Protein AF-A0A1V5MZ57-F1 (afdb_monomer)

Mean predicted aligned error: 4.32 Å

Radius of gyration: 23.65 Å; Cα contacts (8 Å, |Δi|>4): 1078; chains: 1; bounding box: 58×50×70 Å

Structure (mmCIF, N/CA/C/O backbone):
data_AF-A0A1V5MZ57-F1
#
_entry.id   AF-A0A1V5MZ57-F1
#
loop_
_atom_site.group_PDB
_atom_site.id
_atom_site.type_symbol
_atom_site.label_atom_id
_atom_site.label_alt_id
_atom_site.label_comp_id
_atom_site.label_asym_id
_atom_site.label_entity_id
_atom_site.label_seq_id
_atom_site.pdbx_PDB_ins_code
_atom_site.Cartn_x
_atom_site.Cartn_y
_atom_site.Cartn_z
_atom_site.occupancy
_atom_site.B_iso_or_equiv
_atom_site.auth_seq_id
_atom_site.auth_comp_id
_atom_site.auth_asym_id
_atom_site.auth_atom_id
_atom_site.pdbx_PDB_model_num
ATOM 1 N N . MET A 1 1 ? -8.142 15.574 20.049 1.00 90.88 1 MET A N 1
ATOM 2 C CA . MET A 1 1 ? -8.834 16.724 19.424 1.00 90.88 1 MET A CA 1
ATOM 3 C C . MET A 1 1 ? -10.019 16.215 18.628 1.00 90.88 1 MET A C 1
ATOM 5 O O . MET A 1 1 ? -9.872 15.219 17.935 1.00 90.88 1 MET A O 1
ATOM 9 N N . VAL A 1 2 ? -11.161 16.890 18.723 1.00 94.31 2 VAL A N 1
ATOM 10 C CA . VAL A 1 2 ? -12.369 16.614 17.938 1.00 94.31 2 VAL A CA 1
ATOM 11 C C . VAL A 1 2 ? -12.802 17.921 17.284 1.00 94.31 2 VAL A C 1
ATOM 13 O O . VAL A 1 2 ? -12.843 18.961 17.944 1.00 94.31 2 VAL A O 1
ATOM 16 N N . ALA A 1 3 ? -13.090 17.876 15.987 1.00 95.12 3 ALA A N 1
ATOM 17 C CA . ALA A 1 3 ? -13.591 19.017 15.238 1.00 95.12 3 ALA A CA 1
ATOM 18 C C . ALA A 1 3 ? -14.881 18.650 14.504 1.00 95.12 3 ALA A C 1
ATOM 20 O O . ALA A 1 3 ? -15.064 17.507 14.090 1.00 95.12 3 ALA A O 1
ATOM 21 N N . LYS A 1 4 ? -15.770 19.629 14.347 1.00 94.75 4 LYS A N 1
ATOM 22 C CA . LYS A 1 4 ? -17.080 19.485 13.709 1.00 94.75 4 LYS A CA 1
ATOM 23 C C . LYS A 1 4 ? -17.196 20.398 12.493 1.00 94.75 4 LYS A C 1
ATOM 25 O O . LYS A 1 4 ? -16.560 21.449 12.426 1.00 94.75 4 LYS A O 1
ATOM 30 N N . SER A 1 5 ? -18.040 20.003 11.549 1.00 96.56 5 SER A N 1
ATOM 31 C CA . SER A 1 5 ? -18.446 20.818 10.406 1.00 96.56 5 SER A CA 1
ATOM 32 C C . SER A 1 5 ? -19.829 20.382 9.927 1.00 96.56 5 SER A C 1
ATOM 34 O O . SER A 1 5 ? -20.243 19.251 10.173 1.00 96.56 5 SER A O 1
ATOM 36 N N . SER A 1 6 ? -20.540 21.267 9.229 1.00 96.62 6 SER A N 1
ATOM 37 C CA . SER A 1 6 ? -21.767 20.922 8.501 1.00 96.62 6 SER A CA 1
ATOM 38 C C . SER A 1 6 ? -21.489 20.315 7.121 1.00 96.62 6 SER A C 1
ATOM 40 O O . SER A 1 6 ? -22.423 19.881 6.447 1.00 96.62 6 SER A O 1
ATOM 42 N N . ARG A 1 7 ? -20.220 20.287 6.690 1.00 96.38 7 ARG A N 1
ATOM 43 C CA . ARG A 1 7 ? -19.770 19.725 5.414 1.00 96.38 7 ARG A CA 1
ATOM 44 C C . ARG A 1 7 ? -18.602 18.756 5.622 1.00 96.38 7 ARG A C 1
ATOM 46 O O . ARG A 1 7 ? -17.784 18.978 6.512 1.00 96.38 7 ARG A O 1
ATOM 53 N N . PRO A 1 8 ? -18.460 17.722 4.777 1.00 93.75 8 PRO A N 1
ATOM 54 C CA . PRO A 1 8 ? -17.354 16.769 4.882 1.00 93.75 8 PRO A CA 1
ATOM 55 C C . PRO A 1 8 ? -15.978 17.382 4.568 1.00 93.75 8 PRO A C 1
ATOM 57 O O . PRO A 1 8 ? -14.963 16.840 4.991 1.00 93.75 8 PRO A O 1
ATOM 60 N N . ASP A 1 9 ? -15.933 18.501 3.841 1.00 92.06 9 ASP A N 1
ATOM 61 C CA . ASP A 1 9 ? -14.716 19.218 3.440 1.00 92.06 9 ASP A CA 1
ATOM 62 C C . ASP A 1 9 ? -14.440 20.482 4.278 1.00 92.06 9 ASP A C 1
ATOM 64 O O . ASP A 1 9 ? -13.515 21.239 3.983 1.00 92.06 9 ASP A O 1
ATOM 68 N N . GLY A 1 10 ? -15.209 20.703 5.347 1.00 94.25 10 GLY A N 1
ATOM 69 C CA . GLY A 1 10 ? -15.054 21.854 6.230 1.00 94.25 10 GLY A CA 1
ATOM 70 C C . GLY A 1 10 ? -15.815 23.115 5.776 1.00 94.25 10 GLY A C 1
ATOM 71 O O . GLY A 1 10 ? -16.664 23.061 4.883 1.00 94.25 10 GLY A O 1
ATOM 72 N N . PRO A 1 11 ? -15.555 24.277 6.407 1.00 95.75 11 PRO A N 1
ATOM 73 C CA . PRO A 1 11 ? -14.533 24.520 7.431 1.00 95.75 11 PRO A CA 1
ATOM 74 C C . PRO A 1 11 ? -14.809 23.764 8.737 1.00 95.75 11 PRO A C 1
ATOM 76 O O . PRO A 1 11 ? -15.962 23.478 9.061 1.00 95.75 11 PRO A O 1
ATOM 79 N N . PHE A 1 12 ? -13.746 23.442 9.474 1.00 96.31 12 PHE A N 1
ATOM 80 C CA . PHE A 1 12 ? -13.815 22.695 10.732 1.00 96.31 12 PHE A CA 1
ATOM 81 C C . PHE A 1 12 ? -13.658 23.614 11.946 1.00 96.31 12 PHE A C 1
ATOM 83 O O . PHE A 1 12 ? -12.795 24.490 11.964 1.00 96.31 12 PHE A O 1
ATOM 90 N N . GLU A 1 13 ? -14.456 23.368 12.982 1.00 95.19 13 GLU A N 1
ATOM 91 C CA . GLU A 1 13 ? -14.379 24.027 14.287 1.00 95.19 13 GLU A CA 1
ATOM 92 C C . GLU A 1 13 ? -14.045 22.986 15.362 1.00 95.19 13 GLU A C 1
ATOM 94 O O . GLU A 1 13 ? -14.750 21.987 15.499 1.00 95.19 13 GLU A O 1
ATOM 99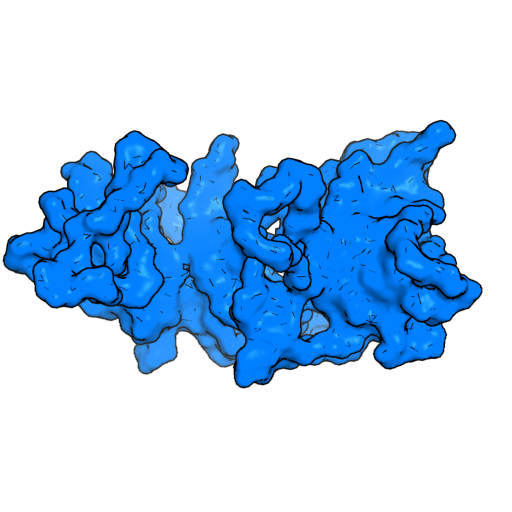 N N . VAL A 1 14 ? -12.982 23.200 16.139 1.00 95.31 14 VAL A N 1
ATOM 100 C CA . VAL A 1 14 ? -12.626 22.306 17.254 1.00 95.31 14 VAL A CA 1
ATOM 101 C C . VAL A 1 14 ? -13.624 22.480 18.401 1.00 95.31 14 VAL A C 1
ATOM 103 O O . VAL A 1 14 ? -13.860 23.598 18.853 1.00 95.31 14 VAL A O 1
ATOM 106 N N . CYS A 1 15 ? -14.192 21.376 18.892 1.00 92.75 15 CYS A N 1
ATOM 107 C CA . CYS A 1 15 ? -15.291 21.390 19.864 1.00 92.75 15 CYS A CA 1
ATOM 108 C C . CYS A 1 15 ? -14.902 20.945 21.280 1.00 92.75 15 CYS A C 1
ATOM 110 O O . CYS A 1 15 ? -15.745 20.961 22.171 1.00 92.75 15 CYS A O 1
ATOM 112 N N . ASN A 1 16 ? -13.644 20.557 21.504 1.00 95.25 16 ASN A N 1
ATOM 113 C CA . ASN A 1 16 ? -13.178 20.020 22.784 1.00 95.25 16 ASN A CA 1
ATOM 114 C C . ASN A 1 16 ? -11.897 20.700 23.301 1.00 95.25 16 ASN A C 1
ATOM 116 O O . ASN A 1 16 ? -11.047 20.051 23.915 1.00 95.25 16 ASN A O 1
ATOM 120 N N . TRP A 1 17 ? -11.730 21.999 23.036 1.00 95.75 17 TRP A N 1
ATOM 121 C CA . TRP A 1 17 ? -10.631 22.779 23.613 1.00 95.75 17 TRP A CA 1
ATOM 122 C C . TRP A 1 17 ? -10.619 22.695 25.141 1.00 95.75 17 TRP A C 1
ATOM 124 O O . TRP A 1 17 ? -11.667 22.678 25.787 1.00 95.75 17 TRP A O 1
ATOM 134 N N . HIS A 1 18 ? -9.422 22.676 25.724 1.00 95.19 18 HIS A N 1
ATOM 135 C CA . HIS A 1 18 ? -9.266 22.778 27.164 1.00 95.19 18 HIS A CA 1
ATOM 136 C C . HIS A 1 18 ? -9.757 24.162 27.633 1.00 95.19 18 HIS A C 1
ATOM 138 O O . HIS A 1 18 ? -9.311 25.172 27.082 1.00 95.19 18 HIS A O 1
ATOM 144 N N . PRO A 1 19 ? -10.622 24.254 28.665 1.00 93.12 19 PRO A N 1
ATOM 145 C CA . PRO A 1 19 ? -11.266 25.516 29.052 1.00 93.12 19 PRO A CA 1
ATOM 146 C C . PRO A 1 19 ? -10.303 26.656 29.404 1.00 93.12 19 PRO A C 1
ATOM 148 O O . PRO A 1 19 ? -10.640 27.825 29.247 1.00 93.12 19 PRO A O 1
ATOM 151 N N . THR A 1 20 ? -9.109 26.324 29.901 1.00 95.62 20 THR A N 1
ATOM 152 C CA . THR A 1 20 ? -8.105 27.305 30.351 1.00 95.62 20 THR A CA 1
ATOM 153 C C . THR A 1 20 ? -6.789 27.265 29.575 1.00 95.62 20 THR A C 1
ATOM 155 O O . THR A 1 20 ? -5.940 28.125 29.796 1.00 95.62 20 THR A O 1
ATOM 158 N N . ASN A 1 21 ? -6.595 26.296 28.671 1.00 95.25 21 ASN A N 1
ATOM 159 C CA . ASN A 1 21 ? -5.347 26.148 27.922 1.00 95.25 21 ASN A CA 1
ATOM 160 C C . ASN A 1 21 ? -5.645 26.055 26.417 1.00 95.25 21 ASN A C 1
ATOM 162 O O . ASN A 1 21 ? -6.019 24.991 25.929 1.00 95.25 21 ASN A O 1
ATOM 166 N N . PRO A 1 22 ? -5.443 27.135 25.644 1.00 90.25 22 PRO A N 1
ATOM 167 C CA . PRO A 1 22 ? -5.821 27.176 24.231 1.00 90.25 22 PRO A CA 1
ATOM 168 C C . PRO A 1 22 ? -4.953 26.289 23.319 1.00 90.25 22 PRO A C 1
ATOM 170 O O . PRO A 1 22 ? -5.158 26.280 22.109 1.00 90.25 22 PRO A O 1
ATOM 173 N N . ARG A 1 23 ? -3.957 25.577 23.861 1.00 92.44 23 ARG A N 1
ATOM 174 C CA . ARG A 1 23 ? -3.076 24.664 23.113 1.00 92.44 23 ARG A CA 1
ATOM 175 C C . ARG A 1 23 ? -3.381 23.189 23.360 1.00 92.44 23 ARG A C 1
ATOM 177 O O . ARG A 1 23 ? -2.683 22.333 22.828 1.00 92.44 23 ARG A O 1
ATOM 184 N N . GLU A 1 24 ? -4.404 22.888 24.153 1.00 94.19 24 GLU A N 1
ATOM 185 C CA . GLU A 1 24 ? -4.744 21.528 24.562 1.00 94.19 24 GLU A CA 1
ATOM 186 C C . GLU A 1 24 ? -6.220 21.231 24.318 1.00 94.19 24 GLU A C 1
ATOM 188 O O . GLU A 1 24 ? -7.064 22.124 24.326 1.00 94.19 24 GLU A O 1
ATOM 193 N N . THR A 1 25 ? -6.542 19.955 24.126 1.00 94.50 25 THR A N 1
ATOM 194 C CA . THR A 1 25 ? -7.926 19.474 24.052 1.00 94.50 25 THR A CA 1
ATOM 195 C C . THR A 1 25 ? -8.198 18.478 25.165 1.00 94.50 25 THR A C 1
ATOM 197 O O . THR A 1 25 ? -7.306 17.707 25.507 1.00 94.50 25 THR A O 1
ATOM 200 N N . VAL A 1 26 ? -9.427 18.442 25.673 1.00 94.75 26 VAL A N 1
ATOM 201 C CA . VAL A 1 26 ? -9.877 17.458 26.669 1.00 94.75 26 VAL A CA 1
ATOM 202 C C . VAL A 1 26 ? -10.599 16.293 26.000 1.00 94.75 26 VAL A C 1
ATOM 204 O O . VAL A 1 26 ? -11.355 16.485 25.049 1.00 94.75 26 VAL A O 1
ATOM 207 N N . GLY A 1 27 ? -10.382 15.074 26.485 1.00 94.31 27 GLY A N 1
ATOM 208 C CA . GLY A 1 27 ? -11.098 13.895 26.008 1.00 94.31 27 GLY A CA 1
ATOM 209 C C . GLY A 1 27 ? -10.365 12.589 26.283 1.00 94.31 27 GLY A C 1
ATOM 210 O O . GLY A 1 27 ? -9.207 12.594 26.693 1.00 94.31 27 GLY A O 1
ATOM 211 N N . VAL A 1 28 ? -11.063 11.479 26.059 1.00 95.62 28 VAL A N 1
ATOM 212 C CA . VAL A 1 28 ? -10.567 10.116 26.323 1.00 95.62 28 VAL A CA 1
ATOM 213 C C . VAL A 1 28 ? -9.830 9.502 25.135 1.00 95.62 28 VAL A C 1
ATOM 215 O O . VAL A 1 28 ? -9.001 8.616 25.321 1.00 95.62 28 VAL A O 1
ATOM 218 N N . LEU A 1 29 ? -10.123 9.978 23.921 1.00 95.06 29 LEU A N 1
ATOM 219 C CA . LEU A 1 29 ? -9.523 9.478 22.689 1.00 95.06 29 LEU A CA 1
ATOM 220 C C . LEU A 1 29 ? -8.018 9.772 22.682 1.00 95.06 29 LEU A C 1
ATOM 222 O O . LEU A 1 29 ? -7.600 10.930 22.608 1.00 95.06 29 LEU A O 1
ATOM 226 N N . GLY A 1 30 ? -7.223 8.708 22.775 1.00 93.44 30 GLY A N 1
ATOM 227 C CA . GLY A 1 30 ? -5.767 8.758 22.734 1.00 93.44 30 GLY A CA 1
ATOM 228 C C . GLY A 1 30 ? -5.209 8.716 21.311 1.00 93.44 30 GLY A C 1
ATOM 229 O O . GLY A 1 30 ? -5.761 9.300 20.381 1.00 93.44 30 GLY A O 1
ATOM 230 N N . PHE A 1 31 ? -4.080 8.027 21.158 1.00 95.69 31 PHE A N 1
ATOM 231 C CA . PHE A 1 31 ? -3.392 7.862 19.878 1.00 95.69 31 PHE A CA 1
ATOM 232 C C . PHE A 1 31 ? -4.236 7.064 18.868 1.00 95.69 31 PHE A C 1
ATOM 234 O O . PHE A 1 31 ? -4.933 6.131 19.264 1.00 95.69 31 PHE A O 1
ATOM 241 N N . ASP A 1 32 ? -4.167 7.443 17.588 1.00 97.19 32 ASP A N 1
ATOM 242 C CA . ASP A 1 32 ? -4.902 6.845 16.461 1.00 97.19 32 ASP A CA 1
ATOM 243 C C . ASP A 1 32 ? -6.386 6.540 16.723 1.00 97.19 32 ASP A C 1
ATOM 245 O O . ASP A 1 32 ? -6.799 5.373 16.715 1.00 97.19 32 ASP A O 1
ATOM 249 N N . PRO A 1 33 ? -7.213 7.572 16.964 1.00 97.00 33 PRO A N 1
ATOM 250 C CA . PRO A 1 33 ? -8.619 7.358 17.238 1.00 97.00 33 PRO A CA 1
ATOM 251 C C . PRO A 1 33 ? -9.401 6.970 15.976 1.00 97.00 33 PRO A C 1
ATOM 253 O O . PRO A 1 33 ? -9.268 7.594 14.923 1.00 97.00 33 PRO A O 1
ATOM 256 N N . ALA A 1 34 ? -10.312 6.015 16.127 1.00 97.69 34 ALA A N 1
ATOM 257 C CA . ALA A 1 34 ? -11.440 5.785 15.238 1.00 97.69 34 ALA A CA 1
ATOM 258 C C . ALA A 1 34 ? -12.753 5.986 15.988 1.00 97.69 34 ALA A C 1
ATOM 260 O O . ALA A 1 34 ? -12.869 5.683 17.174 1.00 97.69 34 ALA A O 1
ATOM 261 N N . VAL A 1 35 ? -13.753 6.478 15.265 1.00 97.12 35 VAL A N 1
ATOM 262 C CA . VAL A 1 35 ? -15.117 6.651 15.760 1.00 97.12 35 VAL A CA 1
ATOM 263 C C . VAL A 1 35 ? -16.058 5.902 14.827 1.00 97.12 35 VAL A C 1
ATOM 265 O O . VAL A 1 35 ? -15.882 5.933 13.607 1.00 97.12 35 VAL A O 1
ATOM 268 N N . PHE A 1 36 ? -17.040 5.222 15.400 1.00 98.06 36 PHE A N 1
ATOM 269 C CA . PHE A 1 36 ? -18.060 4.473 14.682 1.00 98.06 36 PHE A CA 1
ATOM 270 C C . PHE A 1 36 ? -19.433 4.835 15.241 1.00 98.06 36 PHE A C 1
ATOM 272 O O . PHE A 1 36 ? -19.619 4.860 16.455 1.00 98.06 36 PHE A O 1
ATOM 279 N N . VAL A 1 37 ? -20.374 5.141 14.352 1.00 97.81 37 VAL A N 1
ATOM 280 C CA . VAL A 1 37 ? -21.782 5.351 14.695 1.00 97.81 37 VAL A CA 1
ATOM 281 C C . VAL A 1 37 ? -22.528 4.111 14.231 1.00 97.81 37 VAL A C 1
ATOM 283 O O . VAL A 1 37 ? -22.456 3.771 13.051 1.00 97.81 37 VAL A O 1
ATOM 286 N N . ASP A 1 38 ? -23.178 3.426 15.161 1.00 98.25 38 ASP A N 1
ATOM 287 C CA . ASP A 1 38 ? -23.920 2.200 14.888 1.00 98.25 38 ASP A CA 1
ATOM 288 C C . ASP A 1 38 ? -25.340 2.503 14.385 1.00 98.25 38 ASP A C 1
ATOM 290 O O . ASP A 1 38 ? -25.832 3.630 14.476 1.00 98.25 38 ASP A O 1
ATOM 294 N N . ASP A 1 39 ? -26.018 1.479 13.871 1.00 97.75 39 ASP A N 1
ATOM 295 C CA . ASP A 1 39 ? -27.361 1.591 13.294 1.00 97.75 39 ASP A CA 1
ATOM 296 C C . ASP A 1 39 ? -28.420 2.016 14.327 1.00 97.75 39 ASP A C 1
ATOM 298 O O . ASP A 1 39 ? -29.454 2.577 13.963 1.00 97.75 39 ASP A O 1
ATOM 302 N N . ASP A 1 40 ? -28.175 1.759 15.617 1.00 97.31 40 ASP A N 1
ATOM 303 C CA . ASP A 1 40 ? -29.039 2.181 16.726 1.00 97.31 40 ASP A CA 1
ATOM 304 C C . ASP A 1 40 ? -28.765 3.623 17.199 1.00 97.31 40 ASP A C 1
ATOM 306 O O . ASP A 1 40 ? -29.419 4.115 18.121 1.00 97.31 40 ASP A O 1
ATOM 310 N N . GLY A 1 41 ? -27.823 4.319 16.555 1.00 96.62 41 GLY A N 1
ATOM 311 C CA . GLY A 1 41 ? -27.432 5.690 16.865 1.00 96.62 41 GLY A CA 1
ATOM 312 C C . GLY A 1 41 ? -26.404 5.820 17.988 1.00 96.62 41 GLY A C 1
ATOM 313 O O . GLY A 1 41 ? -25.986 6.943 18.284 1.00 96.62 41 GLY A O 1
ATOM 314 N N . LYS A 1 42 ? -25.964 4.716 18.607 1.00 97.94 42 LYS A N 1
ATOM 315 C CA . LYS A 1 42 ? -24.863 4.757 19.572 1.00 97.94 42 LYS A CA 1
ATOM 316 C C . LYS A 1 42 ? -23.549 5.076 18.882 1.00 97.94 42 LYS A C 1
ATOM 318 O O . LYS A 1 42 ? -23.316 4.731 17.724 1.00 97.94 42 LYS A O 1
ATOM 323 N N . VAL A 1 43 ? -22.667 5.728 19.627 1.00 97.94 43 VAL A N 1
ATOM 324 C CA . VAL A 1 43 ? -21.355 6.144 19.143 1.00 97.94 43 VAL A CA 1
ATOM 325 C C . VAL A 1 43 ? -20.292 5.409 19.937 1.00 97.94 43 VAL A C 1
ATOM 327 O O . VAL A 1 43 ? -20.337 5.387 21.161 1.00 97.94 43 VAL A O 1
ATOM 330 N N . TYR A 1 44 ? -19.305 4.851 19.249 1.00 98.62 44 TYR A N 1
ATOM 331 C CA . TYR A 1 44 ? -18.182 4.146 19.851 1.00 98.62 44 TYR A CA 1
ATOM 332 C C . TYR A 1 44 ? -16.862 4.776 19.423 1.00 98.62 44 TYR A C 1
ATOM 334 O O . TYR A 1 44 ? -16.676 5.130 18.258 1.00 98.62 44 TYR A O 1
ATOM 342 N N . GLY A 1 45 ? -15.943 4.912 20.375 1.00 98.44 45 GLY A N 1
ATOM 343 C CA . GLY A 1 45 ? -14.568 5.342 20.155 1.00 98.44 45 GLY A CA 1
ATOM 344 C C . GLY A 1 45 ? -13.609 4.172 20.330 1.00 98.44 45 GLY A C 1
ATOM 345 O O . GLY A 1 45 ? -13.823 3.332 21.199 1.00 98.44 45 GLY A O 1
ATOM 346 N N . TYR A 1 46 ? -12.546 4.143 19.528 1.00 98.69 46 TYR A N 1
ATOM 347 C CA . TYR A 1 46 ? -11.485 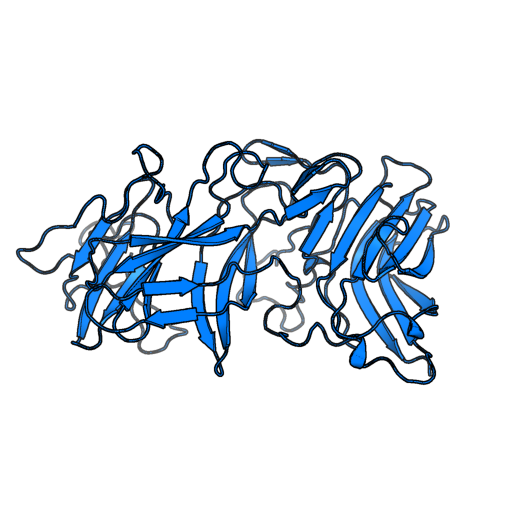3.133 19.542 1.00 98.69 46 TYR A CA 1
ATOM 348 C C . TYR A 1 46 ? -10.140 3.842 19.424 1.00 98.69 46 TYR A C 1
ATOM 350 O O . TYR A 1 46 ? -10.000 4.706 18.565 1.00 98.69 46 TYR A O 1
ATOM 358 N N . TRP A 1 47 ? -9.161 3.533 20.267 1.00 98.50 47 TRP A N 1
ATOM 359 C CA . TRP A 1 47 ? -7.856 4.202 20.241 1.00 98.50 47 TRP A CA 1
ATOM 360 C C . TRP A 1 47 ? -6.777 3.342 20.898 1.00 98.50 47 TRP A C 1
ATOM 362 O O . TRP A 1 47 ? -7.070 2.350 21.567 1.00 98.50 47 TRP A O 1
ATOM 372 N N . GLY A 1 48 ? -5.517 3.747 20.748 1.00 97.88 48 GLY A N 1
ATOM 373 C CA . GLY A 1 48 ? -4.410 3.197 21.520 1.00 97.88 48 GLY A CA 1
ATOM 374 C C . GLY A 1 48 ? -3.135 2.943 20.725 1.00 97.88 48 GLY A C 1
ATOM 375 O O . GLY A 1 48 ? -3.124 2.938 19.498 1.00 97.88 48 GLY A O 1
ATOM 376 N N . PHE A 1 49 ? -2.058 2.712 21.473 1.00 97.81 49 PHE A N 1
ATOM 377 C CA . PHE A 1 49 ? -0.733 2.356 20.975 1.00 97.81 49 PHE A CA 1
ATOM 378 C C . PHE A 1 49 ? -0.159 1.261 21.879 1.00 97.81 49 PHE A C 1
ATOM 380 O O . PHE A 1 49 ? -0.091 1.433 23.095 1.00 97.81 49 PHE A O 1
ATOM 387 N N . GLU A 1 50 ? 0.171 0.106 21.305 1.00 97.31 50 GLU A N 1
ATOM 388 C CA . GLU A 1 50 ? 0.533 -1.156 21.968 1.00 97.31 50 GLU A CA 1
ATOM 389 C C . GLU A 1 50 ? -0.490 -1.677 22.994 1.00 97.31 50 GLU A C 1
ATOM 391 O O . GLU A 1 50 ? -0.251 -2.675 23.663 1.00 97.31 50 GLU A O 1
ATOM 396 N N . THR A 1 51 ? -1.637 -1.030 23.150 1.00 97.88 51 THR A N 1
ATOM 397 C CA . THR A 1 51 ? -2.750 -1.436 24.012 1.00 97.88 51 THR A CA 1
ATOM 398 C C . THR A 1 51 ? -4.010 -0.885 23.373 1.00 97.88 51 THR A C 1
ATOM 400 O O . THR A 1 51 ? -4.064 0.312 23.093 1.00 97.88 51 THR A O 1
ATOM 403 N N . SER A 1 52 ? -4.988 -1.749 23.106 1.00 98.50 52 SER A N 1
ATOM 404 C CA . SER A 1 52 ? -6.246 -1.342 22.482 1.00 98.50 52 SER A CA 1
ATOM 405 C C . SER A 1 52 ? -7.240 -0.868 23.542 1.00 98.50 52 SER A C 1
ATOM 407 O O . SER A 1 52 ? -7.346 -1.462 24.616 1.00 98.50 52 SER A O 1
ATOM 409 N N . TYR A 1 53 ? -7.970 0.200 23.232 1.00 98.75 53 TYR A N 1
ATOM 410 C CA . TYR A 1 53 ? -9.055 0.726 24.052 1.00 98.75 53 TYR A CA 1
ATOM 411 C C . TYR A 1 53 ? -10.281 0.981 23.191 1.00 98.75 53 TYR A C 1
ATOM 413 O O . TYR A 1 53 ? -10.149 1.417 22.045 1.00 98.75 53 TYR A O 1
ATOM 421 N N . GLY A 1 54 ? -11.464 0.769 23.752 1.00 98.56 54 GLY A N 1
ATOM 422 C CA . GLY A 1 54 ? -12.695 1.255 23.151 1.00 98.56 54 GLY A CA 1
ATOM 423 C C . GLY A 1 54 ? -13.794 1.477 24.173 1.00 98.56 54 GLY A C 1
ATOM 424 O O . GLY A 1 54 ? -13.733 0.975 25.290 1.00 98.56 54 GLY A O 1
ATOM 425 N N . GLY A 1 55 ? -14.800 2.259 23.812 1.00 98.44 55 GLY A N 1
ATOM 426 C CA . GLY A 1 55 ? -15.914 2.546 24.704 1.00 98.44 55 GLY A CA 1
ATOM 427 C C . GLY A 1 55 ? -17.039 3.289 24.006 1.00 98.44 55 GLY A C 1
ATOM 428 O O . GLY A 1 55 ? -16.846 3.870 22.937 1.00 98.44 55 GLY A O 1
ATOM 429 N N . GLU A 1 56 ? -18.221 3.248 24.614 1.00 98.50 56 GLU A N 1
ATOM 430 C CA . GLU A 1 56 ? -19.364 4.042 24.168 1.00 98.50 56 GLU A CA 1
ATOM 431 C C . GLU A 1 56 ? -19.110 5.519 24.498 1.00 98.50 56 GLU A C 1
ATOM 433 O O . GLU A 1 56 ? -18.743 5.871 25.620 1.00 98.50 56 GLU A O 1
ATOM 438 N N . MET A 1 57 ? -19.252 6.381 23.499 1.00 98.06 57 MET A N 1
ATOM 439 C CA . MET A 1 57 ? -18.985 7.812 23.583 1.00 98.06 57 MET A CA 1
ATOM 440 C C . MET A 1 57 ? -20.253 8.561 23.975 1.00 98.06 57 MET A C 1
ATOM 442 O O . MET A 1 57 ? -21.351 8.208 23.554 1.00 98.06 57 MET A O 1
ATOM 446 N N . ASP A 1 58 ? -20.095 9.651 24.720 1.00 97.12 58 ASP A N 1
ATOM 447 C CA . ASP A 1 58 ? -21.175 10.607 24.931 1.00 97.12 58 ASP A CA 1
ATOM 448 C C . ASP A 1 58 ? -21.415 11.392 23.626 1.00 97.12 58 ASP A C 1
ATOM 450 O O . ASP A 1 58 ? -20.548 12.180 23.225 1.00 97.12 58 ASP A O 1
ATOM 454 N N . PRO A 1 59 ? -22.570 11.227 22.951 1.00 93.81 59 PRO A N 1
ATOM 455 C CA . PRO A 1 59 ? -22.836 11.905 21.685 1.00 93.81 59 PRO A CA 1
ATOM 456 C C . PRO A 1 59 ? -22.944 13.430 21.835 1.00 93.81 59 PRO A C 1
ATOM 458 O O . PRO A 1 59 ? -22.820 14.151 20.847 1.00 93.81 59 PRO A O 1
ATOM 461 N N . SER A 1 60 ? -23.156 13.948 23.052 1.00 92.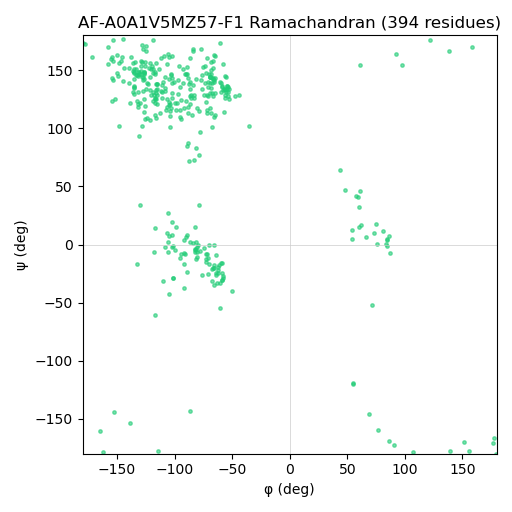62 60 SER A N 1
ATOM 462 C CA . SER A 1 60 ? -23.215 15.391 23.305 1.00 92.62 60 SER A CA 1
ATOM 463 C C . SER A 1 60 ? -21.836 16.055 23.304 1.00 92.62 60 SER A C 1
ATOM 465 O O . SER A 1 60 ? -21.730 17.243 22.992 1.00 92.62 60 SER A O 1
ATOM 467 N N . THR A 1 61 ? -20.774 15.300 23.609 1.00 92.50 61 THR A N 1
ATOM 468 C CA . THR A 1 61 ? -19.398 15.818 23.659 1.00 92.50 61 THR A CA 1
ATOM 469 C C . THR A 1 61 ? -18.528 15.290 22.523 1.00 92.50 61 THR A C 1
ATOM 471 O O . THR A 1 61 ? -17.600 15.980 22.099 1.00 92.50 61 THR A O 1
ATOM 474 N N . MET A 1 62 ? -18.791 14.063 22.053 1.00 94.06 62 MET A N 1
ATOM 475 C CA . MET A 1 62 ? -17.963 13.289 21.116 1.00 94.06 62 MET A CA 1
ATOM 476 C C . MET A 1 62 ? -16.496 13.122 21.556 1.00 94.06 62 MET A C 1
ATOM 478 O O . MET A 1 62 ? -15.649 12.701 20.771 1.00 94.06 62 MET A O 1
ATOM 482 N N . ALA A 1 63 ? -16.181 13.453 22.810 1.00 94.69 63 ALA A N 1
ATOM 483 C CA . ALA A 1 63 ? -14.823 13.495 23.348 1.00 94.69 63 ALA A CA 1
ATOM 484 C C . ALA A 1 63 ? -14.694 12.780 24.701 1.00 94.69 63 ALA A C 1
ATOM 486 O O . ALA A 1 63 ? -13.578 12.450 25.102 1.00 94.69 63 ALA A O 1
ATOM 487 N N . SER A 1 64 ? -15.803 12.517 25.394 1.00 96.12 64 SER A N 1
ATOM 488 C CA . SER A 1 64 ? -15.864 11.722 26.622 1.00 96.12 64 SER A CA 1
ATOM 489 C C . SER A 1 64 ? -16.596 10.404 26.391 1.00 96.12 64 SER A C 1
ATOM 491 O O . SER A 1 64 ? -17.368 10.268 25.443 1.00 96.12 64 SER A O 1
ATOM 493 N N . LEU A 1 65 ? -16.376 9.446 27.288 1.00 97.94 65 LEU A N 1
ATOM 494 C CA . LEU A 1 65 ? -17.231 8.266 27.378 1.00 97.94 65 LEU A CA 1
ATOM 495 C C . LEU A 1 65 ? -18.636 8.650 27.848 1.00 97.94 65 LEU A C 1
ATOM 497 O O . LEU A 1 65 ? -18.813 9.681 28.508 1.00 97.94 65 LEU A O 1
ATOM 501 N N . LEU A 1 66 ? -19.611 7.799 27.539 1.00 97.88 66 LEU A N 1
ATOM 502 C CA . LEU A 1 66 ? -20.964 7.903 28.065 1.00 97.88 66 LEU A CA 1
ATOM 503 C C . LEU A 1 66 ? -20.920 7.906 29.610 1.00 97.88 66 LEU A C 1
ATOM 505 O O . LEU A 1 66 ? -20.234 7.058 30.196 1.00 97.88 66 LEU A O 1
ATOM 509 N N . PRO A 1 67 ? -21.627 8.820 30.303 1.00 97.31 67 PRO A N 1
ATOM 510 C CA . PRO A 1 67 ? -21.604 8.880 31.762 1.00 97.31 67 PRO A CA 1
ATOM 511 C C . PRO A 1 67 ? -21.949 7.537 32.420 1.00 97.31 67 PRO A C 1
ATOM 513 O O . PRO A 1 67 ? -22.947 6.905 32.083 1.00 97.31 67 PRO A O 1
ATOM 516 N N . GLY A 1 68 ? -21.125 7.115 33.382 1.00 96.50 68 GLY A N 1
ATOM 517 C CA . GLY A 1 68 ? -21.288 5.833 34.078 1.00 96.50 68 GLY A CA 1
ATOM 518 C C . GLY A 1 68 ? -20.683 4.624 33.356 1.00 96.50 68 GLY A C 1
ATOM 519 O O . GLY A 1 68 ? -20.845 3.507 33.838 1.00 96.50 68 GLY A O 1
ATOM 520 N N . THR A 1 69 ? -19.981 4.831 32.238 1.00 96.75 69 THR A N 1
ATOM 521 C CA . THR A 1 69 ? -19.240 3.779 31.524 1.00 96.75 69 THR A CA 1
ATOM 522 C C . THR A 1 69 ? -17.726 3.950 31.665 1.00 96.75 69 THR A C 1
ATOM 524 O O . THR A 1 69 ? -17.233 5.025 32.013 1.00 96.75 69 THR A O 1
ATOM 527 N N . GLU A 1 70 ? -16.986 2.878 31.382 1.00 96.56 70 GLU A N 1
ATOM 528 C CA . GLU A 1 70 ? -15.522 2.854 31.372 1.00 96.56 70 GLU A CA 1
ATOM 529 C C . GLU A 1 70 ? -15.005 2.332 30.029 1.00 96.56 70 GLU A C 1
ATOM 531 O O . GLU A 1 70 ? -15.702 1.614 29.309 1.00 96.56 70 GLU A O 1
ATOM 536 N N . ALA A 1 71 ? -13.765 2.689 29.689 1.00 97.88 71 ALA A N 1
ATOM 537 C CA . ALA A 1 71 ? -13.117 2.157 28.500 1.00 97.88 71 ALA A CA 1
ATOM 538 C C . ALA A 1 71 ? -12.806 0.668 28.700 1.00 97.88 71 ALA A C 1
ATOM 540 O O . ALA A 1 71 ? -12.168 0.276 29.678 1.00 97.88 71 ALA A O 1
ATOM 541 N N . VAL A 1 72 ? -13.185 -0.149 27.724 1.00 98.31 72 VAL A N 1
ATOM 542 C CA . VAL A 1 72 ? -12.728 -1.529 27.599 1.00 98.31 72 VAL A CA 1
ATOM 543 C C . VAL A 1 72 ? -11.270 -1.498 27.168 1.00 98.31 72 VAL A C 1
ATOM 545 O O . VAL A 1 72 ? -10.939 -1.028 26.080 1.00 98.31 72 VAL A O 1
ATOM 548 N N . LYS A 1 73 ? -10.394 -1.997 28.035 1.00 98.06 73 LYS A N 1
ATOM 549 C CA . LYS A 1 73 ? -8.974 -2.201 27.751 1.00 98.06 73 LYS A CA 1
ATOM 550 C C . LYS A 1 73 ? -8.751 -3.597 27.167 1.00 98.06 73 LYS A C 1
ATOM 552 O O . LYS A 1 73 ? -9.418 -4.541 27.574 1.00 98.06 73 LYS A O 1
ATOM 557 N N . ASP A 1 74 ? -7.773 -3.720 26.272 1.00 97.75 74 ASP A N 1
ATOM 558 C CA . ASP A 1 74 ? -7.352 -4.983 25.657 1.00 97.75 74 ASP A CA 1
ATOM 559 C C . ASP A 1 74 ? -8.493 -5.684 24.896 1.00 97.75 74 ASP A C 1
ATOM 561 O O . ASP A 1 74 ? -8.619 -6.907 24.939 1.00 97.75 74 ASP A O 1
ATOM 565 N N . MET A 1 75 ? -9.310 -4.914 24.158 1.00 98.06 75 MET A N 1
ATOM 566 C CA . MET A 1 75 ? -10.344 -5.463 23.257 1.00 98.06 75 MET A CA 1
ATOM 567 C C . MET A 1 75 ? -9.773 -6.548 22.331 1.00 98.06 75 MET A C 1
ATOM 569 O O . MET A 1 75 ? -10.401 -7.576 22.083 1.00 98.06 75 MET A O 1
ATOM 573 N N . VAL A 1 76 ? -8.557 -6.307 21.841 1.00 98.44 76 VAL A N 1
ATOM 574 C CA . VAL A 1 76 ? -7.679 -7.289 21.203 1.00 98.44 76 VAL A CA 1
ATOM 575 C C . VAL A 1 76 ? -6.309 -7.250 21.884 1.00 98.44 76 VAL A C 1
ATOM 577 O O . VAL A 1 76 ? -5.841 -6.175 22.278 1.00 98.44 76 VAL A O 1
ATOM 580 N N . SER A 1 77 ? -5.652 -8.408 22.021 1.00 98.12 77 SER A N 1
ATOM 581 C CA . SER A 1 77 ? -4.388 -8.496 22.761 1.00 98.12 77 SER A CA 1
ATOM 582 C C . SER A 1 77 ? -3.246 -7.749 22.061 1.00 98.12 77 SER A C 1
ATOM 584 O O . SER A 1 77 ? -3.095 -7.774 20.835 1.00 98.12 77 SER A O 1
ATOM 586 N N . SER A 1 78 ? -2.432 -7.058 22.856 1.00 97.88 78 SER A N 1
ATOM 587 C CA . SER A 1 78 ? -1.251 -6.316 22.410 1.00 97.88 78 SER A CA 1
ATOM 588 C C . SER A 1 78 ? -0.160 -7.219 21.840 1.00 97.88 78 SER A C 1
ATOM 590 O O . SER A 1 78 ? -0.086 -8.408 22.145 1.00 97.88 78 SER A O 1
ATOM 592 N N . ARG A 1 79 ? 0.792 -6.645 21.087 1.00 96.19 79 ARG A N 1
ATOM 593 C CA . ARG A 1 79 ? 1.990 -7.388 20.638 1.00 96.19 79 ARG A CA 1
ATOM 594 C C . ARG A 1 79 ? 2.863 -7.951 21.773 1.00 96.19 79 ARG A C 1
ATOM 596 O O . ARG A 1 79 ? 3.732 -8.781 21.503 1.00 96.19 79 ARG A O 1
ATOM 603 N N . LYS A 1 80 ? 2.670 -7.468 23.008 1.00 96.38 80 LYS A N 1
ATOM 604 C CA . LYS A 1 80 ? 3.387 -7.892 24.225 1.00 96.38 80 LYS A CA 1
ATOM 605 C C . LYS A 1 80 ? 2.682 -9.032 24.965 1.00 96.38 80 LYS A C 1
ATOM 607 O O . LYS A 1 80 ? 3.241 -9.563 25.919 1.00 96.38 80 LYS A O 1
ATOM 612 N N . GLN A 1 81 ? 1.470 -9.382 24.550 1.00 96.94 81 GLN A N 1
ATOM 613 C CA . GLN A 1 81 ? 0.697 -10.499 25.075 1.00 96.94 81 GLN A CA 1
ATOM 614 C C . GLN A 1 81 ? 0.758 -11.685 24.107 1.00 96.94 81 GLN A C 1
ATOM 616 O O . GLN A 1 81 ? 1.103 -11.542 22.930 1.00 96.94 81 GLN A O 1
ATOM 621 N N . GLU A 1 82 ? 0.426 -12.870 24.615 1.00 94.81 82 GLU A N 1
ATOM 622 C CA . GLU A 1 82 ? 0.299 -14.064 23.787 1.00 94.81 82 GLU A CA 1
ATOM 623 C C . GLU A 1 82 ? -0.909 -13.969 22.842 1.00 94.81 82 GLU A C 1
ATOM 625 O O . GLU A 1 82 ? -1.878 -13.237 23.075 1.00 94.81 82 GLU A O 1
ATOM 630 N N . GLY A 1 83 ? -0.842 -14.742 21.760 1.00 95.62 83 GLY A N 1
ATOM 631 C CA . GLY A 1 83 ? -1.903 -14.848 20.766 1.00 95.62 83 GLY A CA 1
ATOM 632 C C . GLY A 1 83 ? -1.597 -14.148 19.446 1.00 95.62 83 GLY A C 1
ATOM 633 O O . GLY A 1 83 ? -0.512 -13.608 19.210 1.00 95.62 83 GLY A O 1
ATOM 634 N N . ASP A 1 84 ? -2.580 -14.218 18.553 1.00 97.00 84 ASP A N 1
ATOM 635 C CA . ASP A 1 84 ? -2.424 -13.795 17.163 1.00 97.00 84 ASP A CA 1
ATOM 636 C C . ASP A 1 84 ? -2.812 -12.343 16.917 1.00 97.00 84 ASP A C 1
ATOM 638 O O . ASP A 1 84 ? -2.374 -11.791 15.911 1.00 97.00 84 ASP A O 1
ATOM 642 N N . PHE A 1 85 ? -3.550 -11.700 17.830 1.00 98.44 85 PHE A N 1
ATOM 643 C CA . PHE A 1 85 ? -4.008 -10.325 17.634 1.00 98.44 85 PHE A CA 1
ATOM 644 C C . PHE A 1 85 ? -2.848 -9.349 17.469 1.00 98.44 85 PHE A C 1
ATOM 646 O O . PHE A 1 85 ? -2.787 -8.655 16.459 1.00 98.44 85 PHE A O 1
ATOM 653 N N . ARG A 1 86 ? -1.913 -9.330 18.425 1.00 98.25 86 ARG A N 1
ATOM 654 C CA . ARG A 1 86 ? -0.671 -8.543 18.383 1.00 98.25 86 ARG A CA 1
ATOM 655 C C . ARG A 1 86 ? -0.885 -7.073 17.985 1.00 98.25 86 ARG A C 1
ATOM 657 O O . ARG A 1 86 ? -0.164 -6.538 17.139 1.00 98.25 86 ARG A O 1
ATOM 664 N N . PHE A 1 87 ? -1.879 -6.431 18.598 1.00 98.69 87 PHE A N 1
ATOM 665 C CA . PHE A 1 87 ? -2.233 -5.033 18.351 1.00 98.69 87 PHE A CA 1
ATOM 666 C C . PHE A 1 87 ? -1.033 -4.099 18.541 1.00 98.69 87 PHE A C 1
ATOM 668 O O . PHE A 1 87 ? -0.303 -4.209 19.538 1.00 98.69 87 PHE A O 1
ATOM 675 N N . PHE A 1 88 ? -0.854 -3.181 17.586 1.00 98.50 88 PHE A N 1
ATOM 676 C CA . PHE A 1 88 ? 0.134 -2.114 17.651 1.00 98.50 88 PHE A CA 1
ATOM 677 C C . PHE A 1 88 ? -0.525 -0.730 17.662 1.00 98.50 88 PHE A C 1
ATOM 679 O O . PHE A 1 88 ? -0.363 -0.027 18.648 1.00 98.50 88 PHE A O 1
ATOM 686 N N . GLU A 1 89 ? -1.288 -0.345 16.638 1.00 98.62 89 GLU A N 1
ATOM 687 C CA . GLU A 1 89 ? -1.892 0.998 16.531 1.00 98.62 89 GLU A CA 1
ATOM 688 C C . GLU A 1 89 ? -3.004 1.031 15.454 1.00 98.62 89 GLU A C 1
ATOM 690 O O . GLU A 1 89 ? -3.504 -0.024 15.054 1.00 98.62 89 GLU A O 1
ATOM 695 N N . ALA A 1 90 ? -3.374 2.216 14.948 1.00 98.25 90 ALA A N 1
ATOM 696 C CA . ALA A 1 90 ? -4.222 2.392 13.759 1.00 98.25 90 ALA A CA 1
ATOM 697 C C . ALA A 1 90 ? -5.644 1.802 13.848 1.00 98.25 90 ALA A C 1
ATOM 699 O O . ALA A 1 90 ? -6.104 1.142 12.915 1.00 98.25 90 ALA A O 1
ATOM 700 N N . SER A 1 91 ? -6.347 2.035 14.959 1.00 98.62 91 SER A N 1
ATOM 701 C CA . SER A 1 91 ? -7.719 1.544 15.155 1.00 98.62 91 SER A CA 1
ATOM 702 C C . SER A 1 91 ? -8.659 1.977 14.022 1.00 98.62 91 SER A C 1
ATOM 704 O O . SER A 1 91 ? -8.659 3.138 13.621 1.00 98.62 91 SER A O 1
ATOM 706 N N . SER A 1 92 ? -9.504 1.067 13.526 1.00 98.50 92 SER A N 1
ATOM 707 C CA . SER A 1 92 ? -10.551 1.376 12.547 1.00 98.50 92 SER A CA 1
ATOM 708 C C . SER A 1 92 ? -11.710 0.381 12.622 1.00 98.50 92 SER A C 1
ATOM 710 O O . SER A 1 92 ? -11.510 -0.818 12.477 1.00 98.50 92 SER A O 1
ATOM 712 N N . MET A 1 93 ? -12.938 0.860 12.831 1.00 98.44 93 MET A N 1
ATOM 713 C CA . MET A 1 93 ? -14.120 0.004 12.999 1.00 98.44 93 MET A CA 1
ATOM 714 C C . MET A 1 93 ? -15.075 0.103 11.806 1.00 98.44 93 MET A C 1
ATOM 716 O O . MET A 1 93 ? -15.321 1.193 11.281 1.00 98.44 93 MET A O 1
ATOM 720 N N . ARG A 1 94 ? -15.640 -1.031 11.388 1.00 98.00 94 ARG A N 1
ATOM 721 C CA . ARG A 1 94 ? -16.728 -1.133 10.408 1.00 98.00 94 ARG A CA 1
ATOM 722 C C . ARG A 1 94 ? -17.798 -2.079 10.918 1.00 98.00 94 ARG A C 1
ATOM 724 O O . ARG A 1 94 ? -17.482 -3.047 11.595 1.00 98.00 94 ARG A O 1
ATOM 731 N N . LYS A 1 95 ? -19.039 -1.856 10.507 1.00 98.38 95 LYS A N 1
ATOM 732 C CA . LYS A 1 95 ? -20.079 -2.875 10.583 1.00 98.38 95 LYS A CA 1
ATOM 733 C C . LYS A 1 95 ? -20.351 -3.389 9.180 1.00 98.38 95 LYS A C 1
ATOM 735 O O . LYS A 1 95 ? -20.563 -2.599 8.264 1.00 98.38 95 LYS A O 1
ATOM 740 N N . ILE A 1 96 ? -20.260 -4.701 9.002 1.00 98.31 96 ILE A N 1
ATOM 741 C CA . ILE A 1 96 ? -20.504 -5.370 7.726 1.00 98.31 96 ILE A CA 1
ATOM 742 C C . ILE A 1 96 ? -21.588 -6.401 7.980 1.00 98.31 96 ILE A C 1
ATOM 744 O O . ILE A 1 96 ? -21.354 -7.404 8.656 1.00 98.31 96 ILE A O 1
ATOM 748 N N . LYS A 1 97 ? -22.784 -6.125 7.455 1.00 97.88 97 LYS A N 1
ATOM 749 C CA . LYS A 1 97 ? -24.011 -6.832 7.831 1.00 97.88 97 LYS A CA 1
ATOM 750 C C . LYS A 1 97 ? -24.223 -6.775 9.353 1.00 97.88 97 LYS A C 1
ATOM 752 O O . LYS A 1 97 ? -24.306 -5.686 9.906 1.00 97.88 97 LYS A O 1
ATOM 757 N N . ASP A 1 98 ? -24.272 -7.914 10.035 1.00 98.06 98 ASP A N 1
ATOM 758 C CA . ASP A 1 98 ? -24.476 -8.015 11.481 1.00 98.06 98 ASP A CA 1
ATOM 759 C C . ASP A 1 98 ? -23.171 -8.215 12.281 1.00 98.06 98 ASP A C 1
ATOM 761 O O . ASP A 1 98 ? -23.217 -8.615 13.443 1.00 98.06 98 ASP A O 1
ATOM 765 N N . LYS A 1 99 ? -22.002 -7.964 11.670 1.00 98.69 99 LYS A N 1
ATOM 766 C CA . LYS A 1 99 ? -20.685 -8.147 12.301 1.00 98.69 99 LYS A CA 1
ATOM 767 C C . LYS A 1 99 ? -19.930 -6.836 12.442 1.00 98.69 99 LYS A C 1
ATOM 769 O O . LYS A 1 99 ? -19.852 -6.050 11.498 1.00 98.69 99 LYS A O 1
ATOM 774 N N . TYR A 1 100 ? -19.288 -6.658 13.591 1.00 98.81 100 TYR A N 1
ATOM 775 C CA . TYR A 1 100 ? -18.339 -5.578 13.852 1.00 98.81 100 TYR A CA 1
ATOM 776 C C . TYR A 1 100 ? -16.945 -6.045 13.460 1.00 98.81 100 TYR A C 1
ATOM 778 O O . TYR A 1 100 ? -16.479 -7.068 13.950 1.00 98.81 100 TYR A O 1
ATOM 786 N N . VAL A 1 101 ? -16.286 -5.315 12.568 1.00 98.88 101 VAL A N 1
ATOM 787 C CA . VAL A 1 101 ? -14.977 -5.625 11.995 1.00 98.88 101 VAL A CA 1
ATOM 788 C C . VAL A 1 101 ? -13.993 -4.540 12.414 1.00 98.88 101 VAL A C 1
ATOM 790 O O . VAL A 1 101 ? -14.052 -3.404 11.941 1.00 98.88 101 VAL A O 1
ATOM 793 N N . PHE A 1 102 ? -13.078 -4.911 13.303 1.00 98.88 102 PHE A N 1
ATOM 794 C CA . PHE A 1 102 ? -12.012 -4.065 13.813 1.00 98.88 102 PHE A CA 1
ATOM 795 C C . PHE A 1 102 ? -10.731 -4.284 13.008 1.00 98.88 102 PHE A C 1
ATOM 797 O O . PHE A 1 102 ? -10.089 -5.324 13.134 1.00 98.88 102 PHE A O 1
ATOM 804 N N . VAL A 1 103 ? -10.362 -3.309 12.184 1.00 98.88 103 VAL A N 1
ATOM 805 C CA . VAL A 1 103 ? -9.095 -3.248 11.447 1.00 98.88 103 VAL A CA 1
ATOM 806 C C . VAL A 1 103 ? -8.071 -2.471 12.274 1.00 98.88 103 VAL A C 1
ATOM 808 O O . VAL A 1 103 ? -8.406 -1.460 12.889 1.00 98.88 103 VAL A O 1
ATOM 811 N N . TYR A 1 104 ? -6.828 -2.945 12.302 1.00 98.88 104 TYR A N 1
ATOM 812 C CA . TYR A 1 104 ? -5.750 -2.326 13.073 1.00 98.88 104 TYR A CA 1
ATOM 813 C C . TYR A 1 104 ? -4.371 -2.658 12.487 1.00 98.88 104 TYR A C 1
ATOM 815 O O . TYR A 1 104 ? -4.212 -3.646 11.762 1.00 98.88 104 TYR A O 1
ATOM 823 N N . SER A 1 105 ? -3.358 -1.849 12.811 1.00 98.50 105 SER A N 1
ATOM 824 C CA . SER A 1 105 ? -1.962 -2.181 12.511 1.00 98.50 105 SER A CA 1
ATOM 825 C C . SER A 1 105 ? -1.503 -3.293 13.445 1.00 98.50 105 SER A C 1
ATOM 827 O O . SER A 1 105 ? -1.562 -3.171 14.676 1.00 98.50 105 SER A O 1
ATOM 829 N N . ARG A 1 106 ? -1.053 -4.398 12.851 1.00 98.25 106 ARG A N 1
ATOM 830 C CA . ARG A 1 106 ? -0.613 -5.590 13.573 1.00 98.25 106 ARG A CA 1
ATOM 831 C C . ARG A 1 106 ? 0.895 -5.726 13.482 1.00 98.25 106 ARG A C 1
ATOM 833 O O . ARG A 1 106 ? 1.469 -5.656 12.398 1.00 98.25 106 ARG A O 1
ATOM 840 N N . TRP A 1 107 ? 1.520 -6.014 14.621 1.00 98.12 107 TRP A N 1
ATOM 841 C CA . TRP A 1 107 ? 2.907 -6.461 14.640 1.00 98.12 107 TRP A CA 1
ATOM 842 C C . TRP A 1 107 ? 2.968 -7.956 14.311 1.00 98.12 107 TRP A C 1
ATOM 844 O O . TRP A 1 107 ? 2.435 -8.779 15.061 1.00 98.12 107 TRP A O 1
ATOM 854 N N . THR A 1 108 ? 3.615 -8.339 13.214 1.00 97.56 108 THR A N 1
ATOM 855 C CA . THR A 1 108 ? 3.721 -9.751 12.814 1.00 97.56 108 THR A CA 1
ATOM 856 C C . THR A 1 108 ? 4.548 -10.576 13.808 1.00 97.56 108 THR A C 1
ATOM 858 O O . THR A 1 108 ? 5.251 -10.046 14.672 1.00 97.56 108 THR A O 1
ATOM 861 N N . LYS A 1 109 ? 4.441 -11.905 13.769 1.00 96.38 109 LYS A N 1
ATOM 862 C CA . LYS A 1 109 ? 5.369 -12.771 14.509 1.00 96.38 109 LYS A CA 1
ATOM 863 C C . LYS A 1 109 ? 6.742 -12.782 13.816 1.00 96.38 109 LYS A C 1
ATOM 865 O O . LYS A 1 109 ? 6.803 -12.607 12.596 1.00 96.38 109 LYS A O 1
ATOM 870 N N . PRO A 1 110 ? 7.838 -13.029 14.553 1.00 94.12 110 PRO A N 1
ATOM 871 C CA . PRO A 1 110 ? 9.144 -13.271 13.944 1.00 94.12 110 PRO A CA 1
ATOM 872 C C . PRO A 1 110 ? 9.076 -14.398 12.906 1.00 94.12 110 PRO A C 1
ATOM 874 O O . PRO A 1 110 ? 8.557 -15.476 13.200 1.00 94.12 110 PRO A O 1
ATOM 877 N N . GLY A 1 111 ? 9.570 -14.142 11.692 1.00 93.81 111 GLY A N 1
ATOM 878 C CA . GLY A 1 111 ? 9.562 -15.106 10.586 1.00 93.81 111 GLY A CA 1
ATOM 879 C C . GLY A 1 111 ? 8.203 -15.303 9.907 1.00 93.81 111 GLY A C 1
ATOM 880 O O . GLY A 1 111 ? 8.102 -16.101 8.973 1.00 93.81 111 GLY A O 1
ATOM 881 N N . GLU A 1 112 ? 7.150 -14.599 10.338 1.00 96.06 112 GLU A N 1
ATOM 882 C CA . GLU A 1 112 ? 5.848 -14.648 9.671 1.00 96.06 112 GLU A CA 1
ATOM 883 C C . GLU A 1 112 ? 5.996 -14.171 8.218 1.00 96.06 112 GLU A C 1
ATOM 885 O O . GLU A 1 112 ? 6.630 -13.153 7.936 1.00 96.06 112 GLU A O 1
ATOM 890 N N . PHE A 1 113 ? 5.440 -14.945 7.284 1.00 95.31 113 PHE A N 1
ATOM 891 C CA . PHE A 1 113 ? 5.598 -14.751 5.836 1.00 95.31 113 PHE A CA 1
ATOM 892 C C . PHE A 1 113 ? 7.041 -14.868 5.307 1.00 95.31 113 PHE A C 1
ATOM 894 O O . PHE A 1 113 ? 7.314 -14.437 4.189 1.00 95.31 113 PHE A O 1
ATOM 901 N N . GLY A 1 114 ? 7.963 -15.456 6.079 1.00 95.50 114 GLY A N 1
ATOM 902 C CA . GLY A 1 114 ? 9.366 -15.614 5.682 1.00 95.50 114 GLY A CA 1
ATOM 903 C C . GLY A 1 114 ? 10.185 -14.323 5.756 1.00 95.50 114 GLY A C 1
ATOM 904 O O . GLY A 1 114 ? 11.243 -14.249 5.139 1.00 95.50 114 GLY A O 1
ATOM 905 N N . LEU A 1 115 ? 9.702 -13.313 6.487 1.00 94.69 115 LEU A N 1
ATOM 906 C CA . LEU A 1 115 ? 10.340 -12.006 6.650 1.00 94.69 115 LEU A CA 1
ATOM 907 C C . LEU A 1 115 ? 10.549 -11.668 8.136 1.00 94.69 115 LEU A C 1
ATOM 909 O O . LEU A 1 115 ? 9.969 -12.300 9.022 1.00 94.69 115 LEU A O 1
ATOM 913 N N . GLU A 1 116 ? 11.366 -10.649 8.410 1.00 93.75 116 GLU A N 1
ATOM 914 C CA . GLU A 1 116 ? 11.502 -10.067 9.754 1.00 93.75 116 GLU A CA 1
ATOM 915 C C . GLU A 1 116 ? 10.150 -9.552 10.277 1.00 93.75 116 GLU A C 1
ATOM 917 O O . GLU A 1 116 ? 9.233 -9.263 9.501 1.00 93.75 116 GLU A O 1
ATOM 922 N N . ASP A 1 117 ? 9.987 -9.464 11.596 1.00 95.31 117 ASP A N 1
ATOM 923 C CA . ASP A 1 117 ? 8.751 -8.958 12.181 1.00 95.31 117 ASP A CA 1
ATOM 924 C C . ASP A 1 117 ? 8.576 -7.451 11.958 1.00 95.31 117 ASP A C 1
ATOM 926 O O . ASP A 1 117 ? 9.532 -6.681 11.890 1.00 95.31 117 ASP A O 1
ATOM 930 N N . THR A 1 118 ? 7.328 -7.011 11.796 1.00 95.81 118 THR A N 1
ATOM 931 C CA . THR A 1 118 ? 7.031 -5.612 11.472 1.00 95.81 118 THR A CA 1
ATOM 932 C C . THR A 1 118 ? 5.604 -5.221 11.849 1.00 95.81 118 THR A C 1
ATOM 934 O O . THR A 1 118 ? 4.716 -6.069 11.871 1.00 95.81 118 THR A O 1
ATOM 937 N N . ASN A 1 119 ? 5.360 -3.928 12.075 1.00 96.38 119 ASN A N 1
ATOM 938 C CA . ASN A 1 119 ? 4.027 -3.311 12.100 1.00 96.38 119 ASN A CA 1
ATOM 939 C C . ASN A 1 119 ? 3.557 -2.810 10.727 1.00 96.38 119 ASN A C 1
ATOM 941 O O . ASN A 1 119 ? 2.520 -2.152 10.628 1.00 96.38 119 ASN A O 1
ATOM 945 N N . TYR A 1 120 ? 4.287 -3.116 9.655 1.00 97.50 120 TYR A N 1
ATOM 946 C CA . TYR A 1 120 ? 3.954 -2.655 8.310 1.00 97.50 120 TYR A CA 1
ATOM 947 C C . TYR A 1 120 ? 2.832 -3.471 7.645 1.00 97.50 120 TYR A C 1
ATOM 949 O O . TYR A 1 120 ? 2.827 -3.699 6.434 1.00 97.50 120 TYR A O 1
ATOM 957 N N . THR A 1 121 ? 1.883 -3.931 8.463 1.00 98.25 121 THR A N 1
ATOM 958 C CA . THR A 1 121 ? 0.739 -4.747 8.067 1.00 98.25 121 THR A CA 1
ATOM 959 C C . THR A 1 121 ? -0.540 -4.242 8.726 1.00 98.25 121 THR A C 1
ATOM 961 O O . THR A 1 121 ? -0.506 -3.758 9.861 1.00 98.25 121 THR A O 1
ATOM 964 N N . LEU A 1 122 ? -1.673 -4.387 8.036 1.00 98.81 122 LEU A N 1
ATOM 965 C CA . LEU A 1 122 ? -2.993 -4.289 8.664 1.00 98.81 122 LEU A CA 1
ATOM 966 C C . LEU A 1 122 ? -3.584 -5.683 8.815 1.00 98.81 122 LEU A C 1
ATOM 968 O O . LEU A 1 122 ? -3.462 -6.517 7.917 1.00 98.81 122 LEU A O 1
ATOM 972 N N . ALA A 1 123 ? -4.278 -5.905 9.921 1.00 98.81 123 ALA A N 1
ATOM 973 C CA . ALA A 1 123 ? -5.063 -7.101 10.176 1.00 98.81 123 ALA A CA 1
ATOM 974 C C . ALA A 1 123 ? -6.483 -6.721 10.594 1.00 98.81 123 ALA A C 1
ATOM 976 O O . ALA A 1 123 ? -6.773 -5.548 10.840 1.00 98.81 123 ALA A O 1
ATOM 977 N N . TYR A 1 124 ? -7.361 -7.717 10.685 1.00 98.88 124 TYR A N 1
ATOM 978 C CA . TYR A 1 124 ? -8.682 -7.536 11.268 1.00 98.88 124 TYR A CA 1
ATOM 979 C C . TYR A 1 124 ? -9.010 -8.559 12.342 1.00 98.88 124 TYR A C 1
ATOM 981 O O . TYR A 1 124 ? -8.494 -9.678 12.376 1.00 98.88 124 TYR A O 1
ATOM 989 N N . ALA A 1 125 ? -9.937 -8.155 13.196 1.00 98.88 125 ALA A N 1
ATOM 990 C CA . ALA A 1 125 ? -10.695 -9.014 14.074 1.00 98.88 125 ALA A CA 1
ATOM 991 C C . ALA A 1 125 ? -12.189 -8.711 13.911 1.00 98.88 125 ALA A C 1
ATOM 993 O O . ALA A 1 125 ? -12.553 -7.627 13.457 1.00 98.88 125 ALA A O 1
ATOM 994 N N . TYR A 1 126 ? -13.064 -9.650 14.258 1.00 98.88 126 TYR A N 1
ATOM 995 C CA . TYR A 1 126 ? -14.509 -9.445 14.148 1.00 98.88 126 TYR A CA 1
ATOM 996 C C . TYR A 1 126 ? -15.274 -9.946 15.375 1.00 98.88 126 TYR A C 1
ATOM 998 O O . TYR A 1 126 ? -14.783 -10.799 16.111 1.00 98.88 126 TYR A O 1
ATOM 1006 N N . SER A 1 127 ? -16.462 -9.396 15.617 1.00 98.69 127 SER A N 1
ATOM 1007 C CA . SER A 1 127 ? -17.319 -9.730 16.758 1.00 98.69 127 SER A CA 1
ATOM 1008 C C . SER A 1 127 ? -18.801 -9.545 16.424 1.00 98.69 127 SER A C 1
ATOM 1010 O O . SER A 1 127 ? -19.152 -8.847 15.472 1.00 98.69 127 SER A O 1
ATOM 1012 N N . ASP A 1 128 ? -19.665 -10.140 17.246 1.00 98.38 128 ASP A N 1
ATOM 1013 C CA . ASP A 1 128 ? -21.104 -9.857 17.283 1.00 98.38 128 ASP A CA 1
ATOM 1014 C C . ASP A 1 128 ? -21.435 -8.588 18.095 1.00 98.38 128 ASP A C 1
ATOM 1016 O O . ASP A 1 128 ? -22.588 -8.172 18.134 1.00 98.38 128 ASP A O 1
ATOM 1020 N N . GLN A 1 129 ? -20.450 -7.983 18.769 1.00 98.00 129 GLN A N 1
ATOM 1021 C CA . GLN A 1 129 ? -20.623 -6.802 19.620 1.00 98.00 129 GLN A CA 1
ATOM 1022 C C . GLN A 1 129 ? -19.565 -5.728 19.309 1.00 98.00 129 GLN A C 1
ATOM 1024 O O . GLN A 1 129 ? -18.419 -6.067 18.999 1.00 98.00 129 GLN A O 1
ATOM 1029 N N . PRO A 1 130 ? -19.887 -4.429 19.455 1.00 98.12 130 PRO A N 1
ATOM 1030 C CA . PRO A 1 130 ? -19.001 -3.332 19.050 1.00 98.12 130 PRO A CA 1
ATOM 1031 C C . PRO A 1 130 ? -17.706 -3.236 19.863 1.00 98.12 130 PRO A C 1
ATOM 1033 O O . PRO A 1 130 ? -16.743 -2.632 19.393 1.00 98.12 130 PRO A O 1
ATOM 1036 N N . LEU A 1 131 ? -17.669 -3.820 21.065 1.00 98.50 131 LEU A N 1
ATOM 1037 C CA . LEU A 1 131 ? -16.522 -3.802 21.984 1.00 98.50 131 LEU A CA 1
ATOM 1038 C C . LEU A 1 131 ? -15.951 -5.207 22.254 1.00 98.50 131 LEU A C 1
ATOM 1040 O O . LEU A 1 131 ? -15.147 -5.387 23.167 1.00 98.50 131 LEU A O 1
ATOM 1044 N N . GLY A 1 132 ? -16.338 -6.201 21.449 1.00 97.06 132 GLY A N 1
ATOM 1045 C CA . GLY A 1 132 ? -15.891 -7.585 21.587 1.00 97.06 132 GLY A CA 1
ATOM 1046 C C . GLY A 1 132 ? -16.793 -8.457 22.479 1.00 97.06 132 GLY A C 1
ATOM 1047 O O . GLY A 1 132 ? -17.866 -8.025 22.899 1.00 97.06 132 GLY A O 1
ATOM 1048 N N . PRO A 1 133 ? -16.378 -9.703 22.778 1.00 97.88 133 PRO A N 1
ATOM 1049 C CA . PRO A 1 133 ? -15.069 -10.284 22.475 1.00 97.88 133 PRO A CA 1
ATOM 1050 C C . PRO A 1 133 ? -14.848 -10.482 20.973 1.00 97.88 133 PRO A C 1
ATOM 1052 O O . PRO A 1 133 ? -15.775 -10.816 20.236 1.00 97.88 133 PRO A O 1
ATOM 1055 N N . PHE A 1 134 ? -13.615 -10.263 20.522 1.00 98.62 134 PHE A N 1
ATOM 1056 C CA . PHE A 1 134 ? -13.238 -10.374 19.115 1.00 98.62 134 PHE A CA 1
ATOM 1057 C C . PHE A 1 134 ? -12.633 -11.743 18.775 1.00 98.62 134 PHE A C 1
ATOM 1059 O O . PHE A 1 134 ? -12.007 -12.393 19.610 1.00 98.62 134 PHE A O 1
ATOM 1066 N N . VAL A 1 135 ? -12.769 -12.144 17.511 1.00 98.62 135 VAL A N 1
ATOM 1067 C CA . VAL A 1 135 ? -12.101 -13.291 16.883 1.00 98.62 135 VAL A CA 1
ATOM 1068 C C . VAL A 1 135 ? -11.100 -12.773 15.853 1.00 98.62 135 VAL A C 1
ATOM 1070 O O . VAL A 1 135 ? -11.439 -11.909 15.045 1.00 98.62 135 VAL A O 1
ATOM 1073 N N . TYR A 1 136 ? -9.865 -13.282 15.873 1.00 98.62 136 TYR A N 1
ATOM 1074 C CA . TYR A 1 136 ? -8.837 -12.883 14.909 1.00 98.62 136 TYR A CA 1
ATOM 1075 C C . TYR A 1 136 ? -9.192 -13.360 13.496 1.00 98.62 136 TYR A C 1
ATOM 1077 O O . TYR A 1 136 ? -9.517 -14.530 13.292 1.00 98.62 136 TYR A O 1
ATOM 1085 N N . GLY A 1 137 ? -9.126 -12.446 12.528 1.00 98.25 137 GLY A N 1
ATOM 1086 C CA . GLY A 1 137 ? -9.512 -12.688 11.142 1.00 98.25 137 GLY A CA 1
ATOM 1087 C C . GLY A 1 137 ? -8.344 -12.935 10.186 1.00 98.25 137 GLY A C 1
ATOM 1088 O O . GLY A 1 137 ? -8.499 -13.676 9.219 1.00 98.25 137 GLY A O 1
ATOM 1089 N N . GLY A 1 138 ? -7.169 -12.362 10.463 1.00 98.25 138 GLY A N 1
ATOM 1090 C CA . GLY A 1 138 ? -5.989 -12.472 9.600 1.00 98.25 138 GLY A CA 1
ATOM 1091 C C . GLY A 1 138 ? -5.447 -11.124 9.125 1.00 98.25 138 GLY A C 1
ATOM 1092 O O . GLY A 1 138 ? -6.019 -10.067 9.398 1.00 98.25 138 GLY A O 1
ATOM 1093 N N . THR A 1 139 ? -4.326 -11.173 8.406 1.00 98.38 139 THR A N 1
ATOM 1094 C CA . THR A 1 139 ? -3.706 -10.012 7.749 1.00 98.38 139 THR A CA 1
ATOM 1095 C C . THR A 1 139 ? -4.477 -9.651 6.478 1.00 98.38 139 THR A C 1
ATOM 1097 O O . THR A 1 139 ? -4.790 -10.528 5.679 1.00 98.38 139 THR A O 1
ATOM 1100 N N . ILE A 1 140 ? -4.765 -8.361 6.282 1.00 98.31 140 ILE A N 1
ATOM 1101 C CA . ILE A 1 140 ? -5.455 -7.832 5.093 1.00 98.31 140 ILE A CA 1
ATOM 1102 C C . ILE A 1 140 ? -4.468 -7.200 4.109 1.00 98.31 140 ILE A C 1
ATOM 1104 O O . ILE A 1 140 ? -4.732 -7.192 2.915 1.00 98.31 140 ILE A O 1
ATOM 1108 N N . ILE A 1 141 ? -3.339 -6.655 4.567 1.00 98.50 141 ILE A N 1
ATOM 1109 C CA . ILE A 1 141 ? -2.309 -6.102 3.675 1.00 98.50 141 ILE A CA 1
ATOM 1110 C C . ILE A 1 141 ? -0.938 -6.148 4.348 1.00 98.50 141 ILE A C 1
ATOM 1112 O O . ILE A 1 141 ? -0.824 -5.888 5.548 1.00 98.50 141 ILE A O 1
ATOM 1116 N N . ASP A 1 142 ? 0.102 -6.421 3.564 1.00 97.94 142 ASP A N 1
ATOM 1117 C CA . ASP A 1 142 ? 1.509 -6.288 3.950 1.00 97.94 142 ASP A CA 1
ATOM 1118 C C . ASP A 1 142 ? 2.204 -5.312 2.998 1.00 97.94 142 ASP A C 1
ATOM 1120 O O . ASP A 1 142 ? 2.464 -5.613 1.828 1.00 97.94 142 ASP A O 1
ATOM 1124 N N . ALA A 1 143 ? 2.492 -4.113 3.502 1.00 97.31 143 ALA A N 1
ATOM 1125 C CA . ALA A 1 143 ? 2.982 -3.004 2.691 1.00 97.31 143 ALA A CA 1
ATOM 1126 C C . ALA A 1 143 ? 4.452 -3.162 2.257 1.00 97.31 143 ALA A C 1
ATOM 1128 O O . ALA A 1 143 ? 4.951 -2.345 1.478 1.00 97.31 143 ALA A O 1
ATOM 1129 N N . ARG A 1 144 ? 5.139 -4.227 2.697 1.00 96.94 144 ARG A N 1
ATOM 1130 C CA . ARG A 1 144 ? 6.464 -4.608 2.179 1.00 96.94 144 ARG A CA 1
ATOM 1131 C C . ARG A 1 144 ? 6.395 -5.168 0.762 1.00 96.94 144 ARG A C 1
ATOM 1133 O O . ARG A 1 144 ? 7.394 -5.129 0.041 1.00 96.94 144 ARG A O 1
ATOM 1140 N N . GLY A 1 145 ? 5.238 -5.721 0.382 1.00 95.94 145 GLY A N 1
ATOM 1141 C CA . GLY A 1 145 ? 5.129 -6.632 -0.752 1.00 95.94 145 GLY A CA 1
ATOM 1142 C C . GLY A 1 145 ? 5.979 -7.887 -0.535 1.00 95.94 145 GLY A C 1
ATOM 1143 O O . GLY A 1 145 ? 6.947 -7.890 0.226 1.00 95.94 145 GLY A O 1
ATOM 1144 N N . ARG A 1 146 ? 5.617 -8.997 -1.172 1.00 94.31 146 ARG A N 1
ATOM 1145 C CA . ARG A 1 146 ? 6.323 -10.268 -0.974 1.00 94.31 146 ARG A CA 1
ATOM 1146 C C . ARG A 1 146 ? 6.566 -10.946 -2.306 1.00 94.31 146 ARG A C 1
ATOM 1148 O O . ARG A 1 146 ? 5.669 -11.031 -3.142 1.00 94.31 146 ARG A O 1
ATOM 1155 N N . GLU A 1 147 ? 7.778 -11.453 -2.484 1.00 92.69 147 GLU A N 1
ATOM 1156 C CA . GLU A 1 147 ? 8.126 -12.316 -3.606 1.00 92.69 147 GLU A CA 1
ATOM 1157 C C . GLU A 1 147 ? 8.889 -13.539 -3.110 1.00 92.69 147 GLU A C 1
ATOM 1159 O O . GLU A 1 147 ? 9.963 -13.418 -2.516 1.00 92.69 147 GLU A O 1
ATOM 1164 N N . GLN A 1 148 ? 8.355 -14.715 -3.434 1.00 92.50 148 GLN A N 1
ATOM 1165 C CA . GLN A 1 148 ? 9.062 -15.974 -3.263 1.00 92.50 148 GLN A CA 1
ATOM 1166 C C . GLN A 1 148 ? 10.141 -16.129 -4.341 1.00 92.50 148 GLN A C 1
ATOM 1168 O O . GLN A 1 148 ? 9.881 -15.982 -5.541 1.00 92.50 148 GLN A O 1
ATOM 1173 N N . GLN A 1 149 ? 11.355 -16.421 -3.894 1.00 89.94 149 GLN A N 1
ATOM 1174 C CA . GLN A 1 149 ? 12.527 -16.673 -4.718 1.00 89.94 149 GLN A CA 1
ATOM 1175 C C . GLN A 1 149 ? 12.604 -18.154 -5.132 1.00 89.94 149 GLN A C 1
ATOM 1177 O O . GLN A 1 149 ? 11.990 -19.007 -4.486 1.00 89.94 149 GLN A O 1
ATOM 1182 N N . PRO A 1 150 ? 13.362 -18.493 -6.194 1.00 88.69 150 PRO A N 1
ATOM 1183 C CA . PRO A 1 150 ? 13.529 -19.881 -6.637 1.00 88.69 150 PRO A CA 1
ATOM 1184 C C . PRO A 1 150 ? 14.094 -20.838 -5.576 1.00 88.69 150 PRO A C 1
ATOM 1186 O O . PRO A 1 150 ? 13.807 -22.030 -5.622 1.00 88.69 150 PRO A O 1
A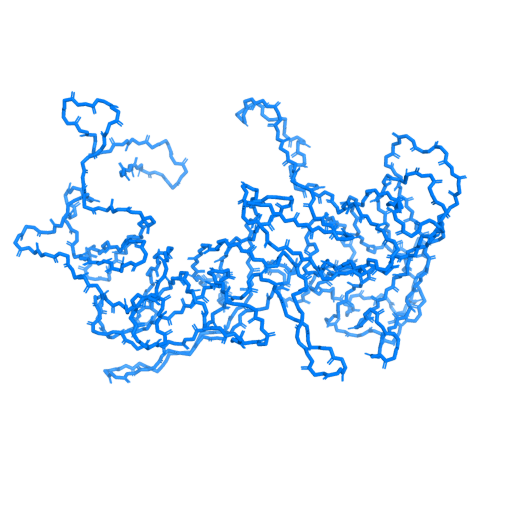TOM 1189 N N . ASP A 1 151 ? 14.873 -20.330 -4.619 1.00 91.12 151 ASP A N 1
ATOM 1190 C CA . ASP A 1 151 ? 15.428 -21.102 -3.498 1.00 91.12 151 ASP A CA 1
ATOM 1191 C C . ASP A 1 151 ? 14.436 -21.299 -2.332 1.00 91.12 151 ASP A C 1
ATOM 1193 O O . ASP A 1 151 ? 14.780 -21.895 -1.312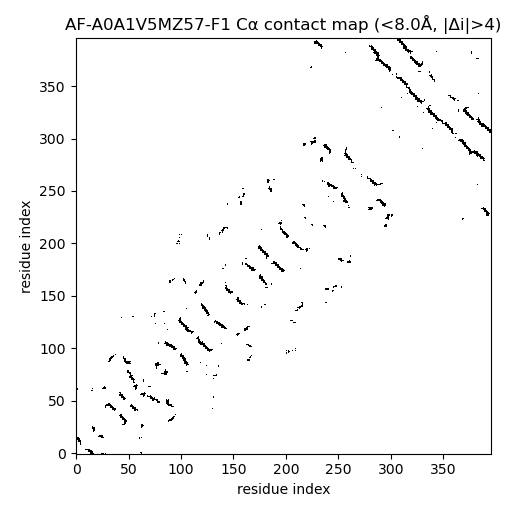 1.00 91.12 151 ASP A O 1
ATOM 1197 N N . GLY A 1 152 ? 13.201 -20.810 -2.478 1.00 92.25 152 GLY A N 1
ATOM 1198 C CA . GLY A 1 152 ? 12.139 -20.898 -1.479 1.00 92.25 152 GLY A CA 1
ATOM 1199 C C . GLY A 1 152 ? 12.134 -19.764 -0.453 1.00 92.25 152 GLY A C 1
ATOM 1200 O O . GLY A 1 152 ? 11.170 -19.669 0.308 1.00 92.25 152 GLY A O 1
ATOM 1201 N N . THR A 1 153 ? 13.145 -18.888 -0.440 1.00 94.00 153 THR A N 1
ATOM 1202 C CA . THR A 1 153 ? 13.170 -17.709 0.440 1.00 94.00 153 THR A CA 1
ATOM 1203 C C . THR A 1 153 ? 12.161 -16.649 -0.008 1.00 94.00 153 THR A C 1
ATOM 1205 O O . THR A 1 153 ? 11.692 -16.650 -1.147 1.00 94.00 153 THR A O 1
ATOM 1208 N N . VAL A 1 154 ? 11.795 -15.732 0.890 1.00 95.00 154 VAL A N 1
ATOM 1209 C CA . VAL A 1 154 ? 10.917 -14.594 0.582 1.00 95.00 154 VAL A CA 1
ATOM 1210 C C . VAL A 1 154 ? 11.710 -13.309 0.762 1.00 95.00 154 VAL A C 1
ATOM 1212 O O . VAL A 1 154 ? 12.451 -13.162 1.730 1.00 95.00 154 VAL A O 1
ATOM 1215 N N . ARG A 1 155 ? 11.539 -12.361 -0.161 1.00 93.00 155 ARG A N 1
ATOM 1216 C CA . ARG A 1 155 ? 12.092 -11.009 -0.028 1.00 93.00 155 ARG A CA 1
ATOM 1217 C C . ARG A 1 155 ? 10.990 -9.951 -0.101 1.00 93.00 155 ARG A C 1
ATOM 1219 O O . ARG A 1 155 ? 9.983 -10.183 -0.784 1.00 93.00 155 ARG A O 1
ATOM 1226 N N . PRO A 1 156 ? 11.178 -8.789 0.549 1.00 95.31 156 PRO A N 1
ATOM 1227 C CA . PRO A 1 156 ? 10.320 -7.642 0.310 1.00 95.31 156 PRO A CA 1
ATOM 1228 C C . PRO A 1 156 ? 10.510 -7.151 -1.129 1.00 95.31 156 PRO A C 1
ATOM 1230 O O . PRO A 1 156 ? 11.633 -7.121 -1.639 1.00 95.31 156 PRO A O 1
ATOM 1233 N N . THR A 1 157 ? 9.419 -6.762 -1.787 1.00 95.75 157 THR A N 1
ATOM 1234 C CA . THR A 1 157 ? 9.472 -6.187 -3.144 1.00 95.75 157 THR A CA 1
ATOM 1235 C C . THR A 1 157 ? 9.384 -4.671 -3.146 1.00 95.75 157 THR A C 1
ATOM 1237 O O . THR A 1 157 ? 9.469 -4.075 -4.209 1.00 95.75 157 THR A O 1
ATOM 1240 N N . ALA A 1 158 ? 9.174 -4.042 -1.995 1.00 95.69 158 ALA A N 1
ATOM 1241 C CA . ALA A 1 158 ? 9.041 -2.601 -1.834 1.00 95.69 158 ALA A CA 1
ATOM 1242 C C . ALA A 1 158 ? 9.793 -2.144 -0.569 1.00 95.69 158 ALA A C 1
ATOM 1244 O O . ALA A 1 158 ? 10.765 -2.778 -0.148 1.00 95.69 158 ALA A O 1
ATOM 1245 N N . THR A 1 159 ? 9.374 -1.032 0.043 1.00 96.06 159 THR A N 1
ATOM 1246 C CA . THR A 1 159 ? 9.969 -0.527 1.291 1.00 96.06 159 THR A CA 1
ATOM 1247 C C . THR A 1 159 ? 9.976 -1.642 2.356 1.00 96.06 159 THR A C 1
ATOM 1249 O O . THR A 1 159 ? 8.917 -2.190 2.656 1.00 96.06 159 THR A O 1
ATOM 1252 N N . PRO A 1 160 ? 11.130 -1.988 2.958 1.00 92.69 160 PRO A N 1
ATOM 1253 C CA . PRO A 1 160 ? 11.291 -3.225 3.739 1.00 92.69 160 PRO A CA 1
ATOM 1254 C C . PRO A 1 160 ? 10.597 -3.230 5.114 1.00 92.69 160 PRO A C 1
ATOM 1256 O O . PRO A 1 160 ? 10.530 -4.265 5.769 1.00 92.69 160 PRO A O 1
ATOM 1259 N N . GLY A 1 161 ? 10.064 -2.096 5.564 1.00 93.69 161 GLY A N 1
ATOM 1260 C CA . GLY A 1 161 ? 9.359 -1.959 6.837 1.00 93.69 161 GLY A CA 1
ATOM 1261 C C . GLY A 1 161 ? 8.826 -0.543 7.010 1.00 93.69 161 GLY A C 1
ATOM 1262 O O . GLY A 1 161 ? 9.172 0.335 6.219 1.00 93.69 161 GLY A O 1
ATOM 1263 N N . GLY A 1 162 ? 8.031 -0.312 8.048 1.00 94.00 162 GLY A N 1
ATOM 1264 C CA . GLY A 1 162 ? 7.400 0.975 8.322 1.00 94.00 162 GLY A CA 1
ATOM 1265 C C . GLY A 1 162 ? 6.136 0.833 9.159 1.00 94.00 162 GLY A C 1
ATOM 1266 O O . GLY A 1 162 ? 5.747 -0.274 9.513 1.00 94.00 162 GLY A O 1
ATOM 1267 N N . ASN A 1 163 ? 5.460 1.945 9.433 1.00 95.81 163 ASN A N 1
ATOM 1268 C CA . ASN A 1 163 ? 4.072 1.915 9.899 1.00 95.81 163 ASN A CA 1
ATOM 1269 C C . ASN A 1 163 ? 3.100 1.944 8.715 1.00 95.81 163 ASN A C 1
ATOM 1271 O O . ASN A 1 163 ? 3.414 2.474 7.645 1.00 95.81 163 ASN A O 1
ATOM 1275 N N . THR A 1 164 ? 1.910 1.382 8.906 1.00 97.94 164 THR A N 1
ATOM 1276 C CA . THR A 1 164 ? 0.799 1.497 7.959 1.00 97.94 164 THR A CA 1
ATOM 1277 C C . THR A 1 164 ? -0.509 1.692 8.713 1.00 97.94 164 THR A C 1
ATOM 1279 O O . THR A 1 164 ? -0.740 1.054 9.739 1.00 97.94 164 THR A O 1
ATOM 1282 N N . HIS A 1 165 ? -1.358 2.576 8.195 1.00 98.25 165 HIS A N 1
ATOM 1283 C CA . HIS A 1 165 ? -2.667 2.907 8.751 1.00 98.25 165 HIS A CA 1
ATOM 1284 C C . HIS A 1 165 ? -3.696 2.820 7.652 1.00 98.25 165 HIS A C 1
ATOM 1286 O O . HIS A 1 165 ? -3.397 3.153 6.505 1.00 98.25 165 HIS A O 1
ATOM 1292 N N . GLY A 1 166 ? -4.912 2.418 7.996 1.00 97.19 166 GLY A N 1
ATOM 1293 C CA . GLY A 1 166 ? -5.909 2.200 6.974 1.00 97.19 166 GLY A CA 1
ATOM 1294 C C . GLY A 1 166 ? -7.236 1.671 7.472 1.00 97.19 166 GLY A C 1
ATOM 1295 O O . GLY A 1 166 ? -7.518 1.631 8.667 1.00 97.19 166 GLY A O 1
ATOM 1296 N N . SER A 1 167 ? -8.076 1.302 6.516 1.00 97.94 167 SER A N 1
ATOM 1297 C CA . SER A 1 167 ? -9.403 0.754 6.763 1.00 97.94 167 SER A CA 1
ATOM 1298 C C . SER A 1 167 ? -9.919 0.034 5.524 1.00 97.94 167 SER A C 1
ATOM 1300 O O . SER A 1 167 ? -9.247 -0.007 4.497 1.00 97.94 167 SER A O 1
ATOM 1302 N N . ILE A 1 168 ? -11.135 -0.491 5.601 1.00 98.62 168 ILE A N 1
ATOM 1303 C CA . ILE A 1 168 ? -11.835 -1.097 4.471 1.00 98.62 168 ILE A CA 1
ATOM 1304 C C . ILE A 1 168 ? -13.108 -0.319 4.137 1.00 98.62 168 ILE A C 1
ATOM 1306 O O . ILE A 1 168 ? -13.738 0.277 5.018 1.00 98.62 168 ILE A O 1
ATOM 1310 N N . LEU A 1 169 ? -13.478 -0.302 2.858 1.00 98.06 169 LEU A N 1
ATOM 1311 C CA . LEU A 1 169 ? -14.721 0.304 2.383 1.00 98.06 169 LEU A CA 1
ATOM 1312 C C . LEU A 1 169 ? -15.182 -0.361 1.083 1.00 98.06 169 LEU A C 1
ATOM 1314 O O . LEU A 1 169 ? -14.363 -0.673 0.217 1.00 98.06 169 LEU A O 1
ATOM 1318 N N . GLU A 1 170 ? -16.493 -0.538 0.944 1.00 98.00 170 GLU A N 1
ATOM 1319 C CA . GLU A 1 170 ? -17.126 -0.941 -0.308 1.00 98.00 170 GLU A CA 1
ATOM 1320 C C . GLU A 1 170 ? -17.435 0.281 -1.173 1.00 98.00 170 GLU A C 1
ATOM 1322 O O . GLU A 1 170 ? -18.074 1.234 -0.726 1.00 98.00 170 GLU A O 1
ATOM 1327 N N . ILE A 1 171 ? -16.990 0.255 -2.427 1.00 97.50 171 ILE A N 1
ATOM 1328 C CA . ILE A 1 171 ? -17.248 1.307 -3.408 1.00 97.50 171 ILE A CA 1
ATOM 1329 C C . ILE A 1 171 ? -17.734 0.645 -4.692 1.00 97.50 171 ILE A C 1
ATOM 1331 O O . ILE A 1 171 ? -17.014 -0.140 -5.306 1.00 97.50 171 ILE A O 1
ATOM 1335 N N . GLY A 1 172 ? -18.962 0.967 -5.105 1.00 95.62 172 GLY A N 1
ATOM 1336 C CA . GLY A 1 172 ? -19.536 0.457 -6.354 1.00 95.62 172 GLY A CA 1
ATOM 1337 C C . GLY A 1 172 ? -19.642 -1.072 -6.419 1.00 95.62 172 GLY A C 1
ATOM 1338 O O . GLY A 1 172 ? -19.480 -1.634 -7.496 1.00 95.62 172 GLY A O 1
ATOM 1339 N N . GLY A 1 173 ? -19.870 -1.743 -5.283 1.00 96.50 173 GLY A N 1
ATOM 1340 C CA . GLY A 1 173 ? -19.964 -3.208 -5.201 1.00 96.50 173 GLY A CA 1
ATOM 1341 C C . GLY A 1 173 ? -18.623 -3.946 -5.072 1.00 96.50 173 GLY A C 1
ATOM 1342 O O . GLY A 1 173 ? -18.600 -5.173 -5.089 1.00 96.50 173 GLY A O 1
ATOM 1343 N N . GLN A 1 174 ? -17.501 -3.226 -4.966 1.00 98.06 174 GLN A N 1
ATOM 1344 C CA . GLN A 1 174 ? -16.168 -3.794 -4.747 1.00 98.06 174 GLN A CA 1
ATOM 1345 C C . GLN A 1 174 ? -15.623 -3.327 -3.397 1.00 98.06 174 GLN A C 1
ATOM 1347 O O . GLN A 1 174 ? -15.588 -2.130 -3.113 1.00 98.06 174 GLN A O 1
ATOM 1352 N N . TRP A 1 175 ? -15.142 -4.265 -2.584 1.00 98.56 175 TRP A N 1
ATOM 1353 C CA . TRP A 1 175 ? -14.439 -3.955 -1.343 1.00 98.56 175 TRP A CA 1
ATOM 1354 C C . TRP A 1 175 ? -12.978 -3.605 -1.599 1.00 98.56 175 TRP A C 1
ATOM 1356 O O . TRP A 1 175 ? -12.307 -4.215 -2.433 1.00 98.56 175 TRP A O 1
ATOM 1366 N N . TYR A 1 176 ? -12.471 -2.645 -0.836 1.00 98.75 176 TYR A N 1
ATOM 1367 C CA . TYR A 1 176 ? -11.080 -2.223 -0.891 1.00 98.75 176 TYR A CA 1
ATOM 1368 C C . TYR A 1 176 ? -10.489 -2.118 0.506 1.00 98.75 176 TYR A C 1
ATOM 1370 O O . TYR A 1 176 ? -11.175 -1.689 1.434 1.00 98.75 176 TYR A O 1
ATOM 1378 N N . VAL A 1 177 ? -9.200 -2.435 0.627 1.00 98.75 177 VAL A N 1
ATOM 1379 C CA . VAL A 1 177 ? -8.363 -1.992 1.742 1.00 98.75 177 VAL A CA 1
ATOM 1380 C C . VAL A 1 177 ? -7.638 -0.715 1.339 1.00 98.75 177 VAL A C 1
ATOM 1382 O O . VAL A 1 177 ? -6.935 -0.664 0.332 1.00 98.75 177 VAL A O 1
ATOM 1385 N N . PHE A 1 178 ? -7.822 0.324 2.137 1.00 98.62 178 PHE A N 1
ATOM 1386 C CA . PHE A 1 178 ? -7.079 1.573 2.090 1.00 98.62 178 PHE A CA 1
ATOM 1387 C C . PHE A 1 178 ? -5.952 1.477 3.090 1.00 98.62 178 PHE A C 1
ATOM 1389 O O . PHE A 1 178 ? -6.176 1.033 4.212 1.00 98.62 178 PHE A O 1
ATOM 1396 N N . TYR A 1 179 ? -4.763 1.904 2.699 1.00 98.56 179 TYR A N 1
ATOM 1397 C CA . TYR A 1 179 ? -3.601 1.918 3.572 1.00 98.56 179 TYR A CA 1
ATOM 1398 C C . TYR A 1 179 ? -2.625 3.001 3.120 1.00 98.56 179 TYR A C 1
ATOM 1400 O O . TYR A 1 179 ? -2.831 3.639 2.087 1.00 98.56 179 TYR A O 1
ATOM 1408 N N . HIS A 1 180 ? -1.540 3.220 3.854 1.00 97.94 180 HIS A N 1
ATOM 1409 C CA . HIS A 1 180 ? -0.398 3.962 3.320 1.00 97.94 180 HIS A CA 1
ATOM 1410 C C . HIS A 1 180 ? 0.841 3.089 3.242 1.00 97.94 180 HIS A C 1
ATOM 1412 O O . HIS A 1 180 ? 1.013 2.140 4.008 1.00 97.94 180 HIS A O 1
ATOM 1418 N N . ARG A 1 181 ? 1.746 3.473 2.349 1.00 96.06 181 ARG A N 1
ATOM 1419 C CA . ARG A 1 181 ? 3.119 2.979 2.315 1.00 96.06 181 ARG A CA 1
ATOM 1420 C C . ARG A 1 181 ? 4.101 4.128 2.511 1.00 96.06 181 ARG A C 1
ATOM 1422 O O . ARG A 1 181 ? 3.807 5.257 2.134 1.00 96.06 181 ARG A O 1
ATOM 1429 N N . GLN A 1 182 ? 5.263 3.853 3.075 1.00 96.12 182 GLN A N 1
ATOM 1430 C CA . GLN A 1 182 ? 6.401 4.758 3.116 1.00 96.12 182 GLN A CA 1
ATOM 1431 C C . GLN A 1 182 ? 7.122 4.792 1.762 1.00 96.12 182 GLN A C 1
ATOM 1433 O O . GLN A 1 182 ? 7.286 3.760 1.103 1.00 96.12 182 GLN A O 1
ATOM 1438 N N . ILE A 1 183 ? 7.570 5.983 1.378 1.00 95.50 183 ILE A N 1
ATOM 1439 C CA . ILE A 1 183 ? 8.402 6.258 0.201 1.00 95.50 183 ILE A CA 1
ATOM 1440 C C . ILE A 1 183 ? 9.637 7.057 0.636 1.00 95.50 183 ILE A C 1
ATOM 1442 O O . ILE A 1 183 ? 9.689 7.575 1.743 1.00 95.50 183 ILE A O 1
ATOM 1446 N N . GLY A 1 184 ? 10.632 7.194 -0.234 1.00 96.12 184 GLY A N 1
ATOM 1447 C CA . GLY A 1 184 ? 11.879 7.876 0.099 1.00 96.12 184 GLY A CA 1
ATOM 1448 C C . GLY A 1 184 ? 12.809 7.033 0.964 1.00 96.12 184 GLY A C 1
ATOM 1449 O O . GLY A 1 184 ? 12.725 5.805 0.985 1.00 96.12 184 GLY A O 1
ATOM 1450 N N . THR A 1 185 ? 13.735 7.714 1.633 1.00 96.88 185 THR A N 1
ATOM 1451 C CA . THR A 1 185 ? 14.852 7.119 2.384 1.00 96.88 185 THR A CA 1
ATOM 1452 C C . THR A 1 185 ? 14.651 7.157 3.897 1.00 96.88 185 THR A C 1
ATOM 1454 O O . THR A 1 185 ? 15.569 6.813 4.635 1.00 96.88 185 THR A O 1
ATOM 1457 N N . ASP A 1 186 ? 13.473 7.561 4.368 1.00 95.00 186 ASP A N 1
ATOM 1458 C CA . ASP A 1 186 ? 13.106 7.593 5.782 1.00 95.00 186 ASP A CA 1
ATOM 1459 C C . ASP A 1 186 ? 11.619 7.248 5.991 1.00 95.00 186 ASP A C 1
ATOM 1461 O O . ASP A 1 186 ? 10.882 6.994 5.038 1.00 95.00 186 ASP A O 1
ATOM 1465 N N . GLU A 1 187 ? 11.183 7.182 7.249 1.00 93.06 187 GLU A N 1
ATOM 1466 C CA . GLU A 1 187 ? 9.805 6.835 7.621 1.00 93.06 187 GLU A CA 1
ATOM 1467 C C . GLU A 1 187 ? 8.793 7.990 7.518 1.00 93.06 187 GLU A C 1
ATOM 1469 O O . GLU A 1 187 ? 7.605 7.795 7.796 1.00 93.06 187 GLU A O 1
ATOM 1474 N N . PHE A 1 188 ? 9.225 9.200 7.155 1.00 93.75 188 PHE A N 1
ATOM 1475 C CA . PHE A 1 188 ? 8.422 10.416 7.312 1.00 93.75 188 PHE A CA 1
ATOM 1476 C C . PHE A 1 188 ? 7.639 10.803 6.056 1.00 93.75 188 PHE A C 1
ATOM 1478 O O . PHE A 1 188 ? 6.714 11.616 6.133 1.00 93.75 188 PHE A O 1
ATOM 1485 N N . ALA A 1 189 ? 7.937 10.179 4.917 1.00 93.94 189 ALA A N 1
ATOM 1486 C CA . ALA A 1 189 ? 7.205 10.367 3.674 1.00 93.94 189 ALA A CA 1
ATOM 1487 C C . ALA A 1 189 ? 6.295 9.168 3.380 1.00 93.94 189 ALA A C 1
ATOM 1489 O O . ALA A 1 189 ? 6.751 8.032 3.264 1.00 93.94 189 ALA A O 1
ATOM 1490 N N . ARG A 1 190 ? 4.989 9.416 3.231 1.00 94.81 190 ARG A N 1
ATOM 1491 C CA . ARG A 1 190 ? 3.985 8.369 2.995 1.00 94.81 190 ARG A CA 1
ATOM 1492 C C . ARG A 1 190 ? 3.149 8.661 1.759 1.00 94.81 190 ARG A C 1
ATOM 1494 O O . ARG A 1 190 ? 2.866 9.812 1.441 1.00 94.81 190 ARG A O 1
ATOM 1501 N N . GLN A 1 191 ? 2.724 7.596 1.097 1.00 94.50 191 GLN A N 1
ATOM 1502 C CA . GLN A 1 191 ? 1.841 7.600 -0.058 1.00 94.50 191 GLN A CA 1
ATOM 1503 C C . GLN A 1 191 ? 0.592 6.783 0.277 1.00 94.50 191 GLN A C 1
ATOM 1505 O O . GLN A 1 191 ? 0.700 5.649 0.746 1.00 94.50 191 GLN A O 1
ATOM 1510 N N . ALA A 1 192 ? -0.587 7.363 0.049 1.00 95.31 192 ALA A N 1
ATOM 1511 C CA . ALA A 1 192 ? -1.854 6.656 0.192 1.00 95.31 192 ALA A CA 1
ATOM 1512 C C . ALA A 1 192 ? -2.004 5.601 -0.912 1.00 95.31 192 ALA A C 1
ATOM 1514 O O . ALA A 1 192 ? -1.678 5.854 -2.072 1.00 95.31 192 ALA A O 1
ATOM 1515 N N . MET A 1 193 ? -2.516 4.437 -0.534 1.00 97.25 193 MET A N 1
ATOM 1516 C CA . MET A 1 193 ? -2.653 3.252 -1.366 1.00 97.25 193 MET A CA 1
ATOM 1517 C C . MET A 1 193 ? -4.048 2.652 -1.194 1.00 97.25 193 MET A C 1
ATOM 1519 O O . MET A 1 193 ? -4.717 2.844 -0.176 1.00 97.25 193 MET A O 1
ATOM 1523 N N . VAL A 1 194 ? -4.472 1.890 -2.196 1.00 97.88 194 VAL A N 1
ATOM 1524 C CA . VAL A 1 194 ? -5.703 1.107 -2.150 1.00 97.88 194 VAL A CA 1
ATOM 1525 C C . VAL A 1 194 ? -5.495 -0.198 -2.911 1.00 97.88 194 VAL A C 1
ATOM 1527 O O . VAL A 1 194 ? -4.825 -0.201 -3.944 1.00 97.88 194 VAL A O 1
ATOM 1530 N N . ALA A 1 195 ? -6.035 -1.298 -2.392 1.00 98.06 195 ALA A N 1
ATOM 1531 C CA . ALA A 1 195 ? -6.021 -2.603 -3.045 1.00 98.06 195 ALA A CA 1
ATOM 1532 C C . ALA A 1 195 ? -7.404 -3.268 -2.945 1.00 98.06 195 ALA A C 1
ATOM 1534 O O . ALA A 1 195 ? -8.073 -3.119 -1.917 1.00 98.06 195 ALA A O 1
ATOM 1535 N N . PRO A 1 196 ? -7.864 -3.979 -3.990 1.00 97.94 196 PRO A N 1
ATOM 1536 C CA . PRO A 1 196 ? -9.125 -4.706 -3.936 1.00 97.94 196 PRO A CA 1
ATOM 1537 C C . PRO A 1 196 ? -9.023 -5.906 -2.987 1.00 97.94 196 PRO A C 1
ATOM 1539 O O . PRO A 1 196 ? -7.989 -6.570 -2.917 1.00 97.94 196 PRO A O 1
ATOM 1542 N N . ILE A 1 197 ? -10.117 -6.189 -2.285 1.00 98.62 197 ILE A N 1
ATOM 1543 C CA . ILE A 1 197 ? -10.285 -7.349 -1.401 1.00 98.62 197 ILE A CA 1
ATOM 1544 C C . ILE A 1 197 ? -11.680 -7.950 -1.604 1.00 98.62 197 ILE A C 1
ATOM 1546 O O . ILE A 1 197 ? -12.587 -7.284 -2.104 1.00 98.62 197 ILE A O 1
ATOM 1550 N N . THR A 1 198 ? -11.882 -9.194 -1.188 1.00 98.62 198 THR A N 1
ATOM 1551 C CA . THR A 1 198 ? -13.207 -9.800 -1.035 1.00 98.62 198 THR A CA 1
ATOM 1552 C C . THR A 1 198 ? -13.588 -9.838 0.437 1.00 98.62 198 THR A C 1
ATOM 1554 O O . THR A 1 198 ? -12.727 -10.012 1.301 1.00 98.62 198 THR A O 1
ATOM 1557 N N . VAL A 1 199 ? -14.881 -9.695 0.721 1.00 98.75 199 VAL A N 1
ATOM 1558 C CA . VAL A 1 199 ? -15.431 -9.802 2.075 1.00 98.75 199 VAL A CA 1
ATOM 1559 C C . VAL A 1 199 ? -16.621 -10.749 2.045 1.00 98.75 199 VAL A C 1
ATOM 1561 O O . VAL A 1 199 ? -17.599 -10.509 1.341 1.00 98.75 199 VAL A O 1
ATOM 1564 N N . GLU A 1 200 ? -16.542 -11.814 2.833 1.00 98.62 200 GLU A N 1
ATOM 1565 C CA . GLU A 1 200 ? -17.613 -12.788 3.013 1.00 98.62 200 GLU A CA 1
ATOM 1566 C C . GLU A 1 200 ? -18.041 -12.815 4.480 1.00 98.62 200 GLU A C 1
ATOM 1568 O O . GLU A 1 200 ? -17.209 -12.908 5.385 1.00 98.62 200 GLU A O 1
ATOM 1573 N N . VAL A 1 201 ? -19.351 -12.738 4.718 1.00 98.69 201 VAL A N 1
ATOM 1574 C CA . VAL A 1 201 ? -19.931 -12.728 6.066 1.00 98.69 201 VAL A CA 1
ATOM 1575 C C . VAL A 1 201 ? -20.975 -13.828 6.185 1.00 98.69 201 VAL A C 1
ATOM 1577 O O . VAL A 1 201 ? -21.987 -13.807 5.477 1.00 98.69 201 VAL A O 1
ATOM 1580 N N . THR A 1 202 ? -20.727 -14.756 7.110 1.00 98.62 202 THR A N 1
ATOM 1581 C CA . THR A 1 202 ? -21.745 -15.648 7.672 1.00 98.62 202 THR A CA 1
ATOM 1582 C C . THR A 1 202 ? -22.432 -14.905 8.813 1.00 98.62 202 THR A C 1
ATOM 1584 O O . THR A 1 202 ? -21.797 -14.630 9.830 1.00 98.62 202 THR A O 1
ATOM 1587 N N . GLU A 1 203 ? -23.698 -14.553 8.612 1.00 98.12 203 GLU A N 1
ATOM 1588 C CA . GLU A 1 203 ? -24.525 -13.807 9.570 1.00 98.12 203 GLU A CA 1
ATOM 1589 C C . GLU A 1 203 ? -25.031 -14.706 10.711 1.00 98.12 203 GLU A C 1
ATOM 1591 O O . GLU A 1 203 ? -24.946 -15.934 10.651 1.00 98.12 203 GLU A O 1
ATOM 1596 N N . GLY A 1 204 ? -25.586 -14.087 11.748 1.00 97.50 204 GLY A N 1
ATOM 1597 C CA . GLY A 1 204 ? -26.099 -14.720 12.958 1.00 97.50 204 GLY A CA 1
ATOM 1598 C C . GLY A 1 204 ? -25.065 -14.803 14.090 1.00 97.50 204 GLY A C 1
ATOM 1599 O O . GLY A 1 204 ? -23.866 -14.638 13.847 1.00 97.50 204 GLY A O 1
ATOM 1600 N N . PRO A 1 205 ? -25.506 -15.059 15.337 1.00 95.25 205 PRO A N 1
ATOM 1601 C CA . PRO A 1 205 ? -24.614 -15.194 16.490 1.00 95.25 205 PRO A CA 1
ATOM 1602 C C . PRO A 1 205 ? -23.539 -16.265 16.271 1.00 95.25 205 PRO A C 1
ATOM 1604 O O . PRO A 1 205 ? -23.847 -17.384 15.858 1.00 95.25 205 PRO A O 1
ATOM 1607 N N . GLY A 1 206 ? -22.279 -15.934 16.553 1.00 91.38 206 GLY A N 1
ATOM 1608 C CA . GLY A 1 206 ? -21.131 -16.812 16.309 1.00 91.38 206 GLY A CA 1
ATOM 1609 C C . GLY A 1 206 ? -20.753 -16.960 14.831 1.00 91.38 206 GLY A C 1
ATOM 1610 O O . GLY A 1 206 ? -19.930 -17.813 14.492 1.00 91.38 206 GLY A O 1
ATOM 1611 N N . GLY A 1 207 ? -21.348 -16.149 13.953 1.00 97.19 207 GLY A N 1
ATOM 1612 C CA . GLY A 1 207 ? -21.010 -16.075 12.539 1.00 97.19 207 GLY A CA 1
ATOM 1613 C C . GLY A 1 207 ? -19.554 -15.659 12.286 1.00 97.19 207 GLY A C 1
ATOM 1614 O O . GLY A 1 207 ? -18.806 -15.302 13.196 1.00 97.19 207 GLY A O 1
ATOM 1615 N N . LYS A 1 208 ? -19.127 -15.706 11.023 1.00 98.12 208 LYS A N 1
ATOM 1616 C CA . LYS A 1 208 ? -17.722 -15.551 10.613 1.00 98.12 208 LYS A CA 1
ATOM 1617 C C . LYS A 1 208 ? -17.563 -14.463 9.562 1.00 98.12 208 LYS A C 1
ATOM 1619 O O . LYS A 1 208 ? -18.369 -14.385 8.640 1.00 98.12 208 LYS A O 1
ATOM 1624 N N . VAL A 1 209 ? -16.469 -13.707 9.653 1.00 98.81 209 VAL A N 1
ATOM 1625 C CA . VAL A 1 209 ? -16.016 -12.789 8.600 1.00 98.81 209 VAL A CA 1
ATOM 1626 C C . VAL A 1 209 ? -14.723 -13.316 7.976 1.00 98.81 209 VAL A C 1
ATOM 1628 O O . VAL A 1 209 ? -13.743 -13.569 8.680 1.00 98.81 209 VAL A O 1
ATOM 1631 N N . VAL A 1 210 ? -14.706 -13.468 6.653 1.00 98.75 210 VAL A N 1
ATOM 1632 C CA . VAL A 1 210 ? -13.514 -13.816 5.867 1.00 98.75 210 VAL A CA 1
ATOM 1633 C C . VAL A 1 210 ? -13.186 -12.652 4.942 1.00 98.75 210 VAL A C 1
ATOM 1635 O O . VAL A 1 210 ? -14.011 -12.267 4.116 1.00 98.75 210 VAL A O 1
ATOM 1638 N N . ILE A 1 211 ? -11.986 -12.094 5.087 1.00 98.81 211 ILE A N 1
ATOM 1639 C CA . ILE A 1 211 ? -11.461 -11.034 4.224 1.00 98.81 211 ILE A CA 1
ATOM 1640 C C . ILE A 1 211 ? -10.214 -11.565 3.527 1.00 98.81 211 ILE A C 1
ATOM 1642 O O . ILE A 1 211 ? -9.321 -12.097 4.187 1.00 98.81 211 ILE A O 1
ATOM 1646 N N . SER A 1 212 ? -10.149 -11.446 2.201 1.00 98.62 212 SER A N 1
ATOM 1647 C CA . SER A 1 212 ? -8.934 -11.802 1.463 1.00 98.62 212 SER A CA 1
ATOM 1648 C C . SER A 1 212 ? -7.801 -10.827 1.779 1.00 98.62 212 SER A C 1
ATOM 1650 O O . SER A 1 212 ? -8.036 -9.623 1.896 1.00 98.62 212 SER A O 1
ATOM 1652 N N . GLU A 1 213 ? -6.562 -11.309 1.793 1.00 98.25 213 GLU A N 1
ATOM 1653 C CA . GLU A 1 213 ? -5.411 -10.408 1.771 1.00 98.25 213 GLU A CA 1
ATOM 1654 C C . GLU A 1 213 ? -5.360 -9.665 0.423 1.00 98.25 213 GLU A C 1
ATOM 1656 O O . GLU A 1 213 ? -5.432 -10.278 -0.643 1.00 98.25 213 GLU A O 1
ATOM 1661 N N . GLY A 1 214 ? -5.266 -8.339 0.471 1.00 97.69 214 GLY A N 1
ATOM 1662 C CA . GLY A 1 214 ? -5.005 -7.501 -0.690 1.00 97.69 214 GLY A CA 1
ATOM 1663 C C . GLY A 1 214 ? -3.553 -7.637 -1.146 1.00 97.69 214 GLY A C 1
ATOM 1664 O O . GLY A 1 214 ? -2.639 -7.820 -0.344 1.00 97.69 214 GLY A O 1
ATOM 1665 N N . GLU A 1 215 ? -3.320 -7.511 -2.449 1.00 96.62 215 GLU A N 1
ATOM 1666 C CA . GLU A 1 215 ? -1.964 -7.461 -2.997 1.00 96.62 215 GLU A CA 1
ATOM 1667 C C . GLU A 1 215 ? -1.442 -6.010 -3.024 1.00 96.62 215 GLU A C 1
ATOM 1669 O O . GLU A 1 215 ? -2.179 -5.071 -3.332 1.00 96.62 215 GLU A O 1
ATOM 1674 N N . LEU A 1 216 ? -0.146 -5.812 -2.752 1.00 96.81 216 LEU A N 1
ATOM 1675 C CA . LEU A 1 216 ? 0.537 -4.550 -3.050 1.00 96.81 216 LEU A CA 1
ATOM 1676 C C . LEU A 1 216 ? 0.632 -4.375 -4.576 1.00 96.81 216 LEU A C 1
ATOM 1678 O O . LEU A 1 216 ? 1.495 -4.970 -5.224 1.00 96.81 216 LEU A O 1
ATOM 1682 N N . THR A 1 217 ? -0.245 -3.546 -5.142 1.00 96.88 217 THR A N 1
ATOM 1683 C CA . THR A 1 217 ? -0.317 -3.282 -6.585 1.00 96.88 217 THR A CA 1
ATOM 1684 C C . THR A 1 217 ? -0.208 -1.789 -6.909 1.00 96.88 217 THR A C 1
ATOM 1686 O O . THR A 1 217 ? -0.189 -0.918 -6.040 1.00 96.88 217 THR A O 1
ATOM 1689 N N . SER A 1 218 ? -0.079 -1.505 -8.200 1.00 97.31 218 SER A N 1
ATOM 1690 C CA . SER A 1 218 ? -0.077 -0.184 -8.829 1.00 97.31 218 SER A CA 1
ATOM 1691 C C . SER A 1 218 ? -1.463 0.233 -9.342 1.00 97.31 218 SER A C 1
ATOM 1693 O O . SER A 1 218 ? -1.629 1.371 -9.765 1.00 97.31 218 SER A O 1
ATOM 1695 N N . GLU A 1 219 ? -2.450 -0.671 -9.333 1.00 95.81 219 GLU A N 1
ATOM 1696 C CA . GLU A 1 219 ? -3.759 -0.495 -9.985 1.00 95.81 219 GLU A CA 1
ATOM 1697 C C . GLU A 1 219 ? -4.626 0.594 -9.342 1.00 95.81 219 GLU A C 1
ATOM 1699 O O . GLU A 1 219 ? -5.438 1.237 -10.015 1.00 95.81 219 GLU A O 1
ATOM 1704 N N . GLY A 1 220 ? -4.491 0.785 -8.028 1.00 94.44 220 GLY A N 1
ATOM 1705 C CA . GLY A 1 220 ? -5.446 1.570 -7.257 1.00 94.44 220 GLY A CA 1
ATOM 1706 C C . GLY A 1 220 ? -6.867 1.026 -7.452 1.00 94.44 220 GLY A C 1
ATOM 1707 O O . GLY A 1 220 ? -7.141 -0.135 -7.164 1.00 94.44 220 GLY A O 1
ATOM 1708 N N . PHE A 1 221 ? -7.769 1.854 -7.981 1.00 95.94 221 PHE A N 1
ATOM 1709 C CA . PHE A 1 221 ? -9.159 1.466 -8.258 1.00 95.94 221 PHE A CA 1
ATOM 1710 C C . PHE A 1 221 ? -9.363 0.719 -9.591 1.00 95.94 221 PHE A C 1
ATOM 1712 O O . PHE A 1 221 ? -10.479 0.300 -9.891 1.00 95.94 221 PHE A O 1
ATOM 1719 N N . GLN A 1 222 ? -8.326 0.555 -10.418 1.00 95.44 222 GLN A N 1
ATOM 1720 C CA . GLN A 1 222 ? -8.438 -0.074 -11.740 1.00 95.44 222 GLN A CA 1
ATOM 1721 C C . GLN A 1 222 ? -8.387 -1.607 -11.642 1.00 95.44 222 GLN A C 1
ATOM 1723 O O . GLN A 1 222 ? -7.400 -2.228 -12.019 1.00 95.44 222 GLN A O 1
ATOM 1728 N N . THR A 1 223 ? -9.450 -2.245 -11.147 1.00 93.94 223 THR A N 1
ATOM 1729 C CA . THR A 1 223 ? -9.468 -3.701 -10.870 1.00 93.94 223 THR A CA 1
ATOM 1730 C C . THR A 1 223 ? -9.276 -4.598 -12.104 1.00 93.94 223 THR A C 1
ATOM 1732 O O . THR A 1 223 ? -8.821 -5.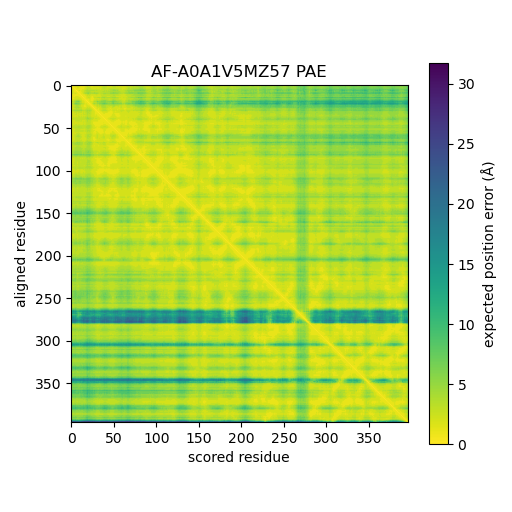741 -11.980 1.00 93.94 223 THR A O 1
ATOM 1735 N N . ALA A 1 224 ? -9.565 -4.076 -13.300 1.00 95.31 224 ALA A N 1
ATOM 1736 C CA . ALA A 1 224 ? -9.309 -4.735 -14.583 1.00 95.31 224 ALA A CA 1
ATOM 1737 C C . ALA A 1 224 ? -7.840 -4.635 -15.058 1.00 95.31 224 ALA A C 1
ATOM 1739 O O . ALA A 1 224 ? -7.508 -5.177 -16.113 1.00 95.31 224 ALA A O 1
ATOM 1740 N N . GLY A 1 225 ? -6.968 -3.972 -14.295 1.00 97.31 225 GLY A N 1
ATOM 1741 C CA . GLY A 1 225 ? -5.612 -3.592 -14.684 1.00 97.31 225 GLY A CA 1
ATOM 1742 C C . GLY A 1 225 ? -5.531 -2.148 -15.179 1.00 97.31 225 GLY A C 1
ATOM 1743 O O . GLY A 1 225 ? -6.507 -1.597 -15.687 1.00 97.31 225 GLY A O 1
ATOM 1744 N N . LEU A 1 226 ? -4.341 -1.560 -15.044 1.00 97.81 226 LEU A N 1
ATOM 1745 C CA . LEU A 1 226 ? -3.964 -0.268 -15.611 1.00 97.81 226 LEU A CA 1
ATOM 1746 C C . LEU A 1 226 ? -4.257 -0.246 -17.115 1.00 97.81 226 LEU A C 1
ATOM 1748 O O . LEU A 1 226 ? -3.906 -1.193 -17.830 1.00 97.81 226 LEU A O 1
ATOM 1752 N N . ASP A 1 227 ? -4.878 0.834 -17.584 1.00 96.81 227 ASP A N 1
ATOM 1753 C CA . ASP A 1 227 ? -5.096 1.085 -19.007 1.00 96.81 227 ASP A CA 1
ATOM 1754 C C . ASP A 1 227 ? -3.757 1.074 -19.755 1.00 96.81 227 ASP A C 1
ATOM 1756 O O . ASP A 1 227 ? -2.810 1.779 -19.405 1.00 96.81 227 ASP A O 1
ATOM 1760 N N . LEU A 1 228 ? -3.667 0.249 -20.796 1.00 95.75 228 LEU A N 1
ATOM 1761 C CA . LEU A 1 228 ? -2.432 0.053 -21.540 1.00 95.75 228 LEU A CA 1
ATOM 1762 C C . LEU A 1 228 ? -1.976 1.345 -22.233 1.00 95.75 228 LEU A C 1
ATOM 1764 O O . LEU A 1 228 ? -0.777 1.580 -22.334 1.00 95.75 228 LEU A O 1
ATOM 1768 N N . PHE A 1 229 ? -2.906 2.194 -22.676 1.00 95.69 229 PHE A N 1
ATOM 1769 C CA . PHE A 1 229 ? -2.620 3.413 -23.440 1.00 95.69 229 PHE A CA 1
ATOM 1770 C C . PHE A 1 229 ? -2.709 4.694 -22.609 1.00 95.69 229 PHE A C 1
ATOM 1772 O O . PHE A 1 229 ? -2.828 5.789 -23.165 1.00 95.69 229 PHE A O 1
ATOM 1779 N N . GLN A 1 230 ? -2.622 4.568 -21.284 1.00 94.50 230 GLN A N 1
ATOM 1780 C CA . GLN A 1 230 ? -2.451 5.690 -20.375 1.00 94.50 230 GLN A CA 1
ATOM 1781 C C . GLN A 1 230 ? -0.992 5.795 -19.909 1.00 94.50 230 GLN A C 1
ATOM 1783 O O . GLN A 1 230 ? -0.309 4.798 -19.673 1.00 94.50 230 GLN A O 1
ATOM 1788 N N . SER A 1 231 ? -0.515 7.033 -19.759 1.00 92.38 231 SER A N 1
ATOM 1789 C CA . SER A 1 231 ? 0.765 7.322 -19.110 1.00 92.38 231 SER A CA 1
ATOM 1790 C C . SER A 1 231 ? 0.570 7.447 -17.601 1.00 92.38 231 SER A C 1
ATOM 1792 O O . SER A 1 231 ? -0.347 8.133 -17.138 1.00 92.38 231 SER A O 1
ATOM 1794 N N . TYR A 1 232 ? 1.440 6.796 -16.836 1.00 95.06 232 TYR A N 1
ATOM 1795 C CA . TYR A 1 232 ? 1.392 6.750 -15.381 1.00 95.06 232 TYR A CA 1
ATOM 1796 C C . TYR A 1 232 ? 2.671 7.309 -14.760 1.00 95.06 232 TYR A C 1
ATOM 1798 O O . TYR A 1 232 ? 3.758 7.067 -15.290 1.00 95.06 232 TYR A O 1
ATOM 1806 N N . PRO A 1 233 ? 2.585 8.001 -13.607 1.00 95.38 233 PRO A N 1
ATOM 1807 C CA . PRO A 1 233 ? 3.765 8.355 -12.833 1.00 95.38 233 PRO A CA 1
ATOM 1808 C C . PRO A 1 233 ? 4.542 7.110 -12.413 1.00 95.38 233 PRO A C 1
ATOM 1810 O O . PRO A 1 233 ? 3.961 6.145 -11.920 1.00 95.38 233 PRO A O 1
ATOM 1813 N N . ALA A 1 234 ? 5.864 7.146 -12.528 1.00 96.69 234 ALA A N 1
ATOM 1814 C CA . ALA A 1 234 ? 6.725 6.028 -12.153 1.00 96.69 234 ALA A CA 1
ATOM 1815 C C . ALA A 1 234 ? 6.569 5.641 -10.670 1.00 96.69 234 ALA A C 1
ATOM 1817 O O . ALA A 1 234 ? 6.661 4.471 -10.303 1.00 96.69 234 ALA A O 1
ATOM 1818 N N . GLY A 1 235 ? 6.248 6.612 -9.811 1.00 96.06 235 GLY A N 1
ATOM 1819 C CA . GLY A 1 235 ? 6.031 6.423 -8.377 1.00 96.06 235 GLY A CA 1
ATOM 1820 C C . GLY A 1 235 ? 4.818 5.578 -7.988 1.00 96.06 235 GLY A C 1
ATOM 1821 O O . GLY A 1 235 ? 4.607 5.370 -6.794 1.00 96.06 235 GLY A O 1
ATOM 1822 N N . ILE A 1 236 ? 4.026 5.071 -8.942 1.00 96.31 236 ILE A N 1
ATOM 1823 C CA . ILE A 1 236 ? 3.027 4.026 -8.658 1.00 96.31 236 ILE A CA 1
ATOM 1824 C C . ILE A 1 236 ? 3.645 2.621 -8.609 1.00 96.31 236 ILE A C 1
ATOM 1826 O O . ILE A 1 236 ? 2.932 1.662 -8.317 1.00 96.31 236 ILE A O 1
ATOM 1830 N N . ALA A 1 237 ? 4.946 2.472 -8.895 1.00 97.94 237 ALA A N 1
ATOM 1831 C CA . ALA A 1 237 ? 5.651 1.192 -8.854 1.00 97.94 237 ALA A CA 1
ATOM 1832 C C . ALA A 1 237 ? 5.345 0.434 -7.553 1.00 97.94 237 ALA A C 1
ATOM 1834 O O . ALA A 1 237 ? 5.453 0.988 -6.460 1.00 97.94 237 ALA A O 1
ATOM 1835 N N . SER A 1 238 ? 4.932 -0.825 -7.668 1.00 97.31 238 SER A N 1
ATOM 1836 C CA . SER A 1 238 ? 4.586 -1.724 -6.550 1.00 97.31 238 SER A CA 1
ATOM 1837 C C . SER A 1 238 ? 5.657 -2.785 -6.297 1.00 97.31 238 SER A C 1
ATOM 1839 O O . SER A 1 238 ? 5.607 -3.509 -5.305 1.00 97.31 238 SER A O 1
ATOM 1841 N N . HIS A 1 239 ? 6.657 -2.838 -7.174 1.00 98.12 239 HIS A N 1
ATOM 1842 C CA . HIS A 1 239 ? 7.859 -3.640 -7.036 1.00 98.12 239 HIS A CA 1
ATOM 1843 C C . HIS A 1 239 ? 9.054 -2.723 -7.331 1.00 98.12 239 HIS A C 1
ATOM 1845 O O . HIS A 1 239 ? 9.110 -2.122 -8.395 1.00 98.12 239 HIS A O 1
ATOM 1851 N N . TYR A 1 240 ? 9.984 -2.549 -6.405 1.00 97.75 240 TYR A N 1
ATOM 1852 C CA . TYR A 1 240 ? 11.227 -1.811 -6.603 1.00 97.75 240 TYR A CA 1
ATOM 1853 C C . TYR A 1 240 ? 12.320 -2.435 -5.734 1.00 97.75 240 TYR A C 1
ATOM 1855 O O . TYR A 1 240 ? 12.364 -2.257 -4.518 1.00 97.75 240 TYR A O 1
ATOM 1863 N N . THR A 1 241 ? 13.189 -3.216 -6.370 1.00 97.25 241 THR A N 1
ATOM 1864 C CA . THR A 1 241 ? 14.304 -3.910 -5.713 1.00 97.25 241 THR A CA 1
ATOM 1865 C C . THR A 1 241 ? 15.627 -3.478 -6.325 1.00 97.25 241 THR A C 1
ATOM 1867 O O . THR A 1 241 ? 15.665 -3.070 -7.483 1.00 97.25 241 THR A O 1
ATOM 1870 N N . GLY A 1 242 ? 16.714 -3.617 -5.569 1.00 96.25 242 GLY A N 1
ATOM 1871 C CA . GLY A 1 242 ? 18.080 -3.420 -6.054 1.00 96.25 242 GLY A CA 1
ATOM 1872 C C . GLY A 1 242 ? 18.906 -4.713 -6.050 1.00 96.25 242 GLY A C 1
ATOM 1873 O O . GLY A 1 242 ? 18.402 -5.766 -5.645 1.00 96.25 242 GLY A O 1
ATOM 1874 N N . PRO A 1 243 ? 20.195 -4.636 -6.430 1.00 94.56 243 PRO A N 1
ATOM 1875 C CA . PRO A 1 243 ? 21.119 -5.777 -6.424 1.00 94.56 243 PRO A CA 1
ATOM 1876 C C . PRO A 1 243 ? 21.355 -6.383 -5.028 1.00 94.56 243 PRO A C 1
ATOM 1878 O O . PRO A 1 243 ? 21.822 -7.512 -4.903 1.00 94.56 243 PRO A O 1
ATOM 1881 N N . LYS A 1 244 ? 21.032 -5.645 -3.961 1.00 94.50 244 LYS A N 1
ATOM 1882 C CA . LYS A 1 244 ? 20.998 -6.120 -2.570 1.00 94.50 244 LYS A CA 1
ATOM 1883 C C . LYS A 1 244 ? 19.645 -5.797 -1.945 1.00 94.50 244 LYS A C 1
ATOM 1885 O O . LYS A 1 244 ? 19.064 -4.752 -2.241 1.00 94.50 244 LYS A O 1
ATOM 1890 N N . VAL A 1 245 ? 19.186 -6.657 -1.039 1.00 91.75 245 VAL A N 1
ATOM 1891 C CA . VAL A 1 245 ? 17.942 -6.445 -0.285 1.00 91.75 245 VAL A CA 1
ATOM 1892 C C . VAL A 1 245 ? 18.005 -5.112 0.467 1.00 91.75 245 VAL A C 1
ATOM 1894 O O . VAL A 1 245 ? 19.023 -4.783 1.078 1.00 91.75 245 VAL A O 1
ATOM 1897 N N . SER A 1 246 ? 16.926 -4.335 0.386 1.00 93.88 246 SER A N 1
ATOM 1898 C CA . SER A 1 246 ? 16.796 -3.059 1.089 1.00 93.88 246 SER A CA 1
ATOM 1899 C C . SER A 1 246 ? 16.735 -3.279 2.599 1.00 93.88 246 SER A C 1
ATOM 1901 O O . SER A 1 246 ? 16.094 -4.219 3.065 1.00 93.88 246 SER A O 1
ATOM 1903 N N . VAL A 1 247 ? 17.358 -2.389 3.369 1.00 93.31 247 VAL A N 1
ATOM 1904 C CA . VAL A 1 247 ? 17.464 -2.521 4.830 1.00 93.31 247 VAL A CA 1
ATOM 1905 C C . VAL A 1 247 ? 16.704 -1.395 5.520 1.00 93.31 247 VAL A C 1
ATOM 1907 O O . VAL A 1 247 ? 16.788 -0.236 5.109 1.00 93.31 247 VAL A O 1
ATOM 1910 N N . HIS A 1 248 ? 15.982 -1.725 6.592 1.00 94.06 248 HIS A N 1
ATOM 1911 C CA . HIS A 1 248 ? 15.387 -0.744 7.494 1.00 94.06 248 HIS A CA 1
ATOM 1912 C C . HIS A 1 248 ? 16.275 -0.551 8.734 1.00 94.06 248 HIS A C 1
ATOM 1914 O O . HIS A 1 248 ? 16.527 -1.497 9.472 1.00 94.06 248 HIS A O 1
ATOM 1920 N N . GLN A 1 249 ? 16.726 0.681 8.977 1.00 93.00 249 GLN A N 1
ATOM 1921 C CA . GLN A 1 249 ? 17.411 1.097 10.204 1.00 93.00 249 GLN A CA 1
ATOM 1922 C C . GLN A 1 249 ? 16.766 2.379 10.716 1.00 93.00 249 GLN A C 1
ATOM 1924 O O . GLN A 1 249 ? 17.141 3.461 10.268 1.00 93.00 249 GLN A O 1
ATOM 1929 N N . TYR A 1 250 ? 15.790 2.258 11.619 1.00 91.31 250 TYR A N 1
ATOM 1930 C CA . TYR A 1 250 ? 14.958 3.382 12.054 1.00 91.31 250 TYR A CA 1
ATOM 1931 C C . TYR A 1 250 ? 15.776 4.665 12.335 1.00 91.31 250 TYR A C 1
ATOM 1933 O O . TYR A 1 250 ? 16.753 4.607 13.088 1.00 91.31 250 TYR A O 1
ATOM 1941 N N . PRO A 1 251 ? 15.391 5.824 11.760 1.00 93.62 251 PRO A N 1
ATOM 1942 C CA . PRO A 1 251 ? 14.229 6.048 10.886 1.00 93.62 251 PRO A CA 1
ATOM 1943 C C . PRO A 1 251 ? 14.516 5.849 9.382 1.00 93.62 251 PRO A C 1
ATOM 1945 O O . PRO A 1 251 ? 13.674 6.167 8.551 1.00 93.62 251 PRO A O 1
ATOM 1948 N N . ASN A 1 252 ? 15.702 5.375 9.006 1.00 96.31 252 ASN A N 1
ATOM 1949 C CA . ASN A 1 252 ? 16.213 5.370 7.636 1.00 96.31 252 ASN A CA 1
ATOM 1950 C C . ASN A 1 252 ? 15.923 4.070 6.873 1.00 96.31 252 ASN A C 1
ATOM 1952 O O . ASN A 1 252 ? 15.906 2.969 7.431 1.00 96.31 252 ASN A O 1
ATOM 1956 N N . LYS A 1 253 ? 15.795 4.190 5.551 1.00 95.94 253 LYS A N 1
ATOM 1957 C CA . LYS A 1 253 ? 15.710 3.087 4.589 1.00 95.94 253 LYS A CA 1
ATOM 1958 C C . LYS A 1 253 ? 16.912 3.146 3.655 1.00 95.94 253 LYS A C 1
ATOM 1960 O O . LYS A 1 253 ? 17.171 4.172 3.028 1.00 95.94 253 LYS A O 1
ATOM 1965 N N . LEU A 1 254 ? 17.637 2.039 3.555 1.00 95.69 254 LEU A N 1
ATOM 1966 C CA . LEU A 1 254 ? 18.829 1.925 2.722 1.00 95.69 254 LEU A CA 1
ATOM 1967 C C . LEU A 1 254 ? 18.509 1.079 1.493 1.00 95.69 254 LEU A C 1
ATOM 1969 O O . LEU A 1 254 ? 18.187 -0.105 1.617 1.00 95.69 254 LEU A O 1
ATOM 1973 N N . TYR A 1 255 ? 18.628 1.686 0.313 1.00 96.94 255 TYR A N 1
ATOM 1974 C CA . TYR A 1 255 ? 18.393 1.030 -0.970 1.00 96.94 255 TYR A CA 1
ATOM 1975 C C . TYR A 1 255 ? 19.704 0.883 -1.730 1.00 96.94 255 TYR A C 1
ATOM 1977 O O . TYR A 1 255 ? 20.457 1.840 -1.891 1.00 96.94 255 TYR A O 1
ATOM 1985 N N . SER A 1 256 ? 19.960 -0.321 -2.237 1.00 96.69 256 SER A N 1
ATOM 1986 C CA . SER A 1 256 ? 21.062 -0.568 -3.176 1.00 96.69 256 SER A CA 1
ATOM 1987 C C . SER A 1 256 ? 20.713 -0.191 -4.621 1.00 96.69 256 SER A C 1
ATOM 1989 O O . SER A 1 256 ? 21.599 -0.127 -5.470 1.00 96.69 256 SER A O 1
ATOM 1991 N N . GLY A 1 257 ? 19.428 0.051 -4.890 1.00 97.25 257 GLY A N 1
ATOM 1992 C CA . GLY A 1 257 ? 18.888 0.389 -6.199 1.00 97.25 257 GLY A CA 1
ATOM 1993 C C . GLY A 1 257 ? 17.623 1.229 -6.090 1.00 97.25 257 GLY A C 1
ATOM 1994 O O . GLY A 1 257 ? 17.518 2.072 -5.192 1.00 97.25 257 GLY A O 1
ATOM 1995 N N . SER A 1 258 ? 16.685 1.000 -7.006 1.00 98.31 258 SER A N 1
ATOM 1996 C CA . SER A 1 258 ? 15.517 1.859 -7.205 1.00 98.31 258 SER A CA 1
ATOM 1997 C C . SER A 1 258 ? 14.698 2.110 -5.934 1.00 98.31 258 SER A C 1
ATOM 1999 O O . SER A 1 258 ? 14.353 1.181 -5.204 1.00 98.31 258 SER A O 1
ATOM 2001 N N . TYR A 1 259 ? 14.309 3.368 -5.721 1.00 98.12 259 TYR A N 1
ATOM 2002 C CA . TYR A 1 259 ? 13.290 3.754 -4.743 1.00 98.12 259 TYR A CA 1
ATOM 2003 C C . TYR A 1 259 ? 12.472 4.947 -5.241 1.00 98.12 259 TYR A C 1
ATOM 2005 O O . TYR A 1 259 ? 12.878 5.679 -6.144 1.00 98.12 259 TYR A O 1
ATOM 2013 N N . ILE A 1 260 ? 11.300 5.151 -4.645 1.00 97.69 260 ILE A N 1
ATOM 2014 C CA . ILE A 1 260 ? 10.393 6.244 -5.011 1.00 97.69 260 ILE A CA 1
ATOM 2015 C C . ILE A 1 260 ? 10.783 7.497 -4.231 1.00 97.69 260 ILE A C 1
ATOM 2017 O O . ILE A 1 260 ? 10.748 7.490 -3.001 1.00 97.69 260 ILE A O 1
ATOM 2021 N N . LYS A 1 261 ? 11.124 8.588 -4.919 1.00 96.25 261 LYS A N 1
ATOM 2022 C CA . LYS A 1 261 ? 11.468 9.862 -4.283 1.00 96.25 261 LYS A CA 1
ATOM 2023 C C . LYS A 1 261 ? 10.200 10.662 -3.944 1.00 96.25 261 LYS A C 1
ATOM 2025 O O . LYS A 1 261 ? 9.391 10.935 -4.840 1.00 96.25 261 LYS A O 1
ATOM 2030 N N . PRO A 1 262 ? 10.011 11.086 -2.682 1.00 93.38 262 PRO A N 1
ATOM 2031 C CA . PRO A 1 262 ? 8.927 11.989 -2.338 1.00 93.38 262 PRO A CA 1
ATOM 2032 C C . PRO A 1 262 ? 9.128 13.358 -2.997 1.00 93.38 262 PRO A C 1
ATOM 2034 O O . PRO A 1 262 ? 10.247 13.861 -3.101 1.00 93.38 262 PRO A O 1
ATOM 2037 N N . THR A 1 263 ? 8.029 13.951 -3.451 1.00 87.62 263 THR A N 1
ATOM 2038 C CA . THR A 1 263 ? 7.980 15.282 -4.060 1.00 87.62 263 THR A CA 1
ATOM 2039 C C . THR A 1 263 ? 6.970 16.119 -3.302 1.00 87.62 263 THR A C 1
ATOM 2041 O O . THR A 1 263 ? 5.862 15.654 -3.036 1.00 87.62 263 THR A O 1
ATOM 2044 N N . TYR A 1 264 ? 7.346 17.350 -2.978 1.00 83.31 264 TYR A N 1
ATOM 2045 C CA . TYR A 1 264 ? 6.531 18.267 -2.192 1.00 83.31 264 TYR A CA 1
ATOM 2046 C C . TYR A 1 264 ? 6.358 19.586 -2.935 1.00 83.31 264 TYR A C 1
ATOM 2048 O O . TYR A 1 264 ? 7.203 19.972 -3.745 1.00 83.31 264 TYR A O 1
ATOM 2056 N N . PHE A 1 265 ? 5.259 20.279 -2.646 1.00 81.06 265 PHE A N 1
ATOM 2057 C CA . PHE A 1 265 ? 5.172 21.695 -2.959 1.00 81.06 265 PHE A CA 1
ATOM 2058 C C . PHE A 1 265 ? 5.946 22.462 -1.895 1.00 81.06 265 PHE A C 1
ATOM 2060 O O . PHE A 1 265 ? 5.549 22.467 -0.731 1.00 81.06 265 PHE A O 1
ATOM 2067 N N . GLU A 1 266 ? 7.032 23.112 -2.292 1.00 75.31 266 GLU A N 1
ATOM 2068 C CA . GLU A 1 266 ? 7.746 24.036 -1.418 1.00 75.31 266 GLU A CA 1
ATOM 2069 C C . GLU A 1 266 ? 6.969 25.361 -1.373 1.00 75.31 266 GLU A C 1
ATOM 2071 O O . GLU A 1 266 ? 7.064 26.184 -2.284 1.00 75.31 266 GLU A O 1
ATOM 2076 N N . GLY A 1 267 ? 6.141 25.553 -0.341 1.00 77.12 267 GLY A N 1
ATOM 2077 C CA . GLY A 1 267 ? 5.350 26.772 -0.164 1.00 77.12 267 GLY A CA 1
ATOM 2078 C C . GLY A 1 267 ? 4.035 26.565 0.585 1.00 77.12 267 GLY A C 1
ATOM 2079 O O . GLY A 1 267 ? 3.777 25.512 1.158 1.00 77.12 267 GLY A O 1
ATOM 2080 N N . ASP A 1 268 ? 3.194 27.600 0.578 1.00 79.50 268 ASP A N 1
ATOM 2081 C CA . ASP A 1 268 ? 1.833 27.551 1.121 1.00 79.50 268 ASP A CA 1
ATOM 2082 C C . ASP A 1 268 ? 0.954 26.643 0.239 1.00 79.50 268 ASP A C 1
ATOM 2084 O O . ASP A 1 268 ? 0.683 27.016 -0.907 1.00 79.50 268 ASP A O 1
ATOM 2088 N N . PRO A 1 269 ? 0.474 25.484 0.730 1.00 75.69 269 PRO A N 1
ATOM 2089 C CA . PRO A 1 269 ? -0.315 24.549 -0.073 1.00 75.69 269 PRO A CA 1
ATOM 2090 C C . PRO A 1 269 ? -1.597 25.163 -0.646 1.00 75.69 269 PRO A C 1
ATOM 2092 O O . PRO A 1 269 ? -2.081 24.710 -1.679 1.00 75.69 269 PRO A O 1
ATOM 2095 N N . THR A 1 270 ? -2.138 26.216 -0.021 1.00 75.44 270 THR A N 1
ATOM 2096 C CA . THR A 1 270 ? -3.323 26.932 -0.527 1.00 75.44 270 THR A CA 1
ATOM 2097 C C . THR A 1 270 ? -3.023 27.787 -1.760 1.00 75.44 270 THR A C 1
ATOM 2099 O O . THR A 1 270 ? -3.937 28.191 -2.475 1.00 75.44 270 THR A O 1
ATOM 2102 N N . LYS A 1 271 ? -1.737 28.039 -2.030 1.00 83.25 271 LYS A N 1
ATOM 2103 C CA . LYS A 1 271 ? -1.220 28.777 -3.190 1.00 83.25 271 LYS A CA 1
ATOM 2104 C C . LYS A 1 271 ? -0.557 27.858 -4.214 1.00 83.25 271 LYS A C 1
ATOM 2106 O O . LYS A 1 271 ? 0.106 28.353 -5.126 1.00 83.25 271 LYS A O 1
ATOM 2111 N N . ALA A 1 272 ? -0.700 26.543 -4.056 1.00 79.38 272 ALA A N 1
ATOM 2112 C CA . ALA A 1 272 ? -0.211 25.578 -5.026 1.00 79.38 272 ALA A CA 1
ATOM 2113 C C . ALA A 1 272 ? -0.817 25.881 -6.413 1.00 79.38 272 ALA A C 1
ATOM 2115 O O . ALA A 1 272 ? -2.040 26.026 -6.517 1.00 79.38 272 ALA A O 1
ATOM 2116 N N . PRO A 1 273 ? 0.004 25.996 -7.475 1.00 78.12 273 PRO A N 1
ATOM 2117 C CA . PRO A 1 273 ? -0.493 26.168 -8.834 1.00 78.12 273 PRO A CA 1
ATOM 2118 C C . PRO A 1 273 ? -1.456 25.042 -9.226 1.00 78.12 273 PRO A C 1
ATOM 2120 O O . PRO A 1 273 ? -1.271 23.891 -8.830 1.00 78.12 273 PRO A O 1
ATOM 2123 N N . SER A 1 274 ? -2.484 25.349 -10.018 1.00 74.00 274 SER A N 1
ATOM 2124 C CA . SER A 1 274 ? -3.475 24.352 -10.451 1.00 74.00 274 SER A CA 1
ATOM 2125 C C . SER A 1 274 ? -2.896 23.280 -11.382 1.00 74.00 274 SER A C 1
ATOM 2127 O O . SER A 1 274 ? -3.475 22.204 -11.508 1.00 74.00 274 SER A O 1
ATOM 2129 N N . ASP A 1 275 ? -1.758 23.558 -12.014 1.00 68.19 275 ASP A N 1
ATOM 2130 C CA . ASP A 1 275 ? -0.982 22.641 -12.850 1.00 68.19 275 ASP A CA 1
ATOM 2131 C C . ASP A 1 275 ? 0.096 21.872 -12.065 1.00 68.19 275 ASP A C 1
ATOM 2133 O O . ASP A 1 275 ? 0.856 21.098 -12.649 1.00 68.19 275 ASP A O 1
ATOM 2137 N N . LEU A 1 276 ? 0.167 22.037 -10.739 1.00 66.50 276 LEU A N 1
ATOM 2138 C CA . LEU A 1 276 ? 1.147 21.349 -9.912 1.00 66.50 276 LEU A CA 1
ATOM 2139 C C . LEU A 1 276 ? 0.908 19.832 -9.903 1.00 66.50 276 LEU A C 1
ATOM 2141 O O . LEU A 1 276 ? -0.001 19.308 -9.253 1.00 66.50 276 LEU A O 1
ATOM 2145 N N . VAL A 1 277 ? 1.805 19.094 -10.554 1.00 66.19 277 VAL A N 1
ATOM 2146 C CA . VAL A 1 277 ? 1.765 17.627 -10.587 1.00 66.19 277 VAL A CA 1
ATOM 2147 C C . VAL A 1 277 ? 2.511 17.042 -9.380 1.00 66.19 277 VAL A C 1
ATOM 2149 O O . VAL A 1 277 ? 3.578 16.439 -9.509 1.00 66.19 277 VAL A O 1
ATOM 2152 N N . LEU A 1 278 ? 1.915 17.168 -8.185 1.00 60.03 278 LEU A N 1
ATOM 2153 C CA . LEU A 1 278 ? 2.418 16.551 -6.938 1.00 60.03 278 LEU A CA 1
ATOM 2154 C C . LEU A 1 278 ? 2.530 15.021 -7.000 1.00 60.03 278 LEU A C 1
ATOM 2156 O O . LEU A 1 278 ? 3.17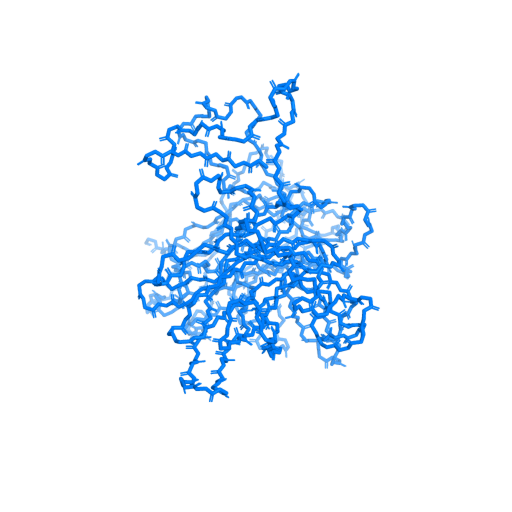6 14.408 -6.157 1.00 60.03 278 LEU A O 1
ATOM 2160 N N . ARG A 1 279 ? 1.887 14.400 -7.993 1.00 62.59 279 ARG A N 1
ATOM 2161 C CA . ARG A 1 279 ? 1.825 12.946 -8.179 1.00 62.59 279 ARG A CA 1
ATOM 2162 C C . ARG A 1 279 ? 3.005 12.377 -8.970 1.00 62.59 279 ARG A C 1
ATOM 2164 O O . ARG A 1 279 ? 3.020 11.182 -9.232 1.00 62.59 279 ARG A O 1
ATOM 2171 N N . SER A 1 280 ? 3.969 13.204 -9.373 1.00 75.06 280 SER A N 1
ATOM 2172 C CA . SER A 1 280 ? 5.059 12.803 -10.273 1.00 75.06 280 SER A CA 1
ATOM 2173 C C . SER A 1 280 ? 6.235 12.097 -9.586 1.00 75.06 280 SER A C 1
ATOM 2175 O O . SER A 1 280 ? 7.281 11.984 -10.219 1.00 75.06 280 SER A O 1
ATOM 2177 N N . ASN A 1 281 ? 6.074 11.621 -8.336 1.00 91.75 281 ASN A N 1
ATOM 2178 C CA . ASN A 1 281 ? 7.105 10.943 -7.534 1.00 91.75 281 ASN A CA 1
ATOM 2179 C C . ASN A 1 281 ? 8.018 10.065 -8.411 1.00 91.75 281 ASN A C 1
ATOM 2181 O O . ASN A 1 281 ? 7.588 8.984 -8.824 1.00 91.75 281 ASN A O 1
ATOM 2185 N N . PRO A 1 282 ? 9.246 10.506 -8.742 1.00 95.88 282 PRO A N 1
ATOM 2186 C CA . PRO A 1 282 ? 10.073 9.758 -9.668 1.00 95.88 282 PRO A CA 1
ATOM 2187 C C . PRO A 1 282 ? 10.649 8.529 -8.975 1.00 95.88 282 PRO A C 1
ATOM 2189 O O . PRO A 1 282 ? 10.871 8.524 -7.760 1.00 95.88 282 PRO A O 1
ATOM 2192 N N . VAL A 1 283 ? 10.934 7.494 -9.758 1.00 98.31 283 VAL A N 1
ATOM 2193 C CA . VAL A 1 283 ? 11.762 6.379 -9.300 1.00 98.31 283 VAL A CA 1
ATOM 2194 C C . VAL A 1 283 ? 13.210 6.737 -9.599 1.00 98.31 283 VAL A C 1
ATOM 2196 O O . VAL A 1 283 ? 13.578 6.959 -10.754 1.00 98.31 283 VAL A O 1
ATOM 2199 N N . VAL A 1 284 ? 14.017 6.832 -8.550 1.00 98.19 284 VAL A N 1
ATOM 2200 C CA . VAL A 1 284 ? 15.406 7.307 -8.591 1.00 98.19 284 VAL A CA 1
ATOM 2201 C C . VAL A 1 284 ? 16.356 6.207 -8.127 1.00 98.19 284 VAL A C 1
ATOM 2203 O O . VAL A 1 284 ? 15.912 5.149 -7.683 1.00 98.19 284 VAL A O 1
ATOM 2206 N N . ASN A 1 285 ? 17.666 6.467 -8.196 1.00 97.94 285 ASN A N 1
ATOM 2207 C CA . ASN A 1 285 ? 18.710 5.507 -7.815 1.00 97.94 285 ASN A CA 1
ATOM 2208 C C . ASN A 1 285 ? 18.618 4.184 -8.600 1.00 97.94 285 ASN A C 1
ATOM 2210 O O . ASN A 1 285 ? 18.756 3.095 -8.052 1.00 97.94 285 ASN A O 1
ATOM 2214 N N . ASN A 1 286 ? 18.358 4.285 -9.902 1.00 98.31 286 ASN A N 1
ATOM 2215 C CA . ASN A 1 286 ? 18.184 3.150 -10.801 1.00 98.31 286 ASN A CA 1
ATOM 2216 C C . ASN A 1 286 ? 19.557 2.573 -11.182 1.00 98.31 286 ASN A C 1
ATOM 2218 O O . ASN A 1 286 ? 20.088 2.864 -12.252 1.00 98.31 286 ASN A O 1
ATOM 2222 N N . THR A 1 287 ? 20.173 1.823 -10.270 1.00 98.12 287 THR A N 1
ATOM 2223 C CA . THR A 1 287 ? 21.487 1.178 -10.448 1.00 98.12 287 THR A CA 1
ATOM 2224 C C . THR A 1 287 ? 21.363 -0.162 -11.178 1.00 98.12 287 THR A C 1
ATOM 2226 O O . THR A 1 287 ? 20.262 -0.709 -11.312 1.00 98.12 287 THR A O 1
ATOM 2229 N N . SER A 1 288 ? 22.487 -0.713 -11.650 1.00 98.38 288 SER A N 1
ATOM 2230 C CA . SER A 1 288 ? 22.501 -2.024 -12.315 1.00 98.38 288 SER A CA 1
ATOM 2231 C C . SER A 1 288 ? 21.953 -3.123 -11.395 1.00 98.38 288 SER A C 1
ATOM 2233 O O . SER A 1 288 ? 22.278 -3.179 -10.209 1.00 98.38 288 SER A O 1
ATOM 2235 N N . GLY A 1 289 ? 21.095 -3.991 -11.930 1.00 97.69 289 GLY A N 1
ATOM 2236 C CA . GLY A 1 289 ? 20.387 -5.020 -11.163 1.00 97.69 289 GLY A CA 1
ATOM 2237 C C . GLY A 1 289 ? 19.114 -4.526 -10.470 1.00 97.69 289 GLY A C 1
ATOM 2238 O O . GLY A 1 289 ? 18.434 -5.320 -9.818 1.00 97.69 289 GLY A O 1
ATOM 2239 N N . SER A 1 290 ? 18.757 -3.244 -10.614 1.00 98.44 290 SER A N 1
ATOM 2240 C CA . SER A 1 290 ? 17.462 -2.753 -10.142 1.00 98.44 290 SER A CA 1
ATOM 2241 C C . SER A 1 290 ? 16.310 -3.306 -10.981 1.00 98.44 290 SER A C 1
ATOM 2243 O O . SER A 1 290 ? 16.419 -3.453 -12.200 1.00 98.44 290 SER A O 1
ATOM 2245 N N . ILE A 1 291 ? 15.185 -3.577 -10.322 1.00 98.50 291 ILE A N 1
ATOM 2246 C CA . ILE A 1 291 ? 13.933 -4.009 -10.949 1.00 98.50 291 ILE A CA 1
ATOM 2247 C C . ILE A 1 291 ? 12.840 -3.068 -10.472 1.00 98.50 291 ILE A C 1
ATOM 2249 O O . ILE A 1 291 ? 12.634 -2.947 -9.269 1.00 98.50 291 ILE A O 1
ATOM 2253 N N . ILE A 1 292 ? 12.120 -2.448 -11.403 1.00 98.81 292 ILE A N 1
ATOM 2254 C CA . ILE A 1 292 ? 10.960 -1.593 -11.128 1.00 98.81 292 ILE A CA 1
ATOM 2255 C C . ILE A 1 292 ? 9.747 -2.257 -11.764 1.00 98.81 292 ILE A C 1
ATOM 2257 O O . ILE A 1 292 ? 9.773 -2.529 -12.955 1.00 98.81 292 ILE A O 1
ATOM 2261 N N . GLY A 1 293 ? 8.685 -2.522 -11.018 1.00 98.44 293 GLY A N 1
ATOM 2262 C CA . GLY A 1 293 ? 7.521 -3.249 -11.497 1.00 98.44 293 GLY A CA 1
ATOM 2263 C C . GLY A 1 293 ? 6.197 -2.569 -11.188 1.00 98.44 293 GLY A C 1
ATOM 2264 O O . GLY A 1 293 ? 6.006 -1.931 -10.148 1.00 98.44 293 GLY A O 1
ATOM 2265 N N . TYR A 1 294 ? 5.274 -2.769 -12.119 1.00 98.56 294 TYR A N 1
ATOM 2266 C CA . TYR A 1 294 ? 3.933 -2.217 -12.153 1.00 98.56 294 TYR A CA 1
ATOM 2267 C C . TYR A 1 294 ? 2.945 -3.371 -12.289 1.00 98.56 294 TYR A C 1
ATOM 2269 O O . TYR A 1 294 ? 2.847 -4.023 -13.333 1.00 98.56 294 TYR A O 1
ATOM 2277 N N . LYS A 1 295 ? 2.231 -3.643 -11.201 1.00 97.50 295 LYS A N 1
ATOM 2278 C CA . LYS A 1 295 ? 1.199 -4.673 -11.125 1.00 97.50 295 LYS A CA 1
ATOM 2279 C C . LYS A 1 295 ? -0.157 -3.981 -11.156 1.00 97.50 295 LYS A C 1
ATOM 2281 O O . LYS A 1 295 ? -0.425 -3.193 -10.269 1.00 97.50 295 LYS A O 1
ATOM 2286 N N . TYR A 1 296 ? -1.012 -4.145 -12.148 1.00 98.25 296 TYR A N 1
ATOM 2287 C CA . TYR A 1 296 ? -0.858 -4.897 -13.388 1.00 98.25 296 TYR A CA 1
ATOM 2288 C C . TYR A 1 296 ? -1.383 -4.050 -14.544 1.00 98.25 296 TYR A C 1
ATOM 2290 O O . TYR A 1 296 ? -2.300 -3.265 -14.339 1.00 98.25 296 TYR A O 1
ATOM 2298 N N . PHE A 1 297 ? -0.856 -4.232 -15.752 1.00 98.31 297 PHE A N 1
ATOM 2299 C CA . PHE A 1 297 ? -1.415 -3.638 -16.969 1.00 98.31 297 PHE A CA 1
ATOM 2300 C C . PHE A 1 297 ? -2.446 -4.569 -17.614 1.00 98.31 297 PHE A C 1
ATOM 2302 O O . PHE A 1 297 ? -2.304 -5.795 -17.570 1.00 98.31 297 PHE A O 1
ATOM 2309 N N . ASN A 1 298 ? -3.470 -3.990 -18.245 1.00 97.69 298 ASN A N 1
ATOM 2310 C CA . ASN A 1 298 ? -4.480 -4.723 -19.002 1.00 97.69 298 ASN A CA 1
ATOM 2311 C C . ASN A 1 298 ? -4.058 -4.910 -20.470 1.00 97.69 298 ASN A C 1
ATOM 2313 O O . ASN A 1 298 ? -4.436 -4.149 -21.361 1.00 97.69 298 ASN A O 1
ATOM 2317 N N . PHE A 1 299 ? -3.314 -5.979 -20.749 1.00 96.69 299 PHE A N 1
ATOM 2318 C CA . PHE A 1 299 ? -2.858 -6.314 -22.100 1.00 96.69 299 PHE A CA 1
ATOM 2319 C C . PHE A 1 299 ? -3.969 -6.815 -23.030 1.00 96.69 299 PHE A C 1
ATOM 2321 O O . PHE A 1 299 ? -3.751 -6.910 -24.234 1.00 96.69 299 PHE A O 1
ATOM 2328 N N . SER A 1 300 ? -5.185 -7.064 -22.531 1.00 95.62 300 SER A N 1
ATOM 2329 C CA . SER A 1 300 ? -6.344 -7.370 -23.393 1.00 95.62 300 SER A CA 1
ATOM 2330 C C . SER A 1 300 ? -6.697 -6.212 -24.333 1.00 95.62 300 SER A C 1
ATOM 2332 O O . SER A 1 300 ? -7.384 -6.412 -25.329 1.00 95.62 300 SER A O 1
ATOM 2334 N N . GLN A 1 301 ? -6.237 -4.999 -24.016 1.00 94.88 301 GLN A N 1
ATOM 2335 C CA . GLN A 1 301 ? -6.428 -3.801 -24.831 1.00 94.88 301 GLN A CA 1
ATOM 2336 C C . GLN A 1 301 ? -5.430 -3.703 -25.998 1.00 94.88 301 GLN A C 1
ATOM 2338 O O . GLN A 1 301 ? -5.597 -2.849 -26.874 1.00 94.88 301 GLN A O 1
ATOM 2343 N N . ALA A 1 302 ? -4.395 -4.551 -26.027 1.00 93.25 302 ALA A N 1
ATOM 2344 C CA . ALA A 1 302 ? -3.379 -4.543 -27.072 1.00 93.25 302 ALA A CA 1
ATOM 2345 C C . ALA A 1 302 ? -4.007 -4.699 -28.474 1.00 93.25 302 ALA A C 1
ATOM 2347 O O . ALA A 1 302 ? -4.863 -5.564 -28.677 1.00 93.25 302 ALA A O 1
ATOM 2348 N N . PRO A 1 303 ? -3.602 -3.889 -29.472 1.00 90.75 303 PRO A N 1
ATOM 2349 C CA . PRO A 1 303 ? -4.139 -3.993 -30.816 1.00 90.75 303 PRO A CA 1
ATOM 2350 C C . PRO A 1 303 ? -3.674 -5.288 -31.485 1.00 90.75 303 PRO A C 1
ATOM 2352 O O . PRO A 1 303 ? -2.524 -5.707 -31.351 1.00 90.75 303 PRO A O 1
ATOM 2355 N N . SER A 1 304 ? -4.550 -5.877 -32.296 1.00 86.19 304 SER A N 1
ATOM 2356 C CA . SER A 1 304 ? -4.271 -7.117 -33.031 1.00 86.19 304 SER A CA 1
ATOM 2357 C C . SER A 1 304 ? -3.118 -7.000 -34.033 1.00 86.19 304 SER A C 1
ATOM 2359 O O . SER A 1 304 ? -2.484 -7.999 -34.357 1.00 86.19 304 SER A O 1
ATOM 2361 N N . ASN A 1 305 ? -2.821 -5.788 -34.511 1.00 85.38 305 ASN A N 1
ATOM 2362 C CA . ASN A 1 305 ? -1.692 -5.523 -35.403 1.00 85.38 305 ASN A CA 1
ATOM 2363 C C . ASN A 1 305 ? -0.330 -5.467 -34.678 1.00 85.38 305 ASN A C 1
ATOM 2365 O O . ASN A 1 305 ? 0.688 -5.308 -35.347 1.00 85.38 305 ASN A O 1
ATOM 2369 N N . GLY A 1 306 ? -0.309 -5.545 -33.340 1.00 82.44 306 GLY A N 1
ATOM 2370 C CA . GLY A 1 306 ? 0.906 -5.505 -32.520 1.00 82.44 306 GLY A CA 1
ATOM 2371 C C . GLY A 1 306 ? 1.663 -4.172 -32.531 1.00 82.44 306 GLY A C 1
ATOM 2372 O O . GLY A 1 306 ? 2.747 -4.094 -31.964 1.00 82.44 306 GLY A O 1
ATOM 2373 N N . LYS A 1 307 ? 1.120 -3.125 -33.161 1.00 91.00 307 LYS A N 1
ATOM 2374 C CA . LYS A 1 307 ? 1.792 -1.836 -33.356 1.00 91.00 307 LYS A CA 1
ATOM 2375 C C . LYS A 1 307 ? 1.698 -0.951 -32.113 1.00 91.00 307 LYS A C 1
ATOM 2377 O O . LYS A 1 307 ? 0.826 -0.084 -32.005 1.00 91.00 307 LYS A O 1
ATOM 2382 N N . VAL A 1 308 ? 2.595 -1.192 -31.166 1.00 95.56 308 VAL A N 1
ATOM 2383 C CA . VAL A 1 308 ? 2.666 -0.492 -29.880 1.00 95.56 308 VAL A CA 1
ATOM 2384 C C . VAL A 1 308 ? 4.115 -0.129 -29.586 1.00 95.56 308 VAL A C 1
ATOM 2386 O O . VAL A 1 308 ? 4.999 -0.967 -29.745 1.00 95.56 308 VAL A O 1
ATOM 2389 N N . ASP A 1 309 ? 4.343 1.092 -29.114 1.00 97.12 309 ASP A N 1
ATOM 2390 C CA . ASP A 1 309 ? 5.607 1.482 -28.494 1.00 97.12 309 ASP A CA 1
ATOM 2391 C C . ASP A 1 309 ? 5.434 1.529 -26.977 1.00 97.12 309 ASP A C 1
ATOM 2393 O O . ASP A 1 309 ? 4.378 1.912 -26.467 1.00 97.12 309 ASP A O 1
ATOM 2397 N N . PHE A 1 310 ? 6.489 1.180 -26.250 1.00 97.81 310 PHE A N 1
ATOM 2398 C CA . PHE A 1 310 ? 6.615 1.550 -24.849 1.00 97.81 310 PHE A CA 1
ATOM 2399 C C . PHE A 1 310 ? 7.268 2.922 -24.749 1.00 97.81 310 PHE A C 1
ATOM 2401 O O . PHE A 1 310 ? 8.232 3.208 -25.461 1.00 97.81 310 PHE A O 1
ATOM 2408 N N . GLU A 1 311 ? 6.744 3.752 -23.859 1.00 97.06 311 GLU A N 1
ATOM 2409 C CA . GLU A 1 311 ? 7.201 5.105 -23.596 1.00 97.06 311 GLU A CA 1
ATOM 2410 C C . GLU A 1 311 ? 7.755 5.214 -22.170 1.00 97.06 311 GLU A C 1
ATOM 2412 O O . GLU A 1 311 ? 7.099 4.840 -21.196 1.00 97.06 311 GLU A O 1
ATOM 2417 N N . LEU A 1 312 ? 8.966 5.762 -22.058 1.00 97.31 312 LEU A N 1
ATOM 2418 C CA . LEU A 1 312 ? 9.663 6.020 -20.803 1.00 97.31 312 LEU A CA 1
ATOM 2419 C C . LEU A 1 312 ? 10.081 7.491 -20.749 1.00 97.31 312 LEU A C 1
ATOM 2421 O O . LEU A 1 312 ? 10.945 7.923 -21.513 1.00 97.31 312 LEU A O 1
ATOM 2425 N N . CYS A 1 313 ? 9.502 8.256 -19.827 1.00 96.62 313 CYS A N 1
ATOM 2426 C CA . CYS A 1 313 ? 9.951 9.615 -19.541 1.00 96.62 313 CYS A CA 1
ATOM 2427 C C . CYS A 1 313 ? 10.976 9.582 -18.407 1.00 96.62 313 CYS A C 1
ATOM 2429 O O . CYS A 1 313 ? 10.650 9.176 -17.288 1.00 96.62 313 CYS A O 1
ATOM 2431 N N . MET A 1 314 ? 12.209 10.006 -18.684 1.00 96.19 314 MET A N 1
ATOM 2432 C CA . MET A 1 314 ? 13.305 9.971 -17.718 1.00 96.19 314 MET A CA 1
ATOM 2433 C C . MET A 1 314 ? 14.281 11.137 -17.883 1.00 96.19 314 MET A C 1
ATOM 2435 O O . MET A 1 314 ? 14.391 11.705 -18.964 1.00 96.19 314 MET A O 1
ATOM 2439 N N . LEU A 1 315 ? 15.029 11.461 -16.830 1.00 96.44 315 LEU A N 1
ATOM 2440 C CA . LEU A 1 315 ? 16.213 12.321 -16.868 1.00 96.44 315 LEU A CA 1
ATOM 2441 C C . LEU A 1 315 ? 17.468 11.436 -16.762 1.00 96.44 315 LEU A C 1
ATOM 2443 O O . LEU A 1 315 ? 17.789 10.986 -15.661 1.00 96.44 315 LEU A O 1
ATOM 2447 N N . PRO A 1 316 ? 18.170 11.147 -17.873 1.00 95.44 316 PRO A N 1
ATOM 2448 C CA . PRO A 1 316 ? 19.374 10.321 -17.853 1.00 95.44 316 PRO A CA 1
ATOM 2449 C C . PRO A 1 316 ? 20.528 11.001 -17.113 1.00 95.44 316 PRO A C 1
ATOM 2451 O O . PRO A 1 316 ? 20.751 12.199 -17.262 1.00 95.44 316 PRO A O 1
ATOM 2454 N N . SER A 1 317 ? 21.323 10.221 -16.383 1.00 93.88 317 SER A N 1
ATOM 2455 C CA . SER A 1 317 ? 22.526 10.705 -15.683 1.00 93.88 317 SER A CA 1
ATOM 2456 C C . SER A 1 317 ? 23.767 10.812 -16.583 1.00 93.88 317 SER A C 1
ATOM 2458 O O . SER A 1 317 ? 24.826 11.255 -16.138 1.00 93.88 317 SER A O 1
ATOM 2460 N N . GLY A 1 318 ? 23.663 10.374 -17.843 1.00 92.12 318 GLY A N 1
ATOM 2461 C CA . GLY A 1 318 ? 24.780 10.291 -18.790 1.00 92.12 318 GLY A CA 1
ATOM 2462 C C . GLY A 1 318 ? 25.587 8.987 -18.714 1.00 92.12 318 GLY A C 1
ATOM 2463 O O . GLY A 1 318 ? 26.617 8.874 -19.385 1.00 92.12 318 GLY A O 1
ATOM 2464 N N . ILE A 1 319 ? 25.130 8.006 -17.931 1.00 93.38 319 ILE A N 1
ATOM 2465 C CA . ILE A 1 319 ? 25.721 6.665 -17.842 1.00 93.38 319 ILE A CA 1
ATOM 2466 C C . ILE A 1 319 ? 25.186 5.760 -18.959 1.00 93.38 319 ILE A C 1
ATOM 2468 O O . ILE A 1 319 ? 23.995 5.758 -19.264 1.00 93.38 319 ILE A O 1
ATOM 2472 N N . GLU A 1 320 ? 26.085 4.991 -19.577 1.00 96.06 320 GLU A N 1
ATOM 2473 C CA . GLU A 1 320 ? 25.715 3.962 -20.555 1.00 96.06 320 GLU A CA 1
ATOM 2474 C C . GLU A 1 320 ? 25.033 2.783 -19.857 1.00 96.06 320 GLU A C 1
ATOM 2476 O O . GLU A 1 320 ? 25.469 2.345 -18.792 1.00 96.06 320 GLU A O 1
ATOM 2481 N N . GLY A 1 321 ? 23.988 2.238 -20.468 1.00 96.75 321 GLY A N 1
ATOM 2482 C CA . GLY A 1 321 ? 23.208 1.161 -19.873 1.00 96.75 321 GLY A CA 1
ATOM 2483 C C . GLY A 1 321 ? 22.032 0.752 -20.743 1.00 96.75 321 GLY A C 1
ATOM 2484 O O . GLY A 1 321 ? 21.939 1.138 -21.906 1.00 96.75 321 GLY A O 1
ATOM 2485 N N . SER A 1 322 ? 21.119 -0.021 -20.172 1.00 98.12 322 SER A N 1
ATOM 2486 C CA . SER A 1 322 ? 19.862 -0.371 -20.817 1.00 98.12 322 SER A CA 1
ATOM 2487 C C . SER A 1 322 ? 18.734 -0.549 -19.807 1.00 98.12 322 SER A C 1
ATOM 2489 O O . SER A 1 322 ? 18.955 -0.833 -18.626 1.00 98.12 322 SER A O 1
ATOM 2491 N N . VAL A 1 323 ? 17.514 -0.379 -20.303 1.00 98.62 323 VAL A N 1
ATOM 2492 C CA . VAL A 1 323 ? 16.279 -0.718 -19.602 1.00 98.62 323 VAL A CA 1
ATOM 2493 C C . VAL A 1 323 ? 15.591 -1.803 -20.412 1.00 98.62 323 VAL A C 1
ATOM 2495 O O . VAL A 1 323 ? 15.132 -1.535 -21.522 1.00 98.62 323 VAL A O 1
ATOM 2498 N N . ALA A 1 324 ? 15.531 -3.021 -19.882 1.00 98.69 324 ALA A N 1
ATOM 2499 C CA . ALA A 1 324 ? 14.750 -4.100 -20.475 1.00 98.69 324 ALA A CA 1
ATOM 2500 C C . ALA A 1 324 ? 13.302 -4.022 -19.979 1.00 98.69 324 ALA A C 1
ATOM 2502 O O . ALA A 1 324 ? 13.053 -3.958 -18.775 1.00 98.69 324 ALA A O 1
ATOM 2503 N N . ILE A 1 325 ? 12.352 -4.035 -20.909 1.00 98.69 325 ILE A N 1
ATOM 2504 C CA . ILE A 1 325 ? 10.917 -4.014 -20.642 1.00 98.69 325 ILE A CA 1
ATOM 2505 C C . ILE A 1 325 ? 10.440 -5.463 -20.653 1.00 98.69 325 ILE A C 1
ATOM 2507 O O . ILE A 1 325 ? 10.400 -6.104 -21.703 1.00 98.69 325 ILE A O 1
ATOM 2511 N N . MET A 1 326 ? 10.090 -5.981 -19.483 1.00 98.69 326 MET A N 1
ATOM 2512 C CA . MET A 1 326 ? 9.730 -7.379 -19.261 1.00 98.69 326 MET A CA 1
ATOM 2513 C C . MET A 1 326 ? 8.269 -7.485 -18.826 1.00 98.69 326 MET A C 1
ATOM 2515 O O . MET A 1 326 ? 7.836 -6.765 -17.934 1.00 98.69 326 MET A O 1
ATOM 2519 N N . ALA A 1 327 ? 7.503 -8.403 -19.405 1.00 98.19 327 ALA A N 1
ATOM 2520 C CA . ALA A 1 327 ? 6.171 -8.760 -18.919 1.00 98.19 327 ALA A CA 1
ATOM 2521 C C . ALA A 1 327 ? 6.190 -10.108 -18.191 1.00 98.19 327 ALA A C 1
ATOM 2523 O O . ALA A 1 327 ? 7.089 -10.923 -18.412 1.00 98.19 327 ALA A O 1
ATOM 2524 N N . VAL A 1 328 ? 5.160 -10.364 -17.374 1.00 97.50 328 VAL A N 1
ATOM 2525 C CA . VAL A 1 328 ? 4.922 -11.615 -16.616 1.00 97.50 328 VAL A CA 1
ATOM 2526 C C . VAL A 1 328 ? 5.894 -11.808 -15.447 1.00 97.50 328 VAL A C 1
ATOM 2528 O O . VAL A 1 328 ? 5.471 -11.981 -14.307 1.00 97.50 328 VAL A O 1
ATOM 2531 N N . SER A 1 329 ? 7.193 -11.711 -15.700 1.00 96.88 329 SER A N 1
ATOM 2532 C CA . SER A 1 329 ? 8.264 -11.839 -14.713 1.00 96.88 329 SER A CA 1
ATOM 2533 C C . SER A 1 329 ? 9.457 -10.978 -15.143 1.00 96.88 329 SER A C 1
ATOM 2535 O O . SER A 1 329 ? 9.697 -10.852 -16.347 1.00 96.88 329 SER A O 1
ATOM 2537 N N . PRO A 1 330 ? 10.235 -10.406 -14.203 1.00 96.50 330 PRO A N 1
ATOM 2538 C CA . PRO A 1 330 ? 11.479 -9.715 -14.538 1.00 96.50 330 PRO A CA 1
ATOM 2539 C C . PRO A 1 330 ? 12.596 -10.676 -14.987 1.00 96.50 330 PRO A C 1
ATOM 2541 O O . PRO A 1 330 ? 13.614 -10.224 -15.500 1.00 96.50 330 PRO A O 1
ATOM 2544 N N . ASP A 1 331 ? 12.422 -11.991 -14.814 1.00 94.50 331 ASP A N 1
ATOM 2545 C CA . ASP A 1 331 ? 13.405 -13.027 -15.144 1.00 94.50 331 ASP A CA 1
ATOM 2546 C C . ASP A 1 331 ? 12.859 -13.987 -16.211 1.00 94.50 331 ASP A C 1
ATOM 2548 O O . ASP A 1 331 ? 11.823 -14.636 -16.019 1.00 94.50 331 ASP A O 1
ATOM 2552 N N . ALA A 1 332 ? 13.586 -14.111 -17.326 1.00 93.50 332 ALA A N 1
ATOM 2553 C CA . ALA A 1 332 ? 13.261 -15.009 -18.432 1.00 93.50 332 ALA A CA 1
ATOM 2554 C C . ALA A 1 332 ? 13.230 -16.490 -18.010 1.00 93.50 332 ALA A C 1
ATOM 2556 O O . ALA A 1 332 ? 12.391 -17.247 -18.498 1.00 93.50 332 ALA A O 1
ATOM 2557 N N . ASN A 1 333 ? 14.070 -16.896 -17.051 1.00 93.31 333 ASN A N 1
ATOM 2558 C CA . ASN A 1 333 ? 14.073 -18.262 -16.515 1.00 93.31 333 ASN A CA 1
ATOM 2559 C C . ASN A 1 333 ? 12.822 -18.561 -15.676 1.00 93.31 333 ASN A C 1
ATOM 2561 O O . ASN A 1 333 ? 12.485 -19.719 -15.444 1.00 93.31 333 ASN A O 1
ATOM 2565 N N . ARG A 1 334 ? 12.104 -17.515 -15.255 1.00 91.88 334 ARG A N 1
ATOM 2566 C CA . ARG A 1 334 ? 10.828 -17.585 -14.531 1.00 91.88 334 ARG A CA 1
ATOM 2567 C C . ARG A 1 334 ? 9.643 -17.219 -15.432 1.00 91.88 334 ARG A C 1
ATOM 2569 O O . ARG A 1 334 ? 8.633 -16.713 -14.953 1.00 91.88 334 ARG A O 1
ATOM 2576 N N . GLY A 1 335 ? 9.777 -17.438 -16.742 1.00 95.12 335 GLY A N 1
ATOM 2577 C CA . GLY A 1 335 ? 8.719 -17.188 -17.726 1.00 95.12 335 GLY A CA 1
ATOM 2578 C C . GLY A 1 335 ? 8.576 -15.728 -18.160 1.00 95.12 335 GLY A C 1
ATOM 2579 O O . GLY A 1 335 ? 7.593 -15.389 -18.815 1.00 95.12 335 GLY A O 1
ATOM 2580 N N . GLY A 1 336 ? 9.537 -14.866 -17.812 1.00 97.69 336 GLY A N 1
ATOM 2581 C CA . GLY A 1 336 ? 9.557 -13.469 -18.232 1.00 97.69 336 GLY A CA 1
ATOM 2582 C C . GLY A 1 336 ? 9.612 -13.323 -19.751 1.00 97.69 336 GLY A C 1
ATOM 2583 O O . GLY A 1 336 ? 10.319 -14.059 -20.444 1.00 97.69 336 GLY A O 1
ATOM 2584 N N . ILE A 1 337 ? 8.860 -12.359 -20.276 1.00 98.25 337 ILE A N 1
ATOM 2585 C CA . ILE A 1 337 ? 8.775 -12.085 -21.711 1.00 98.25 337 ILE A CA 1
ATOM 2586 C C . ILE A 1 337 ? 9.401 -10.723 -21.978 1.00 98.25 337 ILE A C 1
ATOM 2588 O O . ILE A 1 337 ? 8.847 -9.700 -21.580 1.00 98.25 337 ILE A O 1
ATOM 2592 N N . LEU A 1 338 ? 10.532 -10.711 -22.685 1.00 98.38 338 LEU A N 1
ATOM 2593 C CA . LEU A 1 338 ? 11.143 -9.476 -23.163 1.00 98.38 338 LEU A CA 1
ATOM 2594 C C . LEU A 1 338 ? 10.265 -8.854 -24.252 1.00 98.38 338 LEU A C 1
ATOM 2596 O O . LEU A 1 338 ? 10.052 -9.447 -25.314 1.00 98.38 338 LEU A O 1
ATOM 2600 N N . LEU A 1 339 ? 9.775 -7.655 -23.963 1.00 97.81 339 LEU A N 1
ATOM 2601 C CA . LEU A 1 339 ? 8.969 -6.842 -24.860 1.00 97.81 339 LEU A CA 1
ATOM 2602 C C . LEU A 1 339 ? 9.838 -5.884 -25.678 1.00 97.81 339 LEU A C 1
ATOM 2604 O O . LEU A 1 339 ? 9.588 -5.684 -26.862 1.00 97.81 339 LEU A O 1
ATOM 2608 N N . GLY A 1 340 ? 10.893 -5.332 -25.092 1.00 97.81 340 GLY A N 1
ATOM 2609 C CA . GLY A 1 340 ? 11.820 -4.446 -25.788 1.00 97.81 340 GLY A CA 1
ATOM 2610 C C . GLY A 1 340 ? 12.940 -3.975 -24.872 1.00 97.81 340 GLY A C 1
ATOM 2611 O O . GLY A 1 340 ? 12.908 -4.232 -23.669 1.00 97.81 340 GLY A O 1
ATOM 2612 N N . THR A 1 341 ? 13.910 -3.267 -25.442 1.00 98.44 341 THR A N 1
ATOM 2613 C CA . THR A 1 341 ? 15.050 -2.718 -24.701 1.00 98.44 341 THR A CA 1
ATOM 2614 C C . THR A 1 341 ? 15.297 -1.280 -25.130 1.00 98.44 341 THR A C 1
ATOM 2616 O O . THR A 1 341 ? 15.404 -0.996 -26.321 1.00 98.44 341 THR A O 1
ATOM 2619 N N . ILE A 1 342 ? 15.401 -0.372 -24.162 1.00 98.19 342 ILE A N 1
ATOM 2620 C CA . ILE A 1 342 ? 15.868 0.997 -24.385 1.00 98.19 342 ILE A CA 1
ATOM 2621 C C . ILE A 1 342 ? 17.363 1.031 -24.078 1.00 98.19 342 ILE A C 1
ATOM 2623 O O . ILE A 1 342 ? 17.756 0.834 -22.929 1.00 98.19 342 ILE A O 1
ATOM 2627 N N . ASP A 1 343 ? 18.184 1.310 -25.088 1.00 97.38 343 ASP A N 1
ATOM 2628 C CA . ASP A 1 343 ? 19.623 1.510 -24.914 1.00 97.38 343 ASP A CA 1
ATOM 2629 C C . ASP A 1 343 ? 19.927 2.961 -24.536 1.00 97.38 343 ASP A C 1
ATOM 2631 O O . ASP A 1 343 ? 19.566 3.905 -25.246 1.00 97.38 343 ASP A O 1
ATOM 2635 N N . LEU A 1 344 ? 20.651 3.142 -23.435 1.00 95.38 344 LEU A N 1
ATOM 2636 C CA . LEU A 1 344 ? 21.111 4.440 -22.965 1.00 95.38 344 LEU A CA 1
ATOM 2637 C C . LEU A 1 344 ? 22.566 4.635 -23.371 1.00 95.38 344 LEU A C 1
ATOM 2639 O O . LEU A 1 344 ? 23.453 3.859 -23.015 1.00 95.38 344 LEU A O 1
ATOM 2643 N N . ARG A 1 345 ? 22.809 5.701 -24.131 1.00 90.75 345 ARG A N 1
ATOM 2644 C CA . ARG A 1 345 ? 24.145 6.103 -24.573 1.00 90.75 345 ARG A CA 1
ATOM 2645 C C . ARG A 1 345 ? 24.590 7.329 -23.800 1.00 90.75 345 ARG A C 1
ATOM 2647 O O . ARG A 1 345 ? 23.767 8.132 -23.365 1.00 90.75 345 ARG A O 1
ATOM 2654 N N . LYS A 1 346 ? 25.904 7.506 -23.699 1.00 86.88 346 LYS A N 1
ATOM 2655 C CA . LYS A 1 346 ? 26.489 8.698 -23.094 1.00 86.88 346 LYS A CA 1
ATOM 2656 C C . LYS A 1 346 ? 26.001 9.954 -23.824 1.00 86.88 346 LYS A C 1
ATOM 2658 O O . LYS A 1 346 ? 26.334 10.174 -24.986 1.00 86.88 346 LYS A O 1
ATOM 2663 N N . ALA A 1 347 ? 25.228 10.776 -23.128 1.00 80.62 347 ALA A N 1
ATOM 2664 C CA . ALA A 1 347 ? 24.707 12.040 -23.625 1.00 80.62 347 ALA A CA 1
ATOM 2665 C C . ALA A 1 347 ? 24.560 13.025 -22.461 1.00 80.62 347 ALA A C 1
ATOM 2667 O O . ALA A 1 347 ? 24.232 12.628 -21.345 1.00 80.62 347 ALA A O 1
ATOM 2668 N N . ASN A 1 348 ? 24.807 14.310 -22.721 1.00 84.56 348 ASN A N 1
ATOM 2669 C CA . ASN A 1 348 ? 24.620 15.369 -21.732 1.00 84.56 348 ASN A CA 1
ATOM 2670 C C . ASN A 1 348 ? 23.183 15.905 -21.814 1.00 84.56 348 ASN A C 1
ATOM 2672 O O . ASN A 1 348 ? 22.917 16.867 -22.535 1.00 84.56 348 ASN A O 1
ATOM 2676 N N . ILE A 1 349 ? 22.253 15.234 -21.136 1.00 87.12 349 ILE A N 1
ATOM 2677 C CA . ILE A 1 349 ? 20.828 15.574 -21.128 1.00 87.12 349 ILE A CA 1
ATOM 2678 C C . ILE A 1 349 ? 20.507 16.269 -19.804 1.00 87.12 349 ILE A C 1
ATOM 2680 O O . ILE A 1 349 ? 20.662 15.683 -18.741 1.00 87.12 349 ILE A O 1
ATOM 2684 N N . LEU A 1 350 ? 20.071 17.529 -19.871 1.00 88.31 350 LEU A N 1
ATOM 2685 C CA . LEU A 1 350 ? 19.829 18.369 -18.686 1.00 88.31 350 LEU A CA 1
ATOM 2686 C C . LEU A 1 350 ? 18.345 18.501 -18.315 1.00 88.31 350 LEU A C 1
ATOM 2688 O O . LEU A 1 350 ? 18.017 19.195 -17.357 1.00 88.31 350 LEU A O 1
ATOM 2692 N N . GLN A 1 351 ? 17.449 17.896 -19.095 1.00 90.88 351 GLN A N 1
ATOM 2693 C CA . GLN A 1 351 ? 15.996 17.953 -18.918 1.00 90.88 351 GLN A CA 1
ATOM 2694 C C . GLN A 1 351 ? 15.386 16.574 -19.193 1.00 90.88 351 GLN A C 1
ATOM 2696 O O . GLN A 1 351 ? 15.964 15.826 -19.983 1.00 90.88 351 GLN A O 1
ATOM 2701 N N . PRO A 1 352 ? 14.241 16.219 -18.580 1.00 93.00 352 PRO A N 1
ATOM 2702 C CA . PRO A 1 352 ? 13.577 14.954 -18.866 1.00 93.00 352 PRO A CA 1
ATOM 2703 C C . PRO A 1 352 ? 13.305 14.770 -20.366 1.00 93.00 352 PRO A C 1
ATOM 2705 O O . PRO A 1 352 ? 12.853 15.689 -21.050 1.00 93.00 352 PRO A O 1
ATOM 2708 N N . VAL A 1 353 ? 13.573 13.570 -20.871 1.00 95.06 353 VAL A N 1
ATOM 2709 C CA . VAL A 1 353 ? 13.336 13.155 -22.255 1.00 95.06 353 VAL A CA 1
ATOM 2710 C C . VAL A 1 353 ? 12.380 11.975 -22.295 1.00 95.06 353 VAL A C 1
ATOM 2712 O O . VAL A 1 353 ? 12.334 11.154 -21.382 1.00 95.06 353 VAL A O 1
ATOM 2715 N N . THR A 1 354 ? 11.627 11.884 -23.387 1.00 96.06 354 THR A N 1
ATOM 2716 C CA . THR A 1 354 ? 10.756 10.745 -23.670 1.00 96.06 354 THR A CA 1
ATOM 2717 C C . THR A 1 354 ? 11.463 9.802 -24.631 1.00 96.06 354 THR A C 1
ATOM 2719 O O . THR A 1 354 ? 11.754 10.167 -25.769 1.00 96.06 354 THR A O 1
ATOM 2722 N N . LEU A 1 355 ? 11.752 8.594 -24.161 1.00 96.00 355 LEU A N 1
ATOM 2723 C CA . LEU A 1 355 ? 12.336 7.516 -24.946 1.00 96.00 355 LEU A CA 1
ATOM 2724 C C . LEU A 1 355 ? 11.225 6.552 -25.359 1.00 96.00 355 LEU A C 1
ATOM 2726 O O . LEU A 1 355 ? 10.334 6.254 -24.562 1.00 96.00 355 LEU A O 1
ATOM 2730 N N . ARG A 1 356 ? 11.280 6.065 -26.600 1.00 96.38 356 ARG A N 1
ATOM 2731 C CA . ARG A 1 356 ? 10.321 5.093 -27.130 1.00 96.38 356 ARG A CA 1
ATOM 2732 C C . ARG A 1 356 ? 11.036 3.898 -27.730 1.00 96.38 356 ARG A C 1
ATOM 2734 O O . ARG A 1 356 ? 12.059 4.062 -28.393 1.00 96.38 356 ARG A O 1
ATOM 2741 N N . VAL A 1 357 ? 10.473 2.715 -27.521 1.00 97.00 357 VAL A N 1
ATOM 2742 C CA . VAL A 1 357 ? 10.919 1.479 -28.168 1.00 97.00 357 VAL A CA 1
ATOM 2743 C C . VAL A 1 357 ? 9.709 0.690 -28.675 1.00 97.00 357 VAL A C 1
ATOM 2745 O O . VAL A 1 357 ? 8.744 0.530 -27.923 1.00 97.00 357 VAL A O 1
ATOM 2748 N N . PRO A 1 358 ? 9.744 0.173 -29.916 1.00 96.50 358 PRO A N 1
ATOM 2749 C CA . PRO A 1 358 ? 8.728 -0.749 -30.404 1.00 96.50 358 PRO A CA 1
ATOM 2750 C C . PRO A 1 358 ? 8.637 -1.996 -29.532 1.00 96.50 358 PRO A C 1
ATOM 2752 O O . PRO A 1 358 ? 9.651 -2.626 -29.224 1.00 96.50 358 PRO A O 1
ATOM 2755 N N . ILE A 1 359 ? 7.415 -2.378 -29.173 1.00 95.38 359 ILE A N 1
ATOM 2756 C CA . ILE A 1 359 ? 7.170 -3.601 -28.425 1.00 95.38 359 ILE A CA 1
ATOM 2757 C C . ILE A 1 359 ? 7.110 -4.800 -29.366 1.00 95.38 359 ILE A C 1
ATOM 2759 O O . ILE A 1 359 ? 6.364 -4.848 -30.340 1.00 95.38 359 ILE A O 1
ATOM 2763 N N . THR A 1 360 ? 7.893 -5.809 -29.019 1.00 93.19 360 THR A N 1
ATOM 2764 C CA . THR A 1 360 ? 7.925 -7.135 -29.626 1.00 93.19 360 THR A CA 1
ATOM 2765 C C . THR A 1 360 ? 7.251 -8.144 -28.697 1.00 93.19 360 THR A C 1
ATOM 2767 O O . THR A 1 360 ? 7.030 -7.867 -27.522 1.00 93.19 360 THR A O 1
ATOM 2770 N N . ASN A 1 361 ? 6.887 -9.324 -29.208 1.00 94.06 361 ASN A N 1
ATOM 2771 C CA . ASN A 1 361 ? 6.308 -10.417 -28.410 1.00 94.06 361 ASN A CA 1
ATOM 2772 C 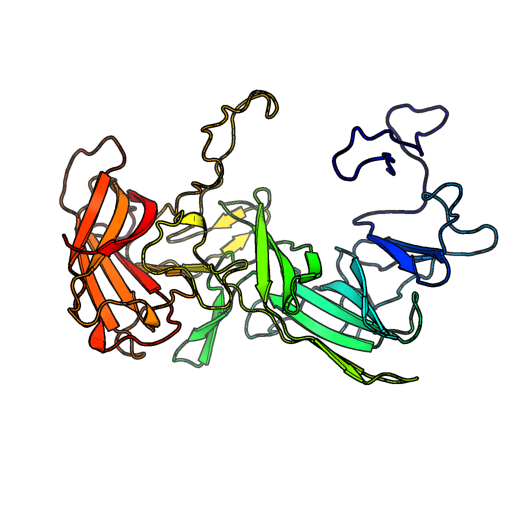C . ASN A 1 361 ? 4.981 -10.103 -27.688 1.00 94.06 361 ASN A C 1
ATOM 2774 O O . ASN A 1 361 ? 4.559 -10.881 -26.832 1.00 94.06 361 ASN A O 1
ATOM 2778 N N . LEU A 1 362 ? 4.285 -9.015 -28.041 1.00 92.25 362 LEU A N 1
ATOM 2779 C CA . LEU A 1 362 ? 3.010 -8.634 -27.419 1.00 92.25 362 LEU A CA 1
ATOM 2780 C C . LEU A 1 362 ? 1.940 -9.727 -27.557 1.00 92.25 362 LEU A C 1
ATOM 2782 O O . LEU A 1 362 ? 1.120 -9.921 -26.669 1.00 92.25 362 LEU A O 1
ATOM 2786 N N . ASN A 1 363 ? 2.003 -10.503 -28.641 1.00 91.62 363 ASN A N 1
ATOM 2787 C CA . ASN A 1 363 ? 1.146 -11.660 -28.892 1.00 91.62 363 ASN A CA 1
ATOM 2788 C C . ASN A 1 363 ? 1.323 -12.810 -27.886 1.00 91.62 363 ASN A C 1
ATOM 2790 O O . ASN A 1 363 ? 0.564 -13.768 -27.951 1.00 91.62 363 ASN A O 1
ATOM 2794 N N . ARG A 1 364 ? 2.330 -12.753 -27.007 1.00 94.44 364 ARG A N 1
ATOM 2795 C CA . ARG A 1 364 ? 2.580 -13.737 -25.943 1.00 94.44 364 ARG A CA 1
ATOM 2796 C C . ARG A 1 364 ? 2.099 -13.256 -24.570 1.00 94.44 364 ARG A C 1
ATOM 2798 O O . ARG A 1 364 ? 2.253 -13.984 -23.594 1.00 94.44 364 ARG A O 1
ATOM 2805 N N . VAL A 1 365 ? 1.559 -12.040 -24.481 1.00 95.25 365 VAL A N 1
ATOM 2806 C CA . VAL A 1 365 ? 1.109 -11.417 -23.233 1.00 95.25 365 VAL A CA 1
ATOM 2807 C C . VAL A 1 365 ? -0.395 -11.186 -23.323 1.00 95.25 365 VAL A C 1
ATOM 2809 O O . VAL A 1 365 ? -0.878 -10.511 -24.228 1.00 95.25 365 VAL A O 1
ATOM 2812 N N . HIS A 1 366 ? -1.149 -11.761 -22.388 1.00 93.62 366 HIS A N 1
ATOM 2813 C CA . HIS A 1 366 ? -2.610 -11.732 -22.420 1.00 93.62 366 HIS A CA 1
ATOM 2814 C C . HIS A 1 366 ? -3.196 -11.407 -21.055 1.00 93.62 366 HIS A C 1
ATOM 2816 O O . HIS A 1 366 ? -2.660 -11.817 -20.023 1.00 93.62 366 HIS A O 1
ATOM 2822 N N . GLY A 1 367 ? -4.346 -10.733 -21.061 1.00 96.25 367 GLY A N 1
ATOM 2823 C CA . GLY A 1 367 ? -5.065 -10.414 -19.839 1.00 96.25 367 GLY A CA 1
ATOM 2824 C C . GLY A 1 367 ? -4.323 -9.393 -18.987 1.00 96.25 367 GLY A C 1
ATOM 2825 O O . GLY A 1 367 ? -3.650 -8.492 -19.487 1.00 96.25 367 GLY A O 1
ATOM 2826 N N . LYS A 1 368 ? -4.461 -9.552 -17.677 1.00 96.69 368 LYS A N 1
ATOM 2827 C CA . LYS A 1 368 ? -3.835 -8.697 -16.682 1.00 96.69 368 LYS A CA 1
ATOM 2828 C C . LYS A 1 368 ? -2.443 -9.227 -16.339 1.00 96.69 368 LYS A C 1
ATOM 2830 O O . LYS A 1 368 ? -2.337 -10.319 -15.791 1.00 96.69 368 LYS A O 1
ATOM 2835 N N . GLN A 1 369 ? -1.388 -8.489 -16.692 1.00 97.88 369 GLN A N 1
ATOM 2836 C CA . GLN A 1 369 ? 0.002 -8.940 -16.522 1.00 97.88 369 GLN A CA 1
ATOM 2837 C C . GLN A 1 369 ? 0.885 -7.857 -15.904 1.00 97.88 369 GLN A C 1
ATOM 2839 O O . GLN A 1 369 ? 0.672 -6.666 -16.151 1.00 97.88 369 GLN A O 1
ATOM 2844 N N . PRO A 1 370 ? 1.877 -8.243 -15.085 1.00 98.12 370 PRO A N 1
ATOM 2845 C CA . PRO A 1 370 ? 2.802 -7.290 -14.506 1.00 98.12 370 PRO A CA 1
ATOM 2846 C C . PRO A 1 370 ? 3.814 -6.858 -15.566 1.00 98.12 370 PRO A C 1
ATOM 2848 O O . PRO A 1 370 ? 4.218 -7.656 -16.418 1.00 98.12 370 PRO A O 1
ATOM 2851 N N . LEU A 1 371 ? 4.228 -5.600 -15.486 1.00 98.56 371 LEU A N 1
ATOM 2852 C CA . LEU A 1 371 ? 5.303 -5.031 -16.290 1.00 98.56 371 LEU A CA 1
ATOM 2853 C C . LEU A 1 371 ? 6.490 -4.729 -15.383 1.00 98.56 371 LEU A C 1
ATOM 2855 O O . LEU A 1 371 ? 6.300 -4.170 -14.307 1.00 98.56 371 LEU A O 1
ATOM 2859 N N . TYR A 1 372 ? 7.699 -5.034 -15.831 1.00 98.81 372 TYR A N 1
ATOM 2860 C CA . TYR A 1 372 ? 8.941 -4.763 -15.127 1.00 98.81 372 TYR A CA 1
ATOM 2861 C C . TYR A 1 372 ? 9.929 -4.029 -16.033 1.00 98.81 372 TYR A C 1
ATOM 2863 O O . TYR A 1 372 ? 10.021 -4.300 -17.228 1.00 98.81 372 TYR A O 1
ATOM 2871 N N . LEU A 1 373 ? 10.689 -3.119 -15.442 1.00 98.81 373 LEU A N 1
ATOM 2872 C CA . LEU A 1 373 ? 11.861 -2.474 -16.005 1.00 98.81 373 LEU A CA 1
ATOM 2873 C C . LEU A 1 373 ? 13.074 -3.058 -15.289 1.00 98.81 373 LEU A C 1
ATOM 2875 O O . LEU A 1 373 ? 13.209 -2.888 -14.076 1.00 98.81 373 LEU A O 1
ATOM 2879 N N . VAL A 1 374 ? 13.928 -3.763 -16.024 1.00 98.75 374 VAL A N 1
ATOM 2880 C CA . VAL A 1 374 ? 15.162 -4.350 -15.491 1.00 98.75 374 VAL A CA 1
ATOM 2881 C C . VAL A 1 374 ? 16.334 -3.500 -15.951 1.00 98.75 374 VAL A C 1
ATOM 2883 O O . VAL A 1 374 ? 16.530 -3.291 -17.150 1.00 98.75 374 VAL A O 1
ATOM 2886 N N . ILE A 1 375 ? 17.083 -2.975 -14.988 1.00 98.62 375 ILE A N 1
ATOM 2887 C CA . ILE A 1 375 ? 18.107 -1.962 -15.223 1.00 98.62 375 ILE A CA 1
ATOM 2888 C C . ILE A 1 375 ? 19.478 -2.619 -15.331 1.00 98.62 375 ILE A C 1
ATOM 2890 O O . ILE A 1 375 ? 19.892 -3.367 -14.448 1.00 98.62 375 ILE A O 1
ATOM 2894 N N . THR A 1 376 ? 20.211 -2.291 -16.392 1.00 98.25 376 THR A N 1
ATOM 2895 C CA . THR A 1 376 ? 21.641 -2.595 -16.523 1.00 98.25 376 THR A CA 1
ATOM 2896 C C . THR A 1 376 ? 22.401 -1.294 -16.718 1.00 98.25 376 THR A C 1
ATOM 2898 O O . THR A 1 376 ? 22.018 -0.475 -17.551 1.00 98.25 376 THR A O 1
ATOM 2901 N N . ALA A 1 377 ? 23.495 -1.105 -15.988 1.00 96.62 377 ALA A N 1
ATOM 2902 C CA . ALA A 1 377 ? 24.375 0.050 -16.138 1.00 96.62 377 ALA A CA 1
ATOM 2903 C C . ALA A 1 377 ? 25.817 -0.415 -16.346 1.00 96.62 377 ALA A C 1
ATOM 2905 O O . ALA A 1 377 ? 26.232 -1.429 -15.789 1.00 96.62 377 ALA A O 1
ATOM 2906 N N . LYS A 1 378 ? 26.586 0.336 -17.138 1.00 95.50 378 LYS A N 1
ATOM 2907 C CA . LYS A 1 378 ? 28.018 0.081 -17.348 1.00 95.50 378 LYS A CA 1
ATOM 2908 C C . LYS A 1 378 ? 28.836 0.290 -16.073 1.00 95.50 378 LYS A C 1
ATOM 2910 O O . LYS A 1 378 ? 29.816 -0.414 -15.862 1.00 95.50 378 LYS A O 1
ATOM 2915 N N . ASP A 1 379 ? 28.442 1.265 -15.260 1.00 93.62 379 ASP A N 1
ATOM 2916 C CA . ASP A 1 379 ? 28.929 1.428 -13.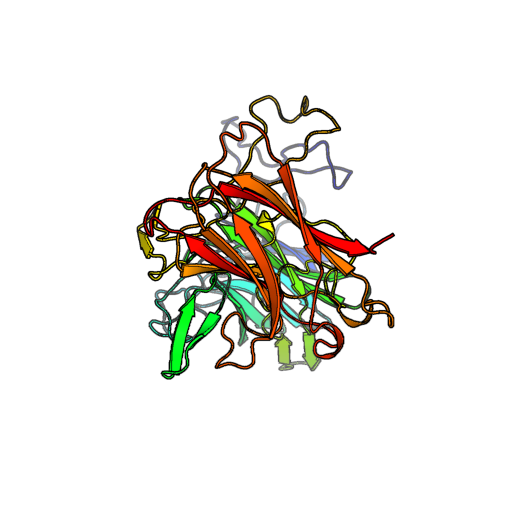893 1.00 93.62 379 ASP A CA 1
ATOM 2917 C C . ASP A 1 379 ? 27.837 0.941 -12.940 1.00 93.62 379 ASP A C 1
ATOM 2919 O O . ASP A 1 379 ? 26.772 1.550 -12.841 1.00 93.62 379 ASP A O 1
ATOM 2923 N N . GLU A 1 380 ? 28.083 -0.185 -12.273 1.00 93.00 380 GLU A N 1
ATOM 2924 C CA . GLU A 1 380 ? 27.072 -0.872 -11.468 1.00 93.00 380 GLU A CA 1
ATOM 2925 C C . GLU A 1 380 ? 26.587 -0.050 -10.268 1.00 93.00 380 GLU A C 1
ATOM 2927 O O . GLU A 1 380 ? 25.453 -0.234 -9.826 1.00 93.00 380 GLU A O 1
ATOM 2932 N N . ALA A 1 381 ? 27.415 0.867 -9.757 1.00 92.12 381 ALA A N 1
ATOM 2933 C CA . ALA A 1 381 ? 27.108 1.661 -8.570 1.00 92.12 381 ALA A CA 1
ATOM 2934 C C . ALA A 1 381 ? 26.435 3.005 -8.889 1.00 92.12 381 ALA A C 1
ATOM 2936 O O . ALA A 1 381 ? 26.011 3.707 -7.969 1.00 92.12 381 ALA A O 1
ATOM 2937 N N . VAL A 1 382 ? 26.337 3.383 -10.166 1.00 95.06 382 VAL A N 1
ATOM 2938 C CA . VAL A 1 382 ? 25.820 4.691 -10.578 1.00 95.06 382 VAL A CA 1
ATOM 2939 C C . VAL A 1 382 ? 24.445 4.536 -11.221 1.00 95.06 382 VAL A C 1
ATOM 2941 O O . VAL A 1 382 ? 24.225 3.699 -12.092 1.00 95.06 382 VAL A O 1
ATOM 2944 N N . SER A 1 383 ? 23.498 5.370 -10.786 1.00 96.88 383 SER A N 1
ATOM 2945 C CA . SER A 1 383 ? 22.151 5.422 -11.362 1.00 96.88 383 SER A CA 1
ATOM 2946 C C . SER A 1 383 ? 22.198 5.768 -12.852 1.00 96.88 383 SER A C 1
ATOM 2948 O O . SER A 1 383 ? 22.918 6.691 -13.238 1.00 96.88 383 SER A O 1
ATOM 2950 N N . ILE A 1 384 ? 21.373 5.117 -13.679 1.00 96.81 384 ILE A N 1
ATOM 2951 C CA . ILE A 1 384 ? 21.179 5.485 -15.097 1.00 96.81 384 ILE A CA 1
ATOM 2952 C C . ILE A 1 384 ? 20.364 6.778 -15.290 1.00 96.81 384 ILE A C 1
ATOM 2954 O O . ILE A 1 384 ? 20.317 7.330 -16.391 1.00 96.81 384 ILE A O 1
ATOM 2958 N N . GLY A 1 385 ? 19.720 7.274 -14.232 1.00 96.62 385 GLY A N 1
ATOM 2959 C CA . GLY A 1 385 ? 18.869 8.464 -14.262 1.00 96.62 385 GLY A CA 1
ATOM 2960 C C . GLY A 1 385 ? 17.597 8.310 -13.436 1.00 96.62 385 GLY A C 1
ATOM 2961 O O . GLY A 1 385 ? 17.378 7.270 -12.817 1.00 96.62 385 GLY A O 1
ATOM 2962 N N . ASP A 1 386 ? 16.753 9.338 -13.460 1.00 97.06 386 ASP A N 1
ATOM 2963 C CA . ASP A 1 386 ? 15.479 9.391 -12.736 1.00 97.06 386 ASP A CA 1
ATOM 2964 C C . ASP A 1 386 ? 14.318 9.130 -13.700 1.00 97.06 386 ASP A C 1
ATOM 2966 O O . ASP A 1 386 ? 14.241 9.751 -14.758 1.00 97.06 386 ASP A O 1
ATOM 2970 N N . ILE A 1 387 ? 13.405 8.225 -13.351 1.00 97.75 387 ILE A N 1
ATOM 2971 C CA . ILE A 1 387 ? 12.254 7.863 -14.186 1.00 97.75 387 ILE A CA 1
ATOM 2972 C C . ILE A 1 387 ? 11.011 8.559 -13.637 1.00 97.75 387 ILE A C 1
ATOM 2974 O O . ILE A 1 387 ? 10.685 8.408 -12.462 1.00 97.75 387 ILE A O 1
ATOM 2978 N N . TYR A 1 388 ? 10.300 9.295 -14.489 1.00 96.12 388 TYR A N 1
ATOM 2979 C CA . TYR A 1 388 ? 9.141 10.103 -14.104 1.00 96.12 388 TYR A CA 1
ATOM 2980 C C . TYR A 1 388 ? 7.817 9.479 -14.529 1.00 96.12 388 TYR A C 1
ATOM 2982 O O . TYR A 1 388 ? 6.875 9.488 -13.742 1.00 96.12 388 TYR A O 1
ATOM 2990 N N . HIS A 1 389 ? 7.733 8.942 -15.749 1.00 95.56 389 HIS A N 1
ATOM 2991 C CA . HIS A 1 389 ? 6.503 8.343 -16.273 1.00 95.56 389 HIS A CA 1
ATOM 2992 C C . HIS A 1 389 ? 6.786 7.121 -17.144 1.00 95.56 389 HIS A C 1
ATOM 2994 O O . HIS A 1 389 ? 7.837 7.034 -17.784 1.00 95.56 389 HIS A O 1
ATOM 3000 N N . VAL A 1 390 ? 5.818 6.208 -17.181 1.00 96.69 390 VAL A N 1
ATOM 3001 C CA . VAL A 1 390 ? 5.810 5.003 -18.016 1.00 96.69 390 VAL A CA 1
ATOM 3002 C C . VAL A 1 390 ? 4.440 4.814 -18.659 1.00 96.69 390 VAL A C 1
ATOM 3004 O O . VAL A 1 390 ? 3.420 5.157 -18.063 1.00 96.69 390 VAL A O 1
ATOM 3007 N N . GLY A 1 391 ? 4.396 4.225 -19.847 1.00 95.44 391 GLY A N 1
ATOM 3008 C CA . GLY A 1 391 ? 3.140 3.848 -20.491 1.00 95.44 391 GLY A CA 1
ATOM 3009 C C . GLY A 1 391 ? 3.365 3.205 -21.850 1.00 95.44 391 GLY A C 1
ATOM 3010 O O . GLY A 1 391 ? 4.503 3.065 -22.298 1.00 95.44 391 GLY A O 1
ATOM 3011 N N . PHE A 1 392 ? 2.282 2.827 -22.522 1.00 96.81 392 PHE A N 1
ATOM 3012 C CA . PHE A 1 392 ? 2.340 2.412 -23.919 1.00 96.81 392 PHE A CA 1
ATOM 3013 C C . PHE A 1 392 ? 1.596 3.408 -24.798 1.00 96.81 392 PHE A C 1
ATOM 3015 O O . PHE A 1 392 ? 0.631 4.048 -24.385 1.00 96.81 392 PHE A O 1
ATOM 3022 N N . VAL A 1 393 ? 2.032 3.518 -26.046 1.00 95.56 393 VAL A N 1
ATOM 3023 C CA . VAL A 1 393 ? 1.390 4.353 -27.059 1.00 95.56 393 VAL A CA 1
ATOM 3024 C C . VAL A 1 393 ? 1.183 3.546 -28.332 1.00 95.56 393 VAL A C 1
ATOM 3026 O O . VAL A 1 393 ? 1.953 2.644 -28.662 1.00 95.56 393 VAL A O 1
ATOM 3029 N N . ARG A 1 394 ? 0.116 3.854 -29.067 1.00 92.75 394 ARG A N 1
ATOM 3030 C CA . ARG A 1 394 ? -0.108 3.265 -30.391 1.00 92.75 394 ARG A CA 1
ATOM 3031 C C . ARG A 1 394 ? 0.908 3.857 -31.365 1.00 92.75 394 ARG A C 1
ATOM 3033 O O . ARG A 1 394 ? 1.090 5.074 -31.376 1.00 92.75 394 ARG A O 1
ATOM 3040 N N . GLN A 1 395 ? 1.526 3.021 -32.198 1.00 86.69 395 GLN A N 1
ATOM 3041 C CA . GLN A 1 395 ? 2.273 3.546 -33.343 1.00 86.69 395 GLN A CA 1
ATOM 3042 C C . GLN A 1 395 ? 1.266 4.155 -34.323 1.00 86.69 395 GLN A C 1
ATOM 3044 O O . GLN A 1 395 ? 0.213 3.556 -34.573 1.00 86.69 395 GLN A O 1
ATOM 3049 N N . GLN A 1 396 ? 1.575 5.352 -34.822 1.00 65.81 396 GLN A N 1
ATOM 3050 C CA . GLN A 1 396 ? 0.760 6.025 -35.837 1.00 65.81 396 GLN A CA 1
ATOM 3051 C C . GLN A 1 396 ? 0.834 5.310 -37.187 1.00 65.81 396 GLN A C 1
ATOM 3053 O O . GLN A 1 396 ? 1.904 4.740 -37.513 1.00 65.81 396 GLN A O 1
#

pLDDT: mean 95.09, std 5.58, range [60.03, 98.88]

Secondary structure (DSSP, 8-state):
--EE-SSTT---EES-B-SS-TT-B-SS--SS-EEEE-TTS-EEEEE-SSS-EEEEB-TTTSSSBPTT---EE-SS-BTTSSSS--EEEEEEEEEETTEEEEEEEEPPPTTGGGS---S-EEEEEEESSTT---EEEEEEEETT-EEE-TTS-EEESS-S------EEEEETTEEEEEEEEE-TTBSS-EEEEEEEE-EEE--STT--EEEPPPP--S-TT-TT-B-TTS-EEGGG-SEEE-SS--EEETTEEE-SS-EEPP----S-GGG--TT--TT---EE---TT-EEEEEEEEGGGS-TT--EEEEEEEEE-S--EEEEEEES-S-GGGT-EEEEEEEE------S-EEEEEE---GGG--SEEEEEEEEEESSTTS--EEEEEEEEEE--

Foldseek 3Di:
DDWDAPDPVDPTDDQAADPPDNVDGAADADAQKDWDQDPVRWIKIWFDAQKIKMATCDPVRSGYHDPPDDIDICLDHDLVDDDDRNAGTAWYWDDDPQKIKTKGQHFGDQCVVLAGTASQWIFIWMASDNSDNTDGAGTQERLQFWDQDPVRHIARQAQRYEHKHWDWDDDPNWIKTKMWDDFDWFRPHIDIAIFTKDWDWDDDHPTDIHIDHGGQALCGPPPQFDEQADKAWLLSFSGKAAPDGWDCDVGTIRGQAWTFAQDDDPDDPVPPDPPDPNRQRWTWRHFAQIKTKHFKHFLQPQDPVLQKKKKWWWQFPQFWWKKFKWKQDPDVVNVIDTQFMDTDHRDDGPDIDIDIDRTDPSVVDHGIIMIMIHIHTPPRRGIRGITGIIHMHGDD

Nearest PDB structures (foldseek):
  6mly-assembly3_C  TM=3.429E-01  e=3.101E-10  Bacteroides eggerthii
  1us2-assembly1_A  TM=4.978E-01  e=1.705E-03  Cellvibrio japonicus
  1umi-assembly1_A  TM=3.805E-01  e=5.552E-02  Mus musculus
  2c26-assembly1_A  TM=3.300E-01  e=9.730E-03  Acetivibrio thermocellus
  4h3w-assembly2_B  TM=2.601E-01  e=2.853E-02  Parabacteroides distasonis ATCC 8503

Solvent-accessible surface area (backbone atoms only — not comparable to full-atom values): 20854 Å² total; per-residue (Å²): 121,49,64,48,55,99,42,100,88,43,77,72,45,74,73,30,64,30,96,87,40,94,90,43,56,56,62,70,68,56,51,49,59,24,72,39,74,48,97,88,69,51,36,35,39,29,20,24,66,54,43,35,35,33,34,54,32,22,82,92,66,71,32,42,58,28,90,95,61,71,70,44,66,52,51,47,38,17,58,90,44,82,75,85,54,9,33,37,33,31,37,27,67,45,73,59,90,76,32,28,38,40,27,27,12,20,40,52,53,79,52,49,89,56,35,80,54,41,38,24,20,35,25,36,28,36,20,82,37,95,73,40,78,55,42,82,54,48,61,37,38,49,58,23,29,78,42,78,44,97,88,70,49,43,44,58,26,33,50,62,61,49,72,32,47,47,45,75,51,74,56,98,92,42,36,30,40,38,34,36,35,54,34,51,54,36,71,85,39,72,45,85,45,41,23,60,34,54,79,48,74,49,73,65,92,90,46,49,67,49,60,46,60,28,61,64,46,41,31,46,88,36,85,73,26,32,64,48,75,44,77,39,41,35,44,47,50,33,27,33,34,26,70,41,86,54,45,71,52,90,64,35,44,49,67,64,13,28,44,37,40,78,58,77,80,91,69,63,76,92,70,56,61,95,82,62,67,67,71,45,21,28,31,29,50,37,8,27,56,11,37,42,23,37,35,28,32,18,41,69,71,59,60,94,84,52,58,35,28,40,38,40,31,28,32,50,64,36,43,40,32,37,39,37,34,19,33,72,26,85,41,61,94,69,68,20,40,71,29,39,64,49,79,40,63,71,48,96,54,90,57,74,43,78,48,74,37,67,42,41,68,57,93,78,52,68,44,67,33,35,39,24,38,40,31,43,33,77,51,54,88,44,40,42,27,36,32,36,32,39,34,31,41,72,61,128

Sequence (396 aa):
MVAKSSRPDGPFEVCNWHPTNPRETVGVLGFDPAVFVDDDGKVYGYWGFETSYGGEMDPSTMASLLPGTEAVKDMVSSRKQEGDFRFFEASSMRKIKDKYVFVYSRWTKPGEFGLEDTNYTLAYAYSDQPLGPFVYGGTIIDARGREQQPDGTVRPTATPGGNTHGSILEIGGQWYVFYHRQIGTDEFARQAMVAPITVEVTEGPGGKVVISEGELTSEGFQTAGLDLFQSYPAGIASHYTGPKVSVHQYPNKLYSGSYIKPTYFEGDPTKAPSDLVLRSNPVVNNTSGSIIGYKYFNFSQAPSNGKVDFELCMLPSGIEGSVAIMAVSPDANRGGILLGTIDLRKANILQPVTLRVPITNLNRVHGKQPLYLVITAKDEAVSIGDIYHVGFVRQQ